Protein AF-A0A939APU5-F1 (afdb_monomer_lite)

Radius of gyration: 31.05 Å; chains: 1; bounding box: 66×83×73 Å

pLDDT: mean 78.07, std 15.58, range [30.19, 97.81]

Structure (mmCIF, N/CA/C/O backbone):
data_AF-A0A939APU5-F1
#
_entry.id   AF-A0A939APU5-F1
#
loop_
_atom_site.group_PDB
_atom_site.id
_atom_site.type_symbol
_atom_site.label_atom_id
_atom_site.label_alt_id
_atom_site.label_comp_id
_atom_site.label_asym_id
_atom_site.label_entity_id
_atom_site.label_seq_id
_atom_site.pdbx_PDB_ins_code
_atom_site.Cartn_x
_atom_site.Cartn_y
_atom_site.Cartn_z
_atom_site.occupancy
_atom_site.B_iso_or_equiv
_atom_site.auth_seq_id
_atom_site.auth_comp_id
_atom_site.auth_asym_id
_atom_site.auth_atom_id
_atom_site.pdbx_PDB_model_num
ATOM 1 N N . MET A 1 1 ? -39.635 32.974 29.080 1.00 48.69 1 MET A N 1
ATOM 2 C CA . MET A 1 1 ? -39.608 32.213 27.810 1.00 48.69 1 MET A CA 1
ATOM 3 C C . MET A 1 1 ? -38.282 31.479 27.747 1.00 48.69 1 MET A C 1
ATOM 5 O O . MET A 1 1 ? -37.258 32.118 27.942 1.00 48.69 1 MET A O 1
ATOM 9 N N . SER A 1 2 ? -38.267 30.152 27.607 1.00 56.69 2 SER A N 1
ATOM 10 C CA . SER A 1 2 ? -36.993 29.429 27.545 1.00 56.69 2 SER A CA 1
ATOM 11 C C . SER A 1 2 ? -36.289 29.754 26.228 1.00 56.69 2 SER A C 1
ATOM 13 O O . SER A 1 2 ? -36.815 29.420 25.171 1.00 56.69 2 SER A O 1
ATOM 15 N N . ASN A 1 3 ? -35.082 30.321 26.283 1.00 70.56 3 ASN A N 1
ATOM 16 C CA . ASN A 1 3 ? -34.204 30.561 25.121 1.00 70.56 3 ASN A CA 1
ATOM 17 C C . ASN A 1 3 ? -33.699 29.263 24.446 1.00 70.56 3 ASN A C 1
ATOM 19 O O . ASN A 1 3 ? -32.680 29.263 23.762 1.00 70.56 3 ASN A O 1
ATOM 23 N N . ARG A 1 4 ? -34.362 28.124 24.668 1.00 80.44 4 ARG A N 1
ATOM 24 C CA . ARG A 1 4 ? -33.970 26.822 24.129 1.00 80.44 4 ARG A CA 1
ATOM 25 C C . ARG A 1 4 ? -34.785 26.545 22.875 1.00 80.44 4 ARG A C 1
ATOM 27 O O . ARG A 1 4 ? -36.007 26.468 22.935 1.00 80.44 4 ARG A O 1
ATOM 34 N N . TRP A 1 5 ? -34.096 26.370 21.754 1.00 85.38 5 TRP A N 1
ATOM 35 C CA . TRP A 1 5 ? -34.712 25.918 20.511 1.00 85.38 5 TRP A CA 1
ATOM 36 C C . TRP A 1 5 ? -35.349 24.539 20.681 1.00 85.38 5 TRP A C 1
ATOM 38 O O . TRP A 1 5 ? -34.796 23.665 21.361 1.00 85.38 5 TRP A O 1
ATOM 48 N N . THR A 1 6 ? -36.494 24.341 20.029 1.00 90.50 6 THR A N 1
ATOM 49 C CA . THR A 1 6 ? -37.149 23.032 19.942 1.00 90.50 6 THR A CA 1
ATOM 50 C C . THR A 1 6 ? -36.274 22.060 19.132 1.00 90.50 6 THR A C 1
ATOM 52 O O . THR A 1 6 ? -35.471 22.509 18.307 1.00 90.50 6 THR A O 1
ATOM 55 N N . PRO A 1 7 ? -36.397 20.731 19.328 1.00 86.81 7 PRO A N 1
ATOM 56 C CA . PRO A 1 7 ? -35.651 19.740 18.543 1.00 86.81 7 PRO A CA 1
ATOM 57 C C . PRO A 1 7 ? -35.816 19.931 17.032 1.00 86.81 7 PRO A C 1
ATOM 59 O O . PRO A 1 7 ? -34.837 19.849 16.299 1.00 86.81 7 PRO A O 1
ATOM 62 N N . PHE A 1 8 ? -37.024 20.295 16.593 1.00 85.81 8 PHE A N 1
ATOM 63 C CA . PHE A 1 8 ? -37.321 20.620 15.200 1.00 85.81 8 PHE A CA 1
ATOM 64 C C . PHE A 1 8 ? -36.499 21.809 14.682 1.00 85.81 8 PHE A C 1
ATOM 66 O O . PHE A 1 8 ? -35.874 21.700 13.634 1.00 85.81 8 PHE A O 1
ATOM 73 N N . ILE A 1 9 ? -36.431 22.923 15.428 1.00 88.25 9 ILE A N 1
ATOM 74 C CA . ILE A 1 9 ? -35.624 24.090 15.028 1.00 88.25 9 ILE A CA 1
ATOM 75 C C . ILE A 1 9 ? -34.139 23.717 14.968 1.00 88.25 9 ILE A C 1
ATOM 77 O O . ILE A 1 9 ? -33.453 24.110 14.032 1.00 88.25 9 ILE A O 1
ATOM 81 N N . LYS A 1 10 ? -33.639 22.919 15.921 1.00 85.88 10 LYS A N 1
ATOM 82 C CA . LYS A 1 10 ? -32.247 22.440 15.895 1.00 85.88 10 LYS A CA 1
ATOM 83 C C . LYS A 1 10 ? -31.960 21.585 14.661 1.00 85.88 10 LYS A C 1
ATOM 85 O O . LYS A 1 10 ? -30.957 21.814 14.000 1.00 85.88 10 LYS A O 1
ATOM 90 N N . GLN A 1 11 ? -32.836 20.632 14.341 1.00 85.62 11 GLN A N 1
ATOM 91 C CA . GLN A 1 11 ? -32.709 19.793 13.146 1.00 85.62 11 GLN A CA 1
ATOM 92 C C . GLN A 1 11 ? -32.769 20.629 11.866 1.00 85.62 11 GLN A C 1
ATOM 94 O O . GLN A 1 11 ? -31.930 20.452 10.990 1.00 85.62 11 GLN A O 1
ATOM 99 N N . LEU A 1 12 ? -33.709 21.575 11.781 1.00 88.94 12 LEU A N 1
ATOM 100 C CA . LEU A 1 12 ? -33.842 22.474 10.639 1.00 88.94 12 LEU A CA 1
ATOM 101 C C . LEU A 1 12 ? -32.575 23.311 10.435 1.00 88.94 12 LEU A C 1
ATOM 103 O O . LEU A 1 12 ? -32.074 23.382 9.319 1.00 88.94 12 LEU A O 1
ATOM 107 N N . VAL A 1 13 ? -32.031 23.900 11.505 1.00 88.81 13 VAL A N 1
ATOM 108 C CA . VAL A 1 13 ? -30.785 24.677 11.436 1.00 88.81 13 VAL A CA 1
ATOM 109 C C . VAL A 1 13 ? -29.616 23.796 11.010 1.00 88.81 13 VAL A C 1
ATOM 111 O O . VAL A 1 13 ? -28.903 24.176 10.092 1.00 88.81 13 VAL A O 1
ATOM 114 N N . ILE A 1 14 ? -29.465 22.597 11.583 1.00 88.19 14 ILE A N 1
ATOM 115 C CA . ILE A 1 14 ? -28.409 21.650 11.188 1.00 88.19 14 ILE A CA 1
ATOM 116 C C . ILE A 1 14 ? -28.515 21.295 9.701 1.00 88.19 14 ILE A C 1
ATOM 118 O O . ILE A 1 14 ? -27.508 21.303 9.001 1.00 88.19 14 ILE A O 1
ATOM 122 N N . VAL A 1 15 ? -29.720 21.007 9.197 1.00 90.19 15 VAL A N 1
ATOM 123 C CA . VAL A 1 15 ? -29.943 20.682 7.779 1.00 90.19 15 VAL A CA 1
ATOM 124 C C . VAL A 1 15 ? -29.622 21.876 6.880 1.00 90.19 15 VAL A C 1
ATOM 126 O O . VAL A 1 15 ? -28.983 21.698 5.845 1.00 90.19 15 VAL A O 1
ATOM 129 N N . VAL A 1 16 ? -30.026 23.088 7.269 1.00 91.88 16 VAL A N 1
ATOM 130 C CA . VAL A 1 16 ? -29.730 24.317 6.517 1.00 91.88 16 VAL A CA 1
ATOM 131 C C . VAL A 1 16 ? -28.230 24.618 6.517 1.00 91.88 16 VAL A C 1
ATOM 133 O O . VAL A 1 16 ? -27.685 24.933 5.462 1.00 91.88 16 VAL A O 1
ATOM 136 N N . GLU A 1 17 ? -27.547 24.476 7.653 1.00 87.69 17 GLU A N 1
ATOM 137 C CA . GLU A 1 17 ? -26.092 24.634 7.755 1.00 87.69 17 GLU A CA 1
ATOM 138 C C . GLU A 1 17 ? -25.360 23.593 6.901 1.00 87.69 17 GLU A C 1
ATOM 140 O O . GLU A 1 17 ? -24.472 23.953 6.133 1.00 87.69 17 GLU A O 1
ATOM 145 N N . LEU A 1 18 ? -25.779 22.324 6.943 1.00 89.19 18 LEU A N 1
ATOM 146 C CA . LEU A 1 18 ? -25.246 21.268 6.077 1.00 89.19 18 LEU A CA 1
ATOM 147 C C . LEU A 1 18 ? -25.459 21.584 4.595 1.00 89.19 18 LEU A C 1
ATOM 149 O O . LEU A 1 18 ? -24.517 21.487 3.811 1.00 89.19 18 LEU A O 1
ATOM 153 N N . ALA A 1 19 ? -26.666 21.996 4.204 1.00 89.50 19 ALA A N 1
ATOM 154 C CA . ALA A 1 19 ? -26.971 22.366 2.826 1.00 89.50 19 ALA A CA 1
ATOM 155 C C . ALA A 1 19 ? -26.138 23.573 2.364 1.00 89.50 19 ALA A C 1
ATOM 157 O O . ALA A 1 19 ? -25.618 23.564 1.249 1.00 89.50 19 ALA A O 1
ATOM 158 N N . ALA A 1 20 ? -25.952 24.578 3.225 1.00 89.00 20 ALA A N 1
ATOM 159 C CA . ALA A 1 20 ? -25.100 25.731 2.954 1.00 89.00 20 ALA A CA 1
ATOM 160 C C . ALA A 1 20 ? -23.621 25.334 2.824 1.00 89.00 20 ALA A C 1
ATOM 162 O O . ALA A 1 20 ? -22.951 25.791 1.899 1.00 89.00 20 ALA A O 1
ATOM 163 N N . CYS A 1 21 ? -23.119 24.445 3.687 1.00 85.19 21 CYS A N 1
ATOM 164 C CA . CYS A 1 21 ? -21.767 23.896 3.591 1.00 85.19 21 CYS A CA 1
ATOM 165 C C . CYS A 1 21 ? -21.559 23.107 2.293 1.00 85.19 21 CYS A C 1
ATOM 167 O O . CYS A 1 21 ? -20.546 23.304 1.628 1.00 85.19 21 CYS A O 1
ATOM 169 N N . ILE A 1 22 ? -22.515 22.258 1.903 1.00 85.75 22 ILE A N 1
ATOM 170 C CA . ILE A 1 22 ? -22.470 21.495 0.646 1.00 85.75 22 ILE A CA 1
ATOM 171 C C . ILE A 1 22 ? -22.506 22.447 -0.555 1.00 85.75 22 ILE A C 1
ATOM 173 O O . ILE A 1 22 ? -21.703 22.320 -1.476 1.00 85.75 22 ILE A O 1
ATOM 177 N N . TRP A 1 23 ? -23.396 23.440 -0.540 1.00 88.50 23 TRP A N 1
ATOM 178 C CA . TRP A 1 23 ? -23.473 24.444 -1.599 1.00 88.50 23 TRP A CA 1
ATOM 179 C C . TRP A 1 23 ? -22.168 25.238 -1.728 1.00 88.50 23 TRP A C 1
ATOM 181 O O . TRP A 1 23 ? -21.656 25.403 -2.836 1.00 88.50 23 TRP A O 1
ATOM 191 N N . LEU A 1 24 ? -21.594 25.683 -0.606 1.00 83.94 24 LEU A N 1
ATOM 192 C CA . LEU A 1 24 ? -20.316 26.391 -0.583 1.00 83.94 24 LEU A CA 1
ATOM 193 C C . LEU A 1 24 ? -19.177 25.493 -1.081 1.00 83.94 24 LEU A C 1
ATOM 195 O O . LEU A 1 24 ? -18.351 25.947 -1.865 1.00 83.94 24 LEU A O 1
ATOM 199 N N . PHE A 1 25 ? -19.157 24.216 -0.696 1.00 80.50 25 PHE A N 1
ATOM 200 C CA . PHE A 1 25 ? -18.164 23.242 -1.151 1.00 80.50 25 PHE A CA 1
ATOM 201 C C . PHE A 1 25 ? -18.096 23.162 -2.684 1.00 80.50 25 PHE A C 1
ATOM 203 O O . PHE A 1 25 ? -17.010 23.257 -3.251 1.00 80.50 25 PHE A O 1
ATOM 210 N N . PHE A 1 26 ? -19.246 23.108 -3.366 1.00 80.31 26 PHE A N 1
ATOM 211 C CA . PHE A 1 26 ? -19.300 23.112 -4.835 1.00 80.31 26 PHE A CA 1
ATOM 212 C C . PHE A 1 26 ? -18.952 24.466 -5.472 1.00 80.31 26 PHE A C 1
ATOM 214 O O . PHE A 1 26 ? -18.617 24.525 -6.651 1.00 80.31 26 PHE A O 1
ATOM 221 N N . ARG A 1 27 ? -19.004 25.574 -4.722 1.00 86.00 27 ARG A N 1
ATOM 222 C CA . ARG A 1 27 ? -18.586 26.899 -5.218 1.00 86.00 27 ARG A CA 1
ATOM 223 C C . ARG A 1 27 ? -17.084 27.133 -5.134 1.00 86.00 27 ARG A C 1
ATOM 225 O O . ARG A 1 27 ? -16.576 27.988 -5.854 1.00 86.00 27 ARG A O 1
ATOM 232 N N . VAL A 1 28 ? -16.383 26.384 -4.286 1.00 81.50 28 VAL A N 1
ATOM 233 C CA . VAL A 1 28 ? -14.944 26.549 -4.032 1.00 81.50 28 VAL A CA 1
ATOM 234 C C . VAL A 1 28 ? -14.143 25.356 -4.583 1.00 81.50 28 VAL A C 1
ATOM 236 O O . VAL A 1 28 ? -13.056 25.046 -4.104 1.00 81.50 28 VAL A O 1
ATOM 239 N N . GLU A 1 29 ? -14.650 24.705 -5.636 1.00 77.56 29 GLU A N 1
ATOM 240 C CA . GLU A 1 29 ? -14.043 23.522 -6.266 1.00 77.56 29 GLU A CA 1
ATOM 241 C C . GLU A 1 29 ? -12.552 23.720 -6.594 1.00 77.56 29 GLU A C 1
ATOM 243 O O . GLU A 1 29 ? -11.718 22.868 -6.283 1.00 77.56 29 GLU A O 1
ATOM 248 N N . ILE A 1 30 ? -12.191 24.907 -7.097 1.00 78.62 30 ILE A N 1
ATOM 249 C CA . ILE A 1 30 ? -10.809 25.274 -7.448 1.00 78.62 30 ILE A CA 1
ATOM 250 C C . ILE A 1 30 ? -9.857 25.184 -6.241 1.00 78.62 30 ILE A C 1
ATOM 252 O O . ILE A 1 30 ? -8.678 24.876 -6.417 1.00 78.62 30 ILE A O 1
ATOM 256 N N . MET A 1 31 ? -10.332 25.423 -5.010 1.00 82.25 31 MET A N 1
ATOM 257 C CA . MET A 1 31 ? -9.480 25.337 -3.814 1.00 82.25 31 MET A CA 1
ATOM 258 C C . MET A 1 31 ? -9.520 23.976 -3.122 1.00 82.25 31 MET A C 1
ATOM 260 O O . MET A 1 31 ? -8.711 23.753 -2.221 1.00 82.25 31 MET A O 1
ATOM 264 N N . LEU A 1 32 ? -10.385 23.047 -3.542 1.00 83.12 32 LEU A N 1
ATOM 265 C CA . LEU A 1 32 ? -10.469 21.722 -2.923 1.00 83.12 32 LEU A CA 1
ATOM 266 C C . LEU A 1 32 ? -9.173 20.932 -3.096 1.00 83.12 32 LEU A C 1
ATOM 268 O O . LEU A 1 32 ? -8.671 20.368 -2.127 1.00 83.12 32 LEU A O 1
ATOM 272 N N . ALA A 1 33 ? -8.589 20.935 -4.296 1.00 83.94 33 ALA A N 1
ATOM 273 C CA . ALA A 1 33 ? -7.330 20.240 -4.557 1.00 83.94 33 ALA A CA 1
ATOM 274 C C . ALA A 1 33 ? -6.142 20.829 -3.756 1.00 83.94 33 ALA A C 1
ATOM 276 O O . ALA A 1 33 ? -5.471 20.064 -3.056 1.00 83.94 33 ALA A O 1
ATOM 277 N N . PRO A 1 34 ? -5.890 22.158 -3.758 1.00 88.19 34 PRO A N 1
ATOM 278 C CA . PRO A 1 34 ? -4.884 22.775 -2.889 1.00 88.19 34 PRO A CA 1
ATOM 279 C C . PRO A 1 34 ? -5.124 22.517 -1.398 1.00 88.19 34 PRO A C 1
ATOM 281 O O . PRO A 1 34 ? -4.181 22.240 -0.660 1.00 88.19 34 PRO A O 1
ATOM 284 N N . LEU A 1 35 ? -6.376 22.565 -0.938 1.00 89.56 35 LEU A N 1
ATOM 285 C CA . LEU A 1 35 ? -6.715 22.293 0.457 1.00 89.56 35 LEU A CA 1
ATOM 286 C C . LEU A 1 35 ? -6.452 20.828 0.831 1.00 89.56 35 LEU A C 1
ATOM 288 O O . LEU A 1 35 ? -5.868 20.562 1.880 1.00 89.56 35 LEU A O 1
ATOM 292 N N . ALA A 1 36 ? -6.826 19.882 -0.032 1.00 88.38 36 ALA A N 1
ATOM 293 C CA . ALA A 1 36 ? -6.543 18.463 0.159 1.00 88.38 36 ALA A CA 1
ATOM 294 C C . ALA A 1 36 ? -5.032 18.202 0.214 1.00 88.38 36 ALA A C 1
ATOM 296 O O . ALA A 1 36 ? -4.563 17.478 1.092 1.00 88.38 36 ALA A O 1
ATOM 297 N N . LEU A 1 37 ? -4.254 18.847 -0.662 1.00 89.56 37 LEU A N 1
ATOM 298 C CA . LEU A 1 37 ? -2.796 18.752 -0.643 1.00 89.56 37 LEU A CA 1
ATOM 299 C C . LEU A 1 37 ? -2.199 19.372 0.630 1.00 89.56 37 LEU A C 1
ATOM 301 O O . LEU A 1 37 ? -1.254 18.819 1.191 1.00 89.56 37 LEU A O 1
ATOM 305 N N . ALA A 1 38 ? -2.769 20.474 1.123 1.00 93.88 38 ALA A N 1
ATOM 306 C CA . ALA A 1 38 ? -2.367 21.090 2.383 1.00 93.88 38 ALA A CA 1
ATOM 307 C C . ALA A 1 38 ? -2.659 20.181 3.585 1.00 93.88 38 ALA A C 1
ATOM 309 O O . ALA A 1 38 ? -1.808 20.020 4.454 1.00 93.88 38 ALA A O 1
ATOM 310 N N . LEU A 1 39 ? -3.827 19.537 3.624 1.00 91.62 39 LEU A N 1
ATOM 311 C CA . LEU A 1 39 ? -4.176 18.561 4.661 1.00 91.62 39 LEU A CA 1
ATOM 312 C C . LEU A 1 39 ? -3.248 17.344 4.618 1.00 91.62 39 LEU A C 1
ATOM 314 O O . LEU A 1 39 ? -2.752 16.908 5.658 1.00 91.62 39 LEU A O 1
ATOM 318 N N . LEU A 1 40 ? -2.970 16.831 3.418 1.00 90.44 40 LEU A N 1
ATOM 319 C CA . LEU A 1 40 ? -2.065 15.708 3.200 1.00 90.44 40 LEU A CA 1
ATOM 320 C C . LEU A 1 40 ? -0.642 16.032 3.674 1.00 90.44 40 LEU A C 1
ATOM 322 O O . LEU A 1 40 ? -0.039 15.262 4.425 1.00 90.44 40 LEU A O 1
ATOM 326 N N . LEU A 1 41 ? -0.113 17.192 3.278 1.00 92.75 41 LEU A N 1
ATOM 327 C CA . LEU A 1 41 ? 1.203 17.656 3.702 1.00 92.75 41 LEU A CA 1
ATOM 328 C C . LEU A 1 41 ? 1.247 17.888 5.220 1.00 92.75 41 LEU A C 1
ATOM 330 O O . LEU A 1 41 ? 2.197 17.459 5.876 1.00 92.75 41 LEU A O 1
ATOM 334 N N . ALA A 1 42 ? 0.205 18.488 5.800 1.00 93.81 42 ALA A N 1
ATOM 335 C CA . ALA A 1 42 ? 0.121 18.735 7.235 1.00 93.81 42 ALA A CA 1
ATOM 336 C C . ALA A 1 42 ? 0.103 17.430 8.027 1.00 93.81 42 ALA A C 1
ATOM 338 O O . ALA A 1 42 ? 0.763 17.333 9.066 1.00 93.81 42 ALA A O 1
ATOM 339 N N . PHE A 1 43 ? -0.611 16.421 7.525 1.00 89.44 43 PHE A N 1
ATOM 340 C CA . PHE A 1 43 ? -0.636 15.083 8.093 1.00 89.44 43 PHE A CA 1
ATOM 341 C C . PHE A 1 43 ? 0.767 14.459 8.083 1.00 89.44 43 PHE A C 1
ATOM 343 O O . PHE A 1 43 ? 1.263 14.049 9.134 1.00 89.44 43 PHE A O 1
ATOM 350 N N . LEU A 1 44 ? 1.449 14.467 6.930 1.00 89.12 44 LEU A N 1
ATOM 351 C CA . LEU A 1 44 ? 2.809 13.930 6.781 1.00 89.12 44 LEU A CA 1
ATOM 352 C C . LEU A 1 44 ? 3.815 14.629 7.711 1.00 89.12 44 LEU A C 1
ATOM 354 O O . LEU A 1 44 ? 4.566 13.963 8.430 1.00 89.12 44 LEU A O 1
ATOM 358 N N . VAL A 1 45 ? 3.797 15.965 7.750 1.00 91.75 45 VAL A N 1
ATOM 359 C CA . VAL A 1 45 ? 4.698 16.768 8.591 1.00 91.75 45 VAL A CA 1
ATOM 360 C C . VAL A 1 45 ? 4.420 16.535 10.071 1.00 91.75 45 VAL A C 1
ATOM 362 O O . VAL A 1 45 ? 5.348 16.262 10.832 1.00 91.75 45 VAL A O 1
ATOM 365 N N . THR A 1 46 ? 3.152 16.591 10.492 1.00 89.69 46 THR A N 1
ATOM 366 C CA . THR A 1 46 ? 2.757 16.394 11.897 1.00 89.69 46 THR A CA 1
ATOM 367 C C . THR A 1 46 ? 3.253 15.059 12.431 1.00 89.69 46 THR A C 1
ATOM 369 O O . THR A 1 46 ? 3.684 14.962 13.580 1.00 89.69 46 THR A O 1
ATOM 372 N N . ARG A 1 47 ? 3.238 14.032 11.586 1.00 85.00 47 ARG A N 1
ATOM 373 C CA . ARG A 1 47 ? 3.663 12.688 11.945 1.00 85.00 47 ARG A CA 1
ATOM 374 C C . ARG A 1 47 ? 5.170 12.605 12.210 1.00 85.00 47 ARG A C 1
ATOM 376 O O . ARG A 1 47 ? 5.573 12.042 13.228 1.00 85.00 47 ARG A O 1
ATOM 383 N N . GLY A 1 48 ? 5.986 13.220 11.351 1.00 85.19 48 GLY A N 1
ATOM 384 C CA . GLY A 1 48 ? 7.430 13.361 11.568 1.00 85.19 48 GLY A CA 1
ATOM 385 C C . GLY A 1 48 ? 7.756 14.222 12.791 1.00 85.19 48 GLY A C 1
ATOM 386 O O . GLY A 1 48 ? 8.567 13.834 13.629 1.00 85.19 48 GLY A O 1
ATOM 387 N N . VAL A 1 49 ? 7.056 15.349 12.948 1.00 90.12 49 VAL A N 1
ATOM 388 C CA . VAL A 1 49 ? 7.216 16.264 14.087 1.00 90.12 49 VAL A CA 1
ATOM 389 C C . VAL A 1 49 ? 6.899 15.571 15.411 1.00 90.12 49 VAL A C 1
ATOM 391 O O . VAL A 1 49 ? 7.699 15.665 16.336 1.00 90.12 49 VAL A O 1
ATOM 394 N N . ASN A 1 50 ? 5.785 14.837 15.511 1.00 87.44 50 ASN A N 1
ATOM 395 C CA . ASN A 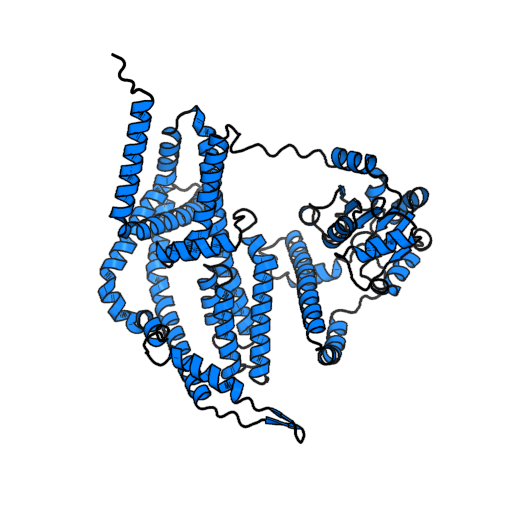1 50 ? 5.407 14.125 16.736 1.00 87.44 50 ASN A CA 1
ATOM 396 C C . ASN A 1 50 ? 6.486 13.121 17.167 1.00 87.44 50 ASN A C 1
ATOM 398 O O . ASN A 1 50 ? 6.829 13.068 18.346 1.00 87.44 50 ASN A O 1
ATOM 402 N N . ALA A 1 51 ? 7.052 12.369 16.218 1.00 84.81 51 ALA A N 1
ATOM 403 C CA . ALA A 1 51 ? 8.105 11.397 16.500 1.00 84.81 51 ALA A CA 1
ATOM 404 C C . ALA A 1 51 ? 9.394 12.055 17.022 1.00 84.81 51 ALA A C 1
ATOM 406 O O . ALA A 1 51 ? 10.055 11.503 17.901 1.00 84.81 51 ALA A O 1
ATOM 407 N N . VAL A 1 52 ? 9.751 13.233 16.501 1.00 88.62 52 VAL A N 1
ATOM 408 C CA . VAL A 1 52 ? 10.932 13.978 16.958 1.00 88.62 52 VAL A CA 1
ATOM 409 C C . VAL A 1 52 ? 10.672 14.633 18.310 1.00 88.62 52 VAL A C 1
ATOM 411 O O . VAL A 1 52 ? 11.464 14.436 19.223 1.00 88.62 52 VAL A O 1
ATOM 414 N N . VAL A 1 53 ? 9.543 15.329 18.477 1.00 90.50 53 VAL A N 1
ATOM 415 C CA . VAL A 1 53 ? 9.165 16.000 19.735 1.00 90.50 53 VAL A CA 1
ATOM 416 C C . VAL A 1 53 ? 9.132 15.014 20.903 1.00 90.50 53 VAL A C 1
ATOM 418 O O . VAL A 1 53 ? 9.668 15.317 21.964 1.00 90.50 53 VAL A O 1
ATOM 421 N N . GLN A 1 54 ? 8.571 13.815 20.711 1.00 88.00 54 GLN A N 1
ATOM 422 C CA . GLN A 1 54 ? 8.546 12.778 21.752 1.00 88.00 54 GLN A CA 1
ATOM 423 C C . GLN A 1 54 ? 9.944 12.262 22.131 1.00 88.00 54 GLN A C 1
ATOM 425 O O . GLN A 1 54 ? 10.137 11.824 23.259 1.00 88.00 54 GLN A O 1
ATOM 430 N N . ARG A 1 55 ? 10.915 12.302 21.208 1.00 91.25 55 ARG A N 1
ATOM 431 C CA . ARG A 1 55 ? 12.290 11.831 21.445 1.00 91.25 55 ARG A CA 1
ATOM 432 C C . ARG A 1 55 ? 13.225 12.914 21.978 1.00 91.25 55 ARG A C 1
ATOM 434 O O . ARG A 1 55 ? 14.138 12.588 22.725 1.00 91.25 55 ARG A O 1
ATOM 441 N N . THR A 1 56 ? 13.042 14.170 21.570 1.00 89.81 56 THR A N 1
ATOM 442 C CA . THR A 1 56 ? 13.951 15.281 21.904 1.00 89.81 56 THR A CA 1
ATOM 443 C C . THR A 1 56 ? 13.403 16.222 22.974 1.00 89.81 56 THR A C 1
ATOM 445 O O . THR A 1 56 ? 14.172 16.986 23.549 1.00 89.81 56 THR A O 1
ATOM 448 N N . GLY A 1 57 ? 12.089 16.214 23.227 1.00 88.62 57 GLY A N 1
ATOM 449 C CA . GLY A 1 57 ? 11.421 17.132 24.157 1.00 88.62 57 GLY A CA 1
ATOM 450 C C . GLY A 1 57 ? 11.307 18.581 23.660 1.00 88.62 57 GLY A C 1
ATOM 451 O O . GLY A 1 57 ? 10.898 19.458 24.416 1.00 88.62 57 GLY A O 1
ATOM 452 N N . TRP A 1 58 ? 11.676 18.864 22.406 1.00 91.81 58 TRP A N 1
ATOM 453 C CA . TRP A 1 58 ? 11.659 20.222 21.851 1.00 91.81 58 TRP A CA 1
ATOM 454 C C . TRP A 1 58 ? 10.239 20.757 21.638 1.00 91.81 58 TRP A C 1
ATOM 456 O O . TRP A 1 58 ? 9.287 19.997 21.452 1.00 91.81 58 TRP A O 1
ATOM 466 N N . SER A 1 59 ? 10.092 22.088 21.612 1.00 91.38 59 SER A N 1
ATOM 467 C CA . SER A 1 59 ? 8.785 22.711 21.390 1.00 91.38 59 SER A CA 1
ATOM 468 C C . SER A 1 59 ? 8.218 22.337 20.014 1.00 91.38 59 SER A C 1
ATOM 470 O O . SER A 1 59 ? 8.913 22.350 18.994 1.00 91.38 59 SER A O 1
ATOM 472 N N . ARG A 1 60 ? 6.919 22.011 19.975 1.00 88.50 60 ARG A N 1
ATOM 473 C CA . ARG A 1 60 ? 6.226 21.604 18.741 1.00 88.50 60 ARG A CA 1
ATOM 474 C C . ARG A 1 60 ? 6.388 22.642 17.634 1.00 88.50 60 ARG A C 1
ATOM 476 O O . ARG A 1 60 ? 6.708 22.280 16.509 1.00 88.50 60 ARG A O 1
ATOM 483 N N . THR A 1 61 ? 6.188 23.920 17.954 1.00 90.50 61 THR A N 1
ATOM 484 C CA . THR A 1 61 ? 6.263 25.016 16.980 1.00 90.50 61 THR A CA 1
ATOM 485 C C . THR A 1 61 ? 7.628 25.077 16.303 1.00 90.50 61 THR A C 1
ATOM 487 O O . THR A 1 61 ? 7.682 25.199 15.083 1.00 90.50 61 THR A O 1
ATOM 490 N N . LEU A 1 62 ? 8.719 24.924 17.065 1.00 92.19 62 LEU A N 1
ATOM 491 C CA . LEU A 1 62 ? 10.072 24.896 16.511 1.00 92.19 62 LEU A CA 1
ATOM 492 C C . LEU A 1 62 ? 10.236 23.737 15.526 1.00 92.19 62 LEU A C 1
ATOM 494 O O . LEU A 1 62 ? 10.725 23.931 14.416 1.00 92.19 62 LEU A O 1
ATOM 498 N N . MET A 1 63 ? 9.772 22.545 15.904 1.00 93.19 63 MET A N 1
ATOM 499 C CA . MET A 1 63 ? 9.884 21.371 15.044 1.00 93.19 63 MET A CA 1
ATOM 500 C C . MET A 1 63 ? 9.036 21.471 13.777 1.00 93.19 63 MET A C 1
ATOM 502 O O . MET A 1 63 ? 9.482 21.030 12.720 1.00 93.19 63 MET A O 1
ATOM 506 N N . VAL A 1 64 ? 7.849 22.079 13.858 1.00 93.38 64 VAL A N 1
ATOM 507 C CA . VAL A 1 64 ? 7.033 22.382 12.676 1.00 93.38 64 VAL A CA 1
ATOM 508 C C . VAL A 1 64 ? 7.778 23.358 11.765 1.00 93.38 64 VAL A C 1
ATOM 510 O O . VAL A 1 64 ? 7.935 23.061 10.587 1.00 93.38 64 VAL A O 1
ATOM 513 N N . VAL A 1 65 ? 8.315 24.466 12.288 1.00 94.50 65 VAL A N 1
ATOM 514 C CA . VAL A 1 65 ? 9.091 25.435 11.488 1.00 94.50 65 VAL A CA 1
ATOM 515 C C . VAL A 1 65 ? 10.269 24.761 10.781 1.00 94.50 65 VAL A C 1
ATOM 517 O O . VAL A 1 65 ? 10.406 24.899 9.569 1.00 94.50 65 VAL A O 1
ATOM 520 N N . VAL A 1 66 ? 11.074 23.976 11.503 1.00 94.00 66 VAL A N 1
ATOM 521 C CA . VAL A 1 66 ? 12.206 23.238 10.917 1.00 94.00 66 VAL A CA 1
ATOM 522 C C . VAL A 1 66 ? 11.734 22.266 9.833 1.00 94.00 66 VAL A C 1
ATOM 524 O O . VAL A 1 66 ? 12.326 22.219 8.757 1.00 94.00 66 VAL A O 1
ATOM 527 N N . ALA A 1 67 ? 10.649 21.526 10.072 1.00 94.00 67 ALA A N 1
ATOM 528 C CA . ALA A 1 67 ? 10.101 20.611 9.079 1.00 94.00 67 ALA A CA 1
ATOM 529 C C . ALA A 1 67 ? 9.644 21.344 7.806 1.00 94.00 67 ALA A C 1
ATOM 531 O O . ALA A 1 67 ? 9.951 20.883 6.711 1.00 94.00 67 ALA A O 1
ATOM 532 N N . TYR A 1 68 ? 8.982 22.501 7.918 1.00 95.19 68 TYR A N 1
ATOM 533 C CA . TYR A 1 68 ? 8.586 23.287 6.743 1.00 95.19 68 TYR A CA 1
ATOM 534 C C . TYR A 1 68 ? 9.769 23.920 6.017 1.00 95.19 68 TYR A C 1
ATOM 536 O O . TYR A 1 68 ? 9.741 23.982 4.793 1.00 95.19 68 TYR A O 1
ATOM 544 N N . LEU A 1 69 ? 10.830 24.322 6.722 1.00 95.38 69 LEU A N 1
ATOM 545 C CA . LEU A 1 69 ? 12.071 24.751 6.071 1.00 95.38 69 LEU A CA 1
ATOM 546 C C . LEU A 1 69 ? 12.676 23.611 5.242 1.00 95.38 69 LEU A C 1
ATOM 548 O O . LEU A 1 69 ? 13.042 23.828 4.090 1.00 95.38 69 LEU A O 1
ATOM 552 N N . ILE A 1 70 ? 12.704 22.387 5.780 1.00 93.69 70 ILE A N 1
ATOM 553 C CA . ILE A 1 70 ? 13.134 21.197 5.032 1.00 93.69 70 ILE A CA 1
ATOM 554 C C . ILE A 1 70 ? 12.217 20.959 3.827 1.00 93.69 70 ILE A C 1
ATOM 556 O O . ILE A 1 70 ? 12.716 20.749 2.728 1.00 93.69 70 ILE A O 1
ATOM 560 N N . VAL A 1 71 ? 10.893 21.032 3.998 1.00 93.00 71 VAL A N 1
ATOM 561 C CA . VAL A 1 71 ? 9.928 20.873 2.896 1.00 93.00 71 VAL A CA 1
ATOM 562 C C . VAL A 1 71 ? 10.146 21.927 1.809 1.00 93.00 71 VAL A C 1
ATOM 564 O O . VAL A 1 71 ? 10.152 21.571 0.639 1.00 93.00 71 VAL A O 1
ATOM 567 N N . ILE A 1 72 ? 10.376 23.194 2.162 1.00 93.06 72 ILE A N 1
ATOM 568 C CA . ILE A 1 72 ? 10.657 24.274 1.203 1.00 93.06 72 ILE A CA 1
ATOM 569 C C . ILE A 1 72 ? 11.963 24.000 0.454 1.00 93.06 72 ILE A C 1
ATOM 571 O O . ILE A 1 72 ? 11.996 24.089 -0.772 1.00 93.06 72 ILE A O 1
ATOM 575 N N . VAL A 1 73 ? 13.027 23.616 1.169 1.00 92.56 73 VAL A N 1
ATOM 576 C CA . VAL A 1 73 ? 14.308 23.254 0.548 1.00 92.56 73 VAL A CA 1
ATOM 577 C C . VAL A 1 73 ? 14.127 22.065 -0.391 1.00 92.56 73 VAL A C 1
ATOM 579 O O . VAL A 1 73 ? 14.620 22.109 -1.514 1.00 92.56 73 VAL A O 1
ATOM 582 N N . LEU A 1 74 ? 13.387 21.028 0.007 1.00 87.56 74 LEU A N 1
ATOM 583 C CA . LEU A 1 74 ? 13.089 19.880 -0.849 1.00 87.56 74 LEU A CA 1
ATOM 584 C C . LEU A 1 74 ? 12.244 20.283 -2.065 1.00 87.56 74 LEU A C 1
ATOM 586 O O . LEU A 1 74 ? 12.588 19.911 -3.179 1.00 87.56 74 LEU A O 1
ATOM 590 N N . LEU A 1 75 ? 11.195 21.088 -1.894 1.00 84.19 75 LEU A N 1
ATOM 591 C CA . LEU A 1 75 ? 10.350 21.572 -2.992 1.00 84.19 75 LEU A CA 1
ATOM 592 C C . LEU A 1 75 ? 11.105 22.473 -3.976 1.00 84.19 75 LEU A C 1
ATOM 594 O O . LEU A 1 75 ? 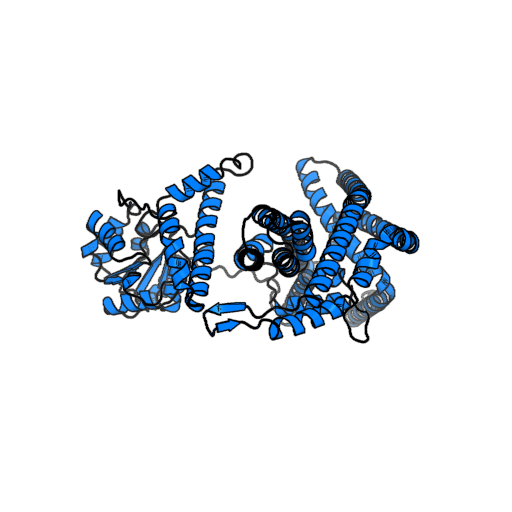10.738 22.515 -5.144 1.00 84.19 75 LEU A O 1
ATOM 598 N N . ALA A 1 76 ? 12.155 23.168 -3.540 1.00 83.25 76 ALA A N 1
ATOM 599 C CA . ALA A 1 76 ? 13.017 23.940 -4.430 1.00 83.25 76 ALA A CA 1
ATOM 600 C C . ALA A 1 76 ? 14.080 23.057 -5.110 1.00 83.25 76 ALA A C 1
ATOM 602 O O . ALA A 1 76 ? 14.273 23.1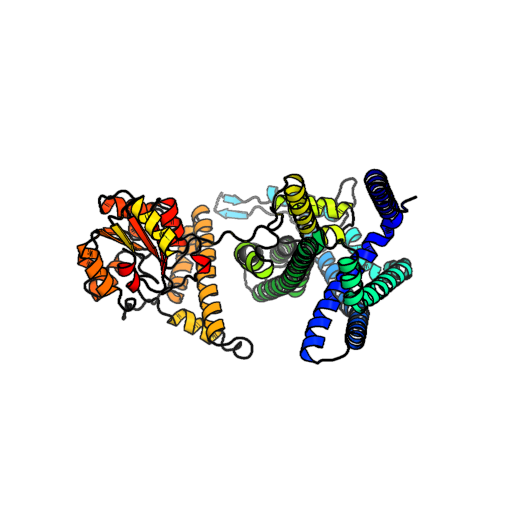21 -6.322 1.00 83.25 76 ALA A O 1
ATOM 603 N N . THR A 1 77 ? 14.770 22.214 -4.337 1.00 77.56 77 THR A N 1
ATOM 604 C CA . THR A 1 77 ? 15.940 21.450 -4.804 1.00 77.56 77 THR A CA 1
ATOM 605 C C . THR A 1 77 ? 15.570 20.193 -5.581 1.00 77.56 77 THR A C 1
ATOM 607 O O . THR A 1 77 ? 16.195 19.905 -6.599 1.00 77.56 77 THR A O 1
ATOM 610 N N . VAL A 1 78 ? 14.551 19.447 -5.143 1.00 75.88 78 VAL A N 1
ATOM 611 C CA . VAL A 1 78 ? 14.156 18.182 -5.770 1.00 75.88 78 VAL A CA 1
ATOM 612 C C . VAL A 1 78 ? 13.686 18.420 -7.202 1.00 75.88 78 VAL A C 1
ATOM 614 O O . VAL A 1 78 ? 14.256 17.791 -8.087 1.00 75.88 78 VAL A O 1
ATOM 617 N N . PRO A 1 79 ? 12.755 19.346 -7.506 1.00 71.88 79 PRO A N 1
ATOM 618 C CA . PRO A 1 79 ? 12.424 19.655 -8.892 1.00 71.88 79 PRO A CA 1
ATOM 619 C C . PRO A 1 79 ? 13.622 20.217 -9.660 1.00 71.88 79 PRO A C 1
ATOM 621 O O . PRO A 1 79 ? 13.863 19.776 -10.775 1.00 71.88 79 PRO A O 1
ATOM 624 N N . ALA A 1 80 ? 14.432 21.105 -9.073 1.00 74.62 80 ALA A N 1
ATOM 625 C CA . ALA A 1 80 ? 15.598 21.663 -9.765 1.00 74.62 80 ALA A CA 1
ATOM 626 C C . ALA A 1 80 ? 16.626 20.595 -10.193 1.00 74.62 80 ALA A C 1
ATOM 628 O O . ALA A 1 80 ? 17.258 20.739 -11.236 1.00 74.62 80 ALA A O 1
ATOM 629 N N . VAL A 1 81 ? 16.785 19.514 -9.420 1.00 73.38 81 VAL A N 1
ATOM 630 C CA . VAL A 1 81 ? 17.739 18.429 -9.713 1.00 73.38 81 VAL A CA 1
ATOM 631 C C . VAL A 1 81 ? 17.094 17.282 -10.493 1.00 73.38 81 VAL A C 1
ATOM 633 O O . VAL A 1 81 ? 17.678 16.773 -11.452 1.00 73.38 81 VAL A O 1
ATOM 636 N N . ILE A 1 82 ? 15.908 16.839 -10.072 1.00 66.75 82 ILE A N 1
ATOM 637 C CA . ILE A 1 82 ? 15.216 15.684 -10.649 1.00 66.75 82 ILE A CA 1
ATOM 638 C C . ILE A 1 82 ? 14.539 16.063 -11.955 1.00 66.75 82 ILE A C 1
ATOM 640 O O . ILE A 1 82 ? 14.647 15.290 -12.898 1.00 66.75 82 ILE A O 1
ATOM 644 N N . LEU A 1 83 ? 13.878 17.220 -12.054 1.00 67.06 83 LEU A N 1
ATOM 645 C CA . LEU A 1 83 ? 13.085 17.552 -13.238 1.00 67.06 83 LEU A CA 1
ATOM 646 C C . LEU A 1 83 ? 13.939 17.607 -14.512 1.00 67.06 83 LEU A C 1
ATOM 648 O O . LEU A 1 83 ? 13.547 16.948 -15.467 1.00 67.06 83 LEU A O 1
ATOM 652 N N . PRO A 1 84 ? 15.129 18.244 -14.563 1.00 68.06 84 PRO A N 1
ATOM 653 C CA . PRO A 1 84 ? 15.958 18.212 -15.770 1.00 68.06 84 PRO A CA 1
ATOM 654 C C . PRO A 1 84 ? 16.405 16.798 -16.145 1.00 68.06 84 PRO A C 1
ATOM 656 O O . PRO A 1 84 ? 16.432 16.450 -17.322 1.00 68.06 84 PRO A O 1
ATOM 659 N N . ARG A 1 85 ? 16.721 15.959 -15.148 1.00 66.62 85 ARG A N 1
ATOM 660 C CA . ARG A 1 85 ? 17.110 14.559 -15.370 1.00 66.62 85 ARG A CA 1
ATOM 661 C C . ARG A 1 85 ? 15.938 13.720 -15.851 1.00 66.62 85 ARG A C 1
ATOM 663 O O . ARG A 1 85 ? 16.115 12.914 -16.752 1.00 66.62 85 ARG A O 1
ATOM 670 N N . LEU A 1 86 ? 14.761 13.920 -15.269 1.00 60.62 86 LEU A N 1
ATOM 671 C CA . LEU A 1 86 ? 13.525 13.259 -15.656 1.00 60.62 86 LEU A CA 1
ATOM 672 C C . LEU A 1 86 ? 13.123 13.681 -17.067 1.00 60.62 86 LEU A C 1
ATOM 674 O O . LEU A 1 86 ? 12.810 12.826 -17.877 1.00 60.62 86 LEU A O 1
ATOM 678 N N . VAL A 1 87 ? 13.205 14.969 -17.396 1.00 65.44 87 VAL A N 1
ATOM 679 C CA . VAL A 1 87 ? 12.942 15.477 -18.746 1.00 65.44 87 VAL A CA 1
ATOM 680 C C . VAL A 1 87 ? 13.946 14.902 -19.739 1.00 65.44 87 VAL A C 1
ATOM 682 O O . VAL A 1 87 ? 13.523 14.354 -20.747 1.00 65.44 87 VAL A O 1
ATOM 685 N N . ALA A 1 88 ? 15.250 14.945 -19.451 1.00 66.56 88 ALA A N 1
ATOM 686 C CA . ALA A 1 88 ? 16.276 14.339 -20.306 1.00 66.56 88 ALA A CA 1
ATOM 687 C C . ALA A 1 88 ? 16.068 12.826 -20.484 1.00 66.56 88 ALA A C 1
ATOM 689 O O . ALA A 1 88 ? 16.276 12.275 -21.564 1.00 66.56 88 ALA A O 1
ATOM 690 N N . LEU A 1 89 ? 15.625 12.152 -19.425 1.00 61.09 89 LEU A N 1
ATOM 691 C CA . LEU A 1 89 ? 15.306 10.735 -19.443 1.00 61.09 89 LEU A CA 1
ATOM 692 C C . LEU A 1 89 ? 14.064 10.441 -20.294 1.00 61.09 89 LEU A C 1
ATOM 694 O O . LEU A 1 89 ? 14.091 9.516 -21.100 1.00 61.09 89 LEU A O 1
ATOM 698 N N . LEU A 1 90 ? 12.994 11.221 -20.139 1.00 58.81 90 LEU A N 1
ATOM 699 C CA . LEU A 1 90 ? 11.748 11.063 -20.885 1.00 58.81 90 LEU A CA 1
ATOM 700 C C . LEU A 1 90 ? 11.926 11.422 -22.363 1.00 58.81 90 LEU A C 1
ATOM 702 O O . LEU A 1 90 ? 11.393 10.722 -23.218 1.00 58.81 90 LEU A O 1
ATOM 706 N N . THR A 1 91 ? 12.705 12.456 -22.689 1.00 65.25 91 THR A N 1
ATOM 707 C CA . THR A 1 91 ? 13.033 12.796 -24.082 1.00 65.25 91 THR A CA 1
ATOM 708 C C . THR A 1 91 ? 13.944 11.743 -24.703 1.00 65.25 91 THR A C 1
ATOM 710 O O . THR A 1 91 ? 13.698 11.320 -25.830 1.00 65.25 91 THR A O 1
ATOM 713 N N . GLY A 1 92 ? 14.936 11.236 -23.964 1.00 65.88 92 GLY A N 1
ATOM 714 C CA . GLY A 1 92 ? 15.769 10.114 -24.399 1.00 65.88 92 GLY A CA 1
ATOM 715 C C . GLY A 1 92 ? 14.956 8.839 -24.640 1.00 65.88 92 GLY A C 1
ATOM 716 O O . GLY A 1 92 ? 15.125 8.176 -25.666 1.00 65.88 92 GLY A O 1
ATOM 717 N N . PHE A 1 93 ? 14.028 8.524 -23.734 1.00 61.56 93 PHE A N 1
ATOM 718 C CA . PHE A 1 93 ? 13.089 7.416 -23.879 1.00 61.56 93 PHE A CA 1
ATOM 719 C C . PHE A 1 93 ? 12.173 7.603 -25.092 1.00 61.56 93 PHE A C 1
ATOM 721 O O . PHE A 1 93 ? 12.072 6.696 -25.909 1.00 61.56 93 PHE A O 1
ATOM 728 N N . SER A 1 94 ? 11.576 8.785 -25.255 1.00 65.00 94 SER A N 1
ATOM 729 C CA . SER A 1 94 ? 10.725 9.135 -26.398 1.00 65.00 94 SER A CA 1
ATOM 730 C C . SER A 1 94 ? 11.454 8.974 -27.725 1.00 65.00 94 SER A C 1
ATOM 732 O O . SER A 1 94 ? 10.977 8.271 -28.609 1.00 65.00 94 SER A O 1
ATOM 734 N N . ASN A 1 95 ? 12.661 9.532 -27.840 1.00 68.56 95 ASN A N 1
ATOM 735 C CA . ASN A 1 95 ? 13.484 9.409 -29.041 1.00 68.56 95 ASN A CA 1
ATOM 736 C C . ASN A 1 95 ? 13.816 7.946 -29.346 1.00 68.56 95 ASN A C 1
ATOM 738 O O . ASN A 1 95 ? 13.801 7.529 -30.503 1.00 68.56 95 ASN A O 1
ATOM 742 N N . THR A 1 96 ? 14.085 7.159 -28.302 1.00 65.50 96 THR A N 1
ATOM 743 C CA . THR A 1 96 ? 14.316 5.720 -28.435 1.00 65.50 96 THR A CA 1
ATOM 744 C C . THR A 1 96 ? 13.053 5.018 -28.923 1.00 65.50 96 THR A C 1
ATOM 746 O O . THR A 1 96 ? 13.126 4.279 -29.894 1.00 65.50 96 THR A O 1
ATOM 749 N N . LEU A 1 97 ? 11.893 5.290 -28.322 1.00 63.06 97 LEU A N 1
ATOM 750 C CA . LEU A 1 97 ? 10.615 4.693 -28.704 1.00 63.06 97 LEU A CA 1
ATOM 751 C C . LEU A 1 97 ? 10.228 5.055 -30.144 1.00 63.06 97 LEU A C 1
ATOM 753 O O . LEU A 1 97 ? 9.872 4.172 -30.912 1.00 63.06 97 LEU A O 1
ATOM 757 N N . ILE A 1 98 ? 10.368 6.321 -30.543 1.00 68.06 98 ILE A N 1
ATOM 758 C CA . ILE A 1 98 ? 10.137 6.775 -31.922 1.00 68.06 98 ILE A CA 1
ATOM 759 C C . ILE A 1 98 ? 11.057 6.023 -32.886 1.00 68.06 98 ILE A C 1
ATOM 761 O O . ILE A 1 98 ? 10.586 5.500 -33.896 1.00 68.06 98 ILE A O 1
ATOM 765 N N . LYS A 1 99 ? 12.356 5.923 -32.566 1.00 68.88 99 LYS A N 1
ATOM 766 C CA . LYS A 1 99 ? 13.318 5.172 -33.382 1.00 68.88 99 LYS A CA 1
ATOM 767 C C . LYS A 1 99 ? 12.881 3.715 -33.530 1.00 68.88 99 LYS A C 1
ATOM 769 O O . LYS A 1 99 ? 12.747 3.240 -34.652 1.00 68.88 99 LYS A O 1
ATOM 774 N N . VAL A 1 100 ? 12.584 3.057 -32.413 1.00 61.75 100 VAL A N 1
ATOM 775 C CA . VAL A 1 100 ? 12.078 1.683 -32.351 1.00 61.75 100 VAL A CA 1
ATOM 776 C C . VAL A 1 100 ? 10.842 1.491 -33.229 1.00 61.75 100 VAL A C 1
ATOM 778 O O . VAL A 1 100 ? 10.831 0.596 -34.066 1.00 61.75 100 VAL A O 1
ATOM 781 N N . VAL A 1 101 ? 9.812 2.325 -33.069 1.00 63.97 101 VAL A N 1
ATOM 782 C CA . VAL A 1 101 ? 8.559 2.203 -33.827 1.00 63.97 101 VAL A CA 1
ATOM 783 C C . VAL A 1 101 ? 8.808 2.434 -35.314 1.00 63.97 101 VAL A C 1
ATOM 785 O O . VAL A 1 101 ? 8.280 1.696 -36.139 1.00 63.97 101 VAL A O 1
ATOM 788 N N . SER A 1 102 ? 9.651 3.406 -35.669 1.00 66.69 102 SER A N 1
ATOM 789 C CA . SER A 1 102 ? 9.989 3.679 -37.068 1.00 66.69 102 SER A CA 1
ATOM 790 C C . SER A 1 102 ? 10.811 2.566 -37.727 1.00 66.69 102 SER A C 1
ATOM 792 O O . SER A 1 102 ? 10.646 2.328 -38.920 1.00 66.69 102 SER A O 1
ATOM 794 N N . GLU A 1 103 ? 11.670 1.867 -36.978 1.00 67.19 103 GLU A N 1
ATOM 795 C CA . GLU A 1 103 ? 12.379 0.679 -37.465 1.00 67.19 103 GLU A CA 1
ATOM 796 C C . GLU A 1 103 ? 11.435 -0.521 -37.571 1.00 67.19 103 GLU A C 1
ATOM 798 O O . GLU A 1 103 ? 11.470 -1.221 -38.576 1.00 67.19 103 GLU A O 1
ATOM 803 N N . LEU A 1 104 ? 10.530 -0.714 -36.606 1.00 62.88 104 LEU A N 1
ATOM 804 C CA . LEU A 1 104 ? 9.551 -1.802 -36.626 1.00 62.88 104 LEU A CA 1
ATOM 805 C C . LEU A 1 104 ? 8.520 -1.642 -37.752 1.00 62.88 104 LEU A C 1
ATOM 807 O O . LEU A 1 104 ? 8.166 -2.614 -38.403 1.00 62.88 104 LEU A O 1
ATOM 811 N N . ALA A 1 105 ? 8.068 -0.414 -38.017 1.00 63.75 105 ALA A N 1
ATOM 812 C CA . ALA A 1 105 ? 7.155 -0.105 -39.118 1.00 63.75 105 ALA A CA 1
ATOM 813 C C . ALA A 1 105 ? 7.802 -0.284 -40.502 1.00 63.75 105 ALA A C 1
ATOM 815 O O . ALA A 1 105 ? 7.094 -0.396 -41.499 1.00 63.75 105 ALA A O 1
ATOM 816 N N . ARG A 1 106 ? 9.139 -0.278 -40.567 1.00 65.94 106 ARG A N 1
ATOM 817 C CA . ARG A 1 106 ? 9.924 -0.544 -41.783 1.00 65.94 106 ARG A CA 1
ATOM 818 C C . ARG A 1 106 ? 10.455 -1.974 -41.844 1.00 65.94 106 ARG A C 1
ATOM 820 O O . ARG A 1 106 ? 10.998 -2.357 -42.876 1.00 65.94 106 ARG A O 1
ATOM 827 N N . ALA A 1 107 ? 10.355 -2.729 -40.752 1.00 63.38 107 ALA A N 1
ATOM 828 C CA . ALA A 1 107 ? 10.782 -4.112 -40.704 1.00 63.38 107 ALA A CA 1
ATOM 829 C C . ALA A 1 107 ? 9.786 -4.942 -41.511 1.00 63.38 107 ALA A C 1
ATOM 831 O O . ALA A 1 107 ? 8.629 -5.080 -41.123 1.00 63.38 107 ALA A O 1
ATOM 832 N N . ASP A 1 108 ? 10.255 -5.480 -42.630 1.00 62.38 108 ASP A N 1
ATOM 833 C CA . ASP A 1 108 ? 9.543 -6.495 -43.391 1.00 62.38 108 ASP A CA 1
ATOM 834 C C . ASP A 1 108 ? 10.059 -7.853 -42.889 1.00 62.38 108 ASP A C 1
ATOM 836 O O . ASP A 1 108 ? 11.206 -8.216 -43.190 1.00 62.38 108 ASP A O 1
ATOM 840 N N . PRO A 1 109 ? 9.336 -8.549 -41.988 1.00 62.41 109 PRO A N 1
ATOM 841 C CA . PRO A 1 109 ? 9.831 -9.789 -41.414 1.00 62.41 109 PRO A CA 1
ATOM 842 C C . PRO A 1 109 ? 9.915 -10.836 -42.521 1.00 62.41 109 PRO A C 1
ATOM 844 O O . PRO A 1 109 ? 8.916 -11.418 -42.934 1.00 62.41 109 PRO A O 1
ATOM 847 N N . THR A 1 110 ? 11.133 -11.075 -43.004 1.00 60.78 110 THR A N 1
ATOM 848 C CA . THR A 1 110 ? 11.384 -12.181 -43.929 1.00 60.78 110 THR A CA 1
ATOM 849 C C . THR A 1 110 ? 10.943 -13.496 -43.274 1.00 60.78 110 THR A C 1
ATOM 851 O O . THR A 1 110 ? 11.229 -13.710 -42.090 1.00 60.78 110 THR A O 1
ATOM 854 N N . PRO A 1 111 ? 10.224 -14.369 -44.000 1.00 60.97 111 PRO A N 1
ATOM 855 C CA . PRO A 1 111 ? 9.760 -15.627 -43.438 1.00 60.97 111 PRO A CA 1
ATOM 856 C C . PRO A 1 111 ? 10.949 -16.476 -42.976 1.00 60.97 111 PRO A C 1
ATOM 858 O O . PRO A 1 111 ? 11.900 -16.687 -43.730 1.00 60.97 111 PRO A O 1
ATOM 861 N N . ILE A 1 112 ? 10.915 -16.947 -41.728 1.00 62.66 112 ILE A N 1
ATOM 862 C CA . ILE A 1 112 ? 12.022 -17.713 -41.145 1.00 62.66 112 ILE A CA 1
ATOM 863 C C . ILE A 1 112 ? 11.803 -19.194 -41.462 1.00 62.66 112 ILE A C 1
ATOM 865 O O . ILE A 1 112 ? 10.848 -19.793 -40.967 1.00 62.66 112 ILE A O 1
ATOM 869 N N . GLU A 1 113 ? 12.689 -19.803 -42.255 1.00 58.09 113 GLU A N 1
ATOM 870 C CA . GLU A 1 113 ? 12.733 -21.263 -42.417 1.00 58.09 113 GLU A CA 1
ATOM 871 C C . GLU A 1 113 ? 13.370 -21.904 -41.181 1.00 58.09 113 GLU A C 1
ATOM 873 O O . GLU A 1 113 ? 14.570 -21.792 -40.939 1.00 58.09 113 GLU A O 1
ATOM 878 N N . ILE A 1 114 ? 12.549 -22.581 -40.381 1.00 61.56 114 ILE A N 1
ATOM 879 C CA . ILE A 1 114 ? 12.988 -23.301 -39.177 1.00 61.56 114 ILE A CA 1
ATOM 880 C C . ILE A 1 114 ? 13.399 -24.742 -39.537 1.00 61.56 114 ILE A C 1
ATOM 882 O O . ILE A 1 114 ? 14.234 -25.345 -38.863 1.00 61.56 114 ILE A O 1
ATOM 886 N N . ALA A 1 115 ? 12.831 -25.290 -40.614 1.00 59.38 115 ALA A N 1
ATOM 887 C CA . ALA A 1 115 ? 13.139 -26.594 -41.202 1.00 59.38 115 ALA A CA 1
ATOM 888 C C . ALA A 1 115 ? 12.697 -26.609 -42.682 1.00 59.38 115 ALA A C 1
ATOM 890 O O . ALA A 1 115 ? 11.897 -25.747 -43.060 1.00 59.38 115 ALA A O 1
ATOM 891 N N . PRO A 1 116 ? 13.122 -27.590 -43.508 1.00 50.31 116 PRO A N 1
ATOM 892 C CA . PRO A 1 116 ? 12.591 -27.741 -44.862 1.00 50.31 116 PRO A CA 1
ATOM 893 C C . PRO A 1 116 ? 11.063 -27.891 -44.789 1.00 50.31 116 PRO A C 1
ATOM 895 O O . PRO A 1 116 ? 10.569 -28.840 -44.178 1.00 50.31 116 PRO A O 1
ATOM 898 N N . ASN A 1 117 ? 10.329 -26.944 -45.383 1.00 62.59 117 ASN A N 1
ATOM 899 C CA . ASN A 1 117 ? 8.859 -26.810 -45.369 1.00 62.59 117 ASN A CA 1
ATOM 900 C C . ASN A 1 117 ? 8.206 -26.253 -44.084 1.00 62.59 117 ASN A C 1
ATOM 902 O O . ASN A 1 117 ? 6.977 -26.242 -44.003 1.00 62.59 117 ASN A O 1
ATOM 906 N N . LEU A 1 118 ? 8.964 -25.764 -43.096 1.00 50.81 118 LEU A N 1
ATOM 907 C CA . LEU A 1 118 ? 8.404 -25.037 -41.947 1.00 50.81 118 LEU A CA 1
ATOM 908 C C . LEU A 1 118 ? 8.854 -23.577 -41.985 1.00 50.81 118 LEU A C 1
ATOM 910 O O . LEU A 1 118 ? 9.871 -23.204 -41.397 1.00 50.81 118 LEU A O 1
ATOM 914 N N . ILE A 1 119 ? 8.067 -22.769 -42.692 1.00 66.31 119 ILE A N 1
ATOM 915 C CA . ILE A 1 119 ? 8.263 -21.329 -42.827 1.00 66.31 119 ILE A CA 1
ATOM 916 C C . ILE A 1 119 ? 7.372 -20.629 -41.804 1.00 66.31 119 ILE A C 1
ATOM 918 O O . ILE A 1 119 ? 6.145 -20.694 -41.893 1.00 66.31 119 ILE A O 1
ATOM 922 N N . LEU A 1 120 ? 7.983 -19.969 -40.822 1.00 61.56 120 LEU A N 1
ATOM 923 C CA . LEU A 1 120 ? 7.261 -19.131 -39.876 1.00 61.56 120 LEU A CA 1
ATOM 924 C C . LEU A 1 120 ? 7.181 -17.711 -40.448 1.00 61.56 120 LEU A C 1
ATOM 926 O O . LEU A 1 120 ? 8.144 -16.944 -40.380 1.00 61.56 120 LEU A O 1
ATOM 930 N N . ASP A 1 121 ? 6.035 -17.382 -41.041 1.00 65.50 121 ASP A N 1
ATOM 931 C CA . ASP A 1 121 ? 5.722 -16.021 -41.472 1.00 65.50 121 ASP A CA 1
ATOM 932 C C . ASP A 1 121 ? 5.202 -15.214 -40.277 1.00 65.50 121 ASP A C 1
ATOM 934 O O . ASP A 1 121 ? 4.108 -15.444 -39.755 1.00 65.50 121 ASP A O 1
ATOM 938 N N . LEU A 1 122 ? 6.028 -14.282 -39.811 1.00 64.19 122 LEU A N 1
ATOM 939 C CA . LEU A 1 122 ? 5.688 -13.382 -38.717 1.00 64.19 122 LEU A CA 1
ATOM 940 C C . LEU A 1 122 ? 5.000 -12.099 -39.216 1.00 64.19 122 LEU A C 1
ATOM 942 O O . LEU A 1 122 ? 4.451 -11.362 -38.397 1.00 64.19 122 LEU A O 1
ATOM 946 N N . GLY A 1 123 ? 4.954 -11.835 -40.526 1.00 66.00 123 GLY A N 1
ATOM 947 C CA . GLY A 1 123 ? 4.320 -10.655 -41.133 1.00 66.00 123 GLY A CA 1
ATOM 948 C C . GLY A 1 123 ? 2.912 -10.339 -40.611 1.00 66.00 123 GLY A C 1
ATOM 949 O O . GLY A 1 123 ? 2.671 -9.199 -40.196 1.00 66.00 123 GLY A O 1
ATOM 950 N N . PRO A 1 124 ? 2.003 -11.329 -40.509 1.00 66.56 124 PRO A N 1
ATOM 951 C CA . PRO A 1 124 ? 0.655 -11.129 -39.972 1.00 66.56 124 PRO A CA 1
ATOM 952 C C . PRO A 1 124 ? 0.613 -10.678 -38.503 1.00 66.56 124 PRO A C 1
ATOM 954 O O . PRO A 1 124 ? -0.352 -10.040 -38.090 1.00 66.56 124 PRO A O 1
ATOM 957 N N . PHE A 1 125 ? 1.646 -10.982 -37.710 1.00 61.34 125 PHE A N 1
ATOM 958 C CA . PHE A 1 125 ? 1.781 -10.514 -36.326 1.00 61.34 125 PHE A CA 1
ATOM 959 C C . PHE A 1 125 ? 2.412 -9.117 -36.238 1.00 61.34 125 PHE A C 1
ATOM 961 O O . PHE A 1 125 ? 2.042 -8.336 -35.361 1.00 61.34 125 PHE A O 1
ATOM 968 N N . TYR A 1 126 ? 3.340 -8.779 -37.139 1.00 62.28 126 TYR A N 1
ATOM 969 C CA . TYR A 1 126 ? 4.036 -7.487 -37.136 1.00 62.28 126 TYR A CA 1
ATOM 970 C C . TYR A 1 126 ? 3.148 -6.333 -37.617 1.00 62.28 126 TYR A C 1
ATOM 972 O O . TYR A 1 126 ? 3.185 -5.252 -37.028 1.00 62.28 126 TYR A O 1
ATOM 980 N N . ALA A 1 127 ? 2.319 -6.547 -38.645 1.00 66.50 127 ALA A N 1
ATOM 981 C CA . ALA A 1 127 ? 1.522 -5.475 -39.246 1.00 66.50 127 ALA A CA 1
ATOM 982 C C . ALA A 1 127 ? 0.515 -4.807 -38.273 1.00 66.50 127 ALA A C 1
ATOM 984 O O . ALA A 1 127 ? 0.504 -3.572 -38.204 1.00 66.50 127 ALA A O 1
ATOM 985 N N . PRO A 1 128 ? -0.272 -5.544 -37.457 1.00 67.62 128 PRO A N 1
ATOM 986 C CA . PRO A 1 128 ? -1.169 -4.937 -36.467 1.00 67.62 128 PRO A CA 1
ATOM 987 C C . PRO A 1 128 ? -0.415 -4.180 -35.368 1.00 67.62 128 PRO A C 1
ATOM 989 O O . PRO A 1 128 ? -0.859 -3.121 -34.925 1.00 67.62 128 PRO A O 1
ATOM 992 N N . ILE A 1 129 ? 0.747 -4.694 -34.949 1.00 62.88 129 ILE A N 1
ATOM 993 C CA . ILE A 1 129 ? 1.596 -4.064 -33.930 1.00 62.88 129 ILE A CA 1
ATOM 994 C C . ILE A 1 129 ? 2.182 -2.756 -34.471 1.00 62.88 129 ILE A C 1
ATOM 996 O O . ILE A 1 129 ? 2.116 -1.734 -33.794 1.00 62.88 129 ILE A O 1
ATOM 1000 N N . GLY A 1 130 ? 2.697 -2.752 -35.703 1.00 66.81 130 GLY A N 1
ATOM 1001 C CA . GLY A 1 130 ? 3.209 -1.547 -36.359 1.00 66.81 130 GLY A CA 1
ATOM 1002 C C . GLY A 1 130 ? 2.137 -0.468 -36.535 1.00 66.81 130 GLY A C 1
ATOM 1003 O O . GLY A 1 130 ? 2.395 0.701 -36.250 1.00 66.81 130 GLY A O 1
ATOM 1004 N N . GLN A 1 131 ? 0.916 -0.849 -36.930 1.00 67.38 131 GLN A N 1
ATOM 1005 C CA . GLN A 1 131 ? -0.221 0.076 -37.036 1.00 67.38 131 GLN A CA 1
ATOM 1006 C C . GLN A 1 131 ? -0.646 0.640 -35.673 1.00 67.38 131 GLN A C 1
ATOM 1008 O O . GLN A 1 131 ? -0.818 1.853 -35.540 1.00 67.38 131 GLN A O 1
ATOM 1013 N N . PHE A 1 132 ? -0.757 -0.212 -34.648 1.00 66.69 132 PHE A N 1
ATOM 1014 C CA . PHE A 1 132 ? -1.045 0.220 -33.281 1.00 66.69 132 PHE A CA 1
ATOM 1015 C C . PHE A 1 132 ? 0.026 1.186 -32.763 1.00 66.69 132 PHE A C 1
ATOM 1017 O O . PHE A 1 132 ? -0.300 2.245 -32.237 1.00 66.69 132 PHE A O 1
ATOM 1024 N N . LEU A 1 133 ? 1.308 0.884 -32.966 1.00 64.75 133 LEU A N 1
ATOM 1025 C CA . LEU A 1 133 ? 2.406 1.742 -32.524 1.00 64.75 133 LEU A CA 1
ATOM 1026 C C . LEU A 1 133 ? 2.460 3.077 -33.283 1.00 64.75 133 LEU A C 1
ATOM 1028 O O . LEU A 1 133 ? 2.683 4.115 -32.662 1.00 64.75 133 LEU A O 1
ATOM 1032 N N . ASN A 1 134 ? 2.193 3.084 -34.594 1.00 68.06 134 ASN A N 1
ATOM 1033 C CA . ASN A 1 134 ? 2.106 4.322 -35.378 1.00 68.06 134 ASN A CA 1
ATOM 1034 C C . ASN A 1 134 ? 0.973 5.242 -34.905 1.00 68.06 134 ASN A C 1
ATOM 1036 O O . ASN A 1 134 ? 1.123 6.461 -34.983 1.00 68.06 134 ASN A O 1
ATOM 1040 N N . SER A 1 135 ? -0.110 4.697 -34.340 1.00 67.81 135 SER A N 1
ATOM 1041 C CA . SER A 1 135 ? -1.202 5.512 -33.785 1.00 67.81 135 SER A CA 1
ATOM 1042 C C . SER A 1 135 ? -0.775 6.415 -32.616 1.00 67.81 135 SER A C 1
ATOM 1044 O O . SER A 1 135 ? -1.396 7.449 -32.392 1.00 67.81 135 SER A O 1
ATOM 1046 N N . PHE A 1 136 ? 0.324 6.091 -31.920 1.00 60.75 136 PHE A N 1
ATOM 1047 C CA . PHE A 1 136 ? 0.919 6.949 -30.884 1.00 60.75 136 PHE A CA 1
ATOM 1048 C C . PHE A 1 136 ? 1.846 8.040 -31.439 1.00 60.75 136 PHE A C 1
ATOM 1050 O O . PHE A 1 136 ? 2.243 8.942 -30.696 1.00 60.75 136 PHE A O 1
ATOM 1057 N N . LEU A 1 137 ? 2.232 7.947 -32.715 1.00 63.72 137 LEU A N 1
ATOM 1058 C CA . LEU A 1 137 ? 3.163 8.865 -33.375 1.00 63.72 137 LEU A CA 1
ATOM 1059 C C . LEU A 1 137 ? 2.458 9.880 -34.275 1.00 63.72 137 LEU A C 1
ATOM 1061 O O . LEU A 1 137 ? 2.909 11.019 -34.372 1.00 63.72 137 LEU A O 1
ATOM 1065 N N . THR A 1 138 ? 1.371 9.487 -34.940 1.00 65.12 138 THR A N 1
ATOM 1066 C CA . THR A 1 138 ? 0.627 10.361 -35.855 1.00 65.12 138 THR A CA 1
ATOM 1067 C C . THR A 1 138 ? -0.622 10.937 -35.185 1.00 65.12 138 THR A C 1
ATOM 1069 O O . THR A 1 138 ? -1.479 10.157 -34.767 1.00 65.12 138 THR A O 1
ATOM 1072 N N . PRO A 1 139 ? -0.788 12.272 -35.111 1.00 58.06 139 PRO A N 1
ATOM 1073 C CA . PRO A 1 139 ? -2.029 12.871 -34.628 1.00 58.06 139 PRO A CA 1
ATOM 1074 C C . PRO A 1 139 ? -3.186 12.559 -35.590 1.00 58.06 139 PRO A C 1
ATOM 1076 O O . PRO A 1 139 ? -3.106 12.856 -36.781 1.00 58.06 139 PRO A O 1
ATOM 1079 N N . GLY A 1 140 ? -4.267 11.967 -35.074 1.00 58.91 140 GLY A N 1
ATOM 1080 C CA . GLY A 1 140 ? -5.463 11.625 -35.848 1.00 58.91 140 GLY A CA 1
ATOM 1081 C C . GLY A 1 140 ? -6.753 11.721 -35.018 1.00 58.91 140 GLY A C 1
ATOM 1082 O O . GLY A 1 140 ? -6.699 11.602 -33.792 1.00 58.91 140 GLY A O 1
ATOM 1083 N N . PRO A 1 141 ? -7.928 11.939 -35.642 1.00 50.50 141 PRO A N 1
ATOM 1084 C CA . PRO A 1 141 ? -9.202 12.016 -34.928 1.00 50.50 141 PRO A CA 1
ATOM 1085 C C . PRO A 1 141 ? -9.528 10.678 -34.249 1.00 50.50 141 PRO A C 1
ATOM 1087 O O . PRO A 1 141 ? -9.615 9.652 -34.917 1.00 50.50 141 PRO A O 1
ATOM 1090 N N . GLY A 1 142 ? -9.696 10.685 -32.924 1.00 55.28 142 GLY A N 1
ATOM 1091 C CA . GLY A 1 142 ? -9.949 9.474 -32.130 1.00 55.28 142 GLY A CA 1
ATOM 1092 C C . GLY A 1 142 ? -8.696 8.677 -31.738 1.00 55.28 142 GLY A C 1
ATOM 1093 O O . GLY A 1 142 ? -8.827 7.665 -31.052 1.00 55.28 142 GLY A O 1
ATOM 1094 N N . ALA A 1 143 ? -7.497 9.126 -32.126 1.00 51.47 143 ALA A N 1
ATOM 1095 C CA . ALA A 1 143 ? -6.242 8.570 -31.625 1.00 51.47 143 ALA A CA 1
ATOM 1096 C C . ALA A 1 143 ? -5.969 9.047 -30.188 1.00 51.47 143 ALA A C 1
ATOM 1098 O O . ALA A 1 143 ? -6.396 10.132 -29.782 1.00 51.47 143 ALA A O 1
ATOM 1099 N N . LEU A 1 144 ? -5.240 8.234 -29.417 1.00 51.62 144 LEU A N 1
ATOM 1100 C CA . LEU A 1 144 ? -4.691 8.663 -28.130 1.00 51.62 144 LEU A CA 1
ATOM 1101 C C . LEU A 1 144 ? -3.812 9.913 -28.339 1.00 51.62 144 LEU A C 1
ATOM 1103 O O . LEU A 1 144 ? -3.235 10.065 -29.419 1.00 51.62 144 LEU A O 1
ATOM 1107 N N . PRO A 1 145 ? -3.680 10.802 -27.334 1.00 58.12 145 PRO A N 1
ATOM 1108 C CA . PRO A 1 145 ? -2.738 11.914 -27.410 1.00 58.12 145 PRO A CA 1
ATOM 1109 C C . PRO A 1 145 ? -1.364 11.376 -27.814 1.00 58.12 145 PRO A C 1
ATOM 1111 O O . PRO A 1 145 ? -0.876 10.419 -27.201 1.00 58.12 145 PRO A O 1
ATOM 1114 N N . ASN A 1 146 ? -0.772 11.933 -28.873 1.00 62.81 146 ASN A N 1
ATOM 1115 C CA . ASN A 1 146 ? 0.498 11.420 -29.371 1.00 62.81 146 ASN A CA 1
ATOM 1116 C C . ASN A 1 146 ? 1.574 11.564 -28.272 1.00 62.81 146 ASN A C 1
ATOM 1118 O O . ASN A 1 146 ? 1.474 12.397 -27.362 1.00 62.81 146 ASN A O 1
ATOM 1122 N N . LEU A 1 147 ? 2.608 10.722 -28.321 1.00 55.34 147 LEU A N 1
ATOM 1123 C CA . LEU A 1 147 ? 3.639 10.696 -27.276 1.00 55.34 147 LEU A CA 1
ATOM 1124 C C . LEU A 1 147 ? 4.315 12.069 -27.109 1.00 55.34 147 LEU A C 1
ATOM 1126 O O . LEU A 1 147 ? 4.744 12.425 -26.014 1.00 55.34 147 LEU A O 1
ATOM 1130 N N . GLN A 1 148 ? 4.387 12.854 -28.185 1.00 58.59 148 GLN A N 1
ATOM 1131 C CA . GLN A 1 148 ? 4.937 14.203 -28.149 1.00 58.59 148 GLN A CA 1
ATOM 1132 C C . GLN A 1 148 ? 4.041 15.168 -27.370 1.00 58.59 148 GLN A C 1
ATOM 1134 O O . GLN A 1 148 ? 4.579 15.902 -26.558 1.00 58.59 148 GLN A O 1
ATOM 1139 N N . ASP A 1 149 ? 2.720 15.122 -27.513 1.00 62.69 149 ASP A N 1
ATOM 1140 C CA . ASP A 1 149 ? 1.748 15.965 -26.807 1.00 62.69 149 ASP A CA 1
ATOM 1141 C C . ASP A 1 149 ? 1.682 15.619 -25.314 1.00 62.69 149 ASP A C 1
ATOM 1143 O O . ASP A 1 149 ? 1.566 16.509 -24.472 1.00 62.69 149 ASP A O 1
ATOM 1147 N N . LEU A 1 150 ? 1.833 14.336 -24.961 1.00 55.22 150 LEU A N 1
ATOM 1148 C CA . LEU A 1 150 ? 1.949 13.894 -23.563 1.00 55.22 150 LEU A CA 1
ATOM 1149 C C . LEU A 1 150 ? 3.259 14.356 -22.913 1.00 55.22 150 LEU A C 1
ATOM 1151 O O . LEU A 1 150 ? 3.296 14.642 -21.716 1.00 55.22 150 LEU A O 1
ATOM 1155 N N . LEU A 1 151 ? 4.339 14.425 -23.693 1.00 53.06 151 LEU A N 1
ATOM 1156 C CA . LEU A 1 151 ? 5.665 14.818 -23.217 1.00 53.06 151 LEU A CA 1
ATOM 1157 C C . LEU A 1 151 ? 5.948 16.313 -23.375 1.00 53.06 151 LEU A C 1
ATOM 1159 O O . LEU A 1 151 ? 6.841 16.826 -22.704 1.00 53.06 151 LEU A O 1
ATOM 1163 N N . TYR A 1 152 ? 5.191 17.032 -24.202 1.00 62.00 152 TYR A N 1
ATOM 1164 C CA . TYR A 1 152 ? 5.365 18.454 -24.485 1.00 62.00 152 TYR A CA 1
ATOM 1165 C C . TYR A 1 152 ? 5.298 19.321 -23.219 1.00 62.00 152 TYR A C 1
ATOM 1167 O O . TYR A 1 152 ? 6.168 20.181 -23.068 1.00 62.00 152 TYR A O 1
ATOM 1175 N N . PRO A 1 153 ? 4.393 19.086 -22.243 1.00 56.59 153 PRO A N 1
ATOM 1176 C CA . PRO A 1 153 ? 4.401 19.808 -20.968 1.00 56.59 153 PRO A CA 1
ATOM 1177 C C . PRO A 1 153 ? 5.693 19.611 -20.160 1.00 56.59 153 PRO A C 1
ATOM 1179 O O . PRO A 1 153 ? 6.124 20.522 -19.458 1.00 56.59 153 PRO A O 1
ATOM 1182 N N . PHE A 1 154 ? 6.333 18.443 -20.282 1.00 51.34 154 PHE A N 1
ATOM 1183 C CA . PHE A 1 154 ? 7.594 18.123 -19.608 1.00 51.34 154 PHE A CA 1
ATOM 1184 C C . PHE A 1 154 ? 8.806 18.674 -20.381 1.00 51.34 154 PHE A C 1
ATOM 1186 O O . PHE A 1 154 ? 9.713 19.250 -19.785 1.00 51.34 154 PHE A O 1
ATOM 1193 N N . ALA A 1 155 ? 8.815 18.546 -21.711 1.00 52.72 155 ALA A N 1
ATOM 1194 C CA . ALA A 1 155 ? 9.899 18.982 -22.593 1.00 52.72 155 ALA A CA 1
ATOM 1195 C C . ALA A 1 155 ? 9.970 20.511 -22.755 1.00 52.72 155 ALA A C 1
ATOM 1197 O O . ALA A 1 155 ? 11.058 21.076 -22.832 1.00 52.72 155 ALA A O 1
ATOM 1198 N N . SER A 1 156 ? 8.826 21.201 -22.740 1.00 59.16 156 SER A N 1
ATOM 1199 C CA . SER A 1 156 ? 8.738 22.669 -22.776 1.00 59.16 156 SER A CA 1
ATOM 1200 C C . SER A 1 156 ? 8.897 23.320 -21.395 1.00 59.16 156 SER A C 1
ATOM 1202 O O . SER A 1 156 ? 8.542 24.489 -21.222 1.00 59.16 156 SER A O 1
ATOM 1204 N N . GLY A 1 157 ? 9.452 22.583 -20.420 1.00 51.34 157 GLY A N 1
ATOM 1205 C CA . GLY A 1 157 ? 9.501 22.891 -18.986 1.00 51.34 157 GLY A CA 1
ATOM 1206 C C . GLY A 1 157 ? 10.084 24.250 -18.572 1.00 51.34 157 GLY A C 1
ATOM 1207 O O . GLY A 1 157 ? 10.047 24.574 -17.395 1.00 51.34 157 GLY A O 1
ATOM 1208 N N . ALA A 1 158 ? 10.571 25.081 -19.494 1.00 46.56 158 ALA A N 1
ATOM 1209 C CA . ALA A 1 158 ? 10.864 26.491 -19.237 1.00 46.56 158 ALA A CA 1
ATOM 1210 C C . ALA A 1 158 ? 9.686 27.429 -19.592 1.00 46.56 158 ALA A C 1
ATOM 1212 O O . ALA A 1 158 ? 9.361 28.329 -18.826 1.00 46.56 158 ALA A O 1
ATOM 1213 N N . ALA A 1 159 ? 8.997 27.225 -20.718 1.00 44.25 159 ALA A N 1
ATOM 1214 C CA . ALA A 1 159 ? 7.984 28.156 -21.232 1.00 44.25 159 ALA A CA 1
ATOM 1215 C C . ALA A 1 159 ? 6.582 27.947 -20.623 1.00 44.25 159 ALA A C 1
ATOM 1217 O O . ALA A 1 159 ? 5.874 28.922 -20.355 1.00 44.25 159 ALA A O 1
ATOM 1218 N N . VAL A 1 160 ? 6.189 26.692 -20.372 1.00 51.16 160 VAL A N 1
ATOM 1219 C CA . VAL A 1 160 ? 4.932 26.348 -19.675 1.00 51.16 160 VAL A CA 1
ATOM 1220 C C . VAL A 1 160 ? 5.049 26.638 -18.179 1.00 51.16 160 VAL A C 1
ATOM 1222 O O . VAL A 1 160 ? 4.120 27.183 -17.582 1.00 51.16 160 VAL A O 1
ATOM 1225 N N . VAL A 1 161 ? 6.225 26.380 -17.593 1.00 53.38 161 VAL A N 1
ATOM 1226 C CA . VAL A 1 161 ? 6.511 26.739 -16.201 1.00 53.38 161 VAL A CA 1
ATOM 1227 C C . VAL A 1 161 ? 6.453 28.243 -16.017 1.00 53.38 161 VAL A C 1
ATOM 1229 O O . VAL A 1 161 ? 5.804 28.656 -15.082 1.00 53.38 161 VAL A O 1
ATOM 1232 N N . VAL A 1 162 ? 7.002 29.083 -16.900 1.00 52.75 162 VAL A N 1
ATOM 1233 C CA . VAL A 1 162 ? 6.944 30.549 -16.710 1.00 52.75 162 VAL A CA 1
ATOM 1234 C C . VAL A 1 162 ? 5.515 31.110 -16.798 1.00 52.75 162 VAL A C 1
ATOM 1236 O O . VAL A 1 162 ? 5.150 31.958 -15.986 1.00 52.75 162 VAL A O 1
ATOM 1239 N N . ARG A 1 163 ? 4.668 30.625 -17.721 1.00 55.78 163 ARG A N 1
ATOM 1240 C CA . ARG A 1 163 ? 3.275 31.108 -17.861 1.00 55.78 163 ARG A CA 1
ATOM 1241 C C . ARG A 1 163 ? 2.341 30.591 -16.756 1.00 55.78 163 ARG A C 1
ATOM 1243 O O . ARG A 1 163 ? 1.417 31.297 -16.369 1.00 55.78 163 ARG A O 1
ATOM 1250 N N . GLY A 1 164 ? 2.607 29.396 -16.224 1.00 64.44 164 GLY A N 1
ATOM 1251 C CA . GLY A 1 164 ? 1.916 28.821 -15.064 1.00 64.44 164 GLY A CA 1
ATOM 1252 C C . GLY A 1 164 ? 2.606 29.077 -13.717 1.00 64.44 164 GLY A C 1
ATOM 1253 O O . GLY A 1 164 ? 2.057 28.703 -12.683 1.00 64.44 164 GLY A O 1
ATOM 1254 N N . ALA A 1 165 ? 3.789 29.703 -13.697 1.00 68.25 165 ALA A N 1
ATOM 1255 C CA . ALA A 1 165 ? 4.640 29.816 -12.507 1.00 68.25 165 ALA A CA 1
ATOM 1256 C C . ALA A 1 165 ? 3.946 30.609 -11.422 1.00 68.25 165 ALA A C 1
ATOM 1258 O O . ALA A 1 165 ? 4.026 30.225 -10.266 1.00 68.25 165 ALA A O 1
ATOM 1259 N N . VAL A 1 166 ? 3.248 31.686 -11.786 1.00 75.25 166 VAL A N 1
ATOM 1260 C CA . VAL A 1 166 ? 2.542 32.524 -10.814 1.00 75.25 166 VAL A CA 1
ATOM 1261 C C . VAL A 1 166 ? 1.430 31.723 -10.138 1.00 75.25 166 VAL A C 1
ATOM 1263 O O . VAL A 1 166 ? 1.404 31.646 -8.915 1.00 75.25 166 VAL A O 1
ATOM 1266 N N . THR A 1 167 ? 0.562 31.054 -10.900 1.00 79.44 167 THR A N 1
ATOM 1267 C CA . THR A 1 167 ? -0.533 30.244 -10.337 1.00 79.44 167 THR A CA 1
ATOM 1268 C C . THR A 1 167 ? -0.010 29.060 -9.526 1.00 79.44 167 THR A C 1
ATOM 1270 O O . THR A 1 167 ? -0.501 28.805 -8.427 1.00 79.44 167 THR A O 1
ATOM 1273 N N . THR A 1 168 ? 1.017 28.363 -10.015 1.00 80.94 168 THR A N 1
ATOM 1274 C CA . THR A 1 168 ? 1.654 27.252 -9.294 1.00 80.94 168 THR A CA 1
ATOM 1275 C C . THR A 1 168 ? 2.345 27.738 -8.024 1.00 80.94 168 THR A C 1
ATOM 1277 O O . THR A 1 168 ? 2.179 27.122 -6.978 1.00 80.94 168 THR A O 1
ATOM 1280 N N . LEU A 1 169 ? 3.063 28.863 -8.070 1.00 84.31 169 LEU A N 1
ATOM 1281 C CA . LEU A 1 169 ? 3.723 29.460 -6.909 1.00 84.31 169 LEU A CA 1
ATOM 1282 C C . LEU A 1 169 ? 2.700 29.900 -5.863 1.00 84.31 169 LEU A C 1
ATOM 1284 O O . LEU A 1 169 ? 2.878 29.592 -4.691 1.00 84.31 169 LEU A O 1
ATOM 1288 N N . LEU A 1 170 ? 1.614 30.562 -6.277 1.00 86.94 170 LEU A N 1
ATOM 1289 C CA . LEU A 1 170 ? 0.516 30.939 -5.386 1.00 86.94 170 LEU A CA 1
ATOM 1290 C C . LEU A 1 170 ? -0.159 29.707 -4.778 1.00 86.94 170 LEU A C 1
ATOM 1292 O O . LEU A 1 170 ? -0.450 29.702 -3.585 1.00 86.94 170 LEU A O 1
ATOM 1296 N N . THR A 1 171 ? -0.354 28.646 -5.563 1.00 87.56 171 THR A N 1
ATOM 1297 C CA . THR A 1 171 ? -0.930 27.383 -5.084 1.00 87.56 171 THR A CA 1
ATOM 1298 C C . THR A 1 171 ? -0.006 26.701 -4.079 1.00 87.56 171 THR A C 1
ATOM 1300 O O . THR A 1 171 ? -0.454 26.324 -3.003 1.00 87.56 171 THR A O 1
ATOM 1303 N N . VAL A 1 172 ? 1.289 26.581 -4.380 1.00 89.88 172 VAL A N 1
ATOM 1304 C CA . VAL A 1 172 ? 2.293 26.004 -3.472 1.00 89.88 172 VAL A CA 1
ATOM 1305 C C . VAL A 1 172 ? 2.408 26.842 -2.202 1.00 89.88 172 VAL A C 1
ATOM 1307 O O . VAL A 1 172 ? 2.423 26.286 -1.109 1.00 89.88 172 VAL A O 1
ATOM 1310 N N . PHE A 1 173 ? 2.432 28.169 -2.321 1.00 92.38 173 PHE A N 1
ATOM 1311 C CA . PHE A 1 173 ? 2.432 29.076 -1.178 1.00 92.38 173 PHE A CA 1
ATOM 1312 C C . PHE A 1 173 ? 1.188 28.875 -0.308 1.00 92.38 173 PHE A C 1
ATOM 1314 O O . PHE A 1 173 ? 1.314 28.678 0.898 1.00 92.38 173 PHE A O 1
ATOM 1321 N N . PHE A 1 174 ? -0.002 28.847 -0.914 1.00 93.06 174 PHE A N 1
ATOM 1322 C CA . PHE A 1 174 ? -1.257 28.582 -0.216 1.00 93.06 174 PHE A CA 1
ATOM 1323 C C . PHE A 1 174 ? -1.226 27.229 0.505 1.00 93.06 174 PHE A C 1
ATOM 1325 O O . PHE A 1 174 ? -1.500 27.164 1.702 1.00 93.06 174 PHE A O 1
ATOM 1332 N N . VAL A 1 175 ? -0.817 26.166 -0.195 1.00 94.81 175 VAL A N 1
ATOM 1333 C CA . VAL A 1 175 ? -0.664 24.816 0.364 1.00 94.81 175 VAL A CA 1
ATOM 1334 C C . VAL A 1 175 ? 0.268 24.842 1.570 1.00 94.81 175 VAL A C 1
ATOM 1336 O O . VAL A 1 175 ? -0.104 24.347 2.628 1.00 94.81 175 VAL A O 1
ATOM 1339 N N . LEU A 1 176 ? 1.449 25.454 1.449 1.00 95.94 176 LEU A N 1
ATOM 1340 C CA . LEU A 1 176 ? 2.436 25.529 2.525 1.00 95.94 176 LEU A CA 1
ATOM 1341 C C . LEU A 1 176 ? 1.917 26.301 3.738 1.00 95.94 176 LEU A C 1
ATOM 1343 O O . LEU A 1 176 ? 2.081 25.830 4.860 1.00 95.94 176 LEU A O 1
ATOM 1347 N N . VAL A 1 177 ? 1.273 27.451 3.529 1.00 95.94 177 VAL A N 1
ATOM 1348 C CA . VAL A 1 177 ? 0.736 28.281 4.616 1.00 95.94 177 VAL A CA 1
ATOM 1349 C C . VAL A 1 177 ? -0.379 27.547 5.355 1.00 95.94 177 VAL A C 1
ATOM 1351 O O . VAL A 1 177 ? -0.308 27.395 6.574 1.00 95.94 177 VAL A O 1
ATOM 1354 N N . ILE A 1 178 ? -1.384 27.043 4.636 1.00 95.44 178 ILE A N 1
ATOM 1355 C CA . ILE A 1 178 ? -2.514 26.328 5.244 1.00 95.44 178 ILE A CA 1
ATOM 1356 C C . ILE A 1 178 ? -2.024 25.072 5.963 1.00 95.44 178 ILE A C 1
ATOM 1358 O O . ILE A 1 178 ? -2.362 24.838 7.125 1.00 95.44 178 ILE A O 1
ATOM 1362 N N . SER A 1 179 ? -1.152 24.308 5.309 1.00 96.38 179 SER A N 1
ATOM 1363 C CA . SER A 1 179 ? -0.541 23.115 5.880 1.00 96.38 179 SER A CA 1
ATOM 1364 C C . SER A 1 179 ? 0.249 23.444 7.154 1.00 96.38 179 SER A C 1
ATOM 1366 O O . SER A 1 179 ? 0.160 22.712 8.144 1.00 96.38 179 SER A O 1
ATOM 1368 N N . PHE A 1 180 ? 1.004 24.550 7.168 1.00 95.88 180 PHE A N 1
ATOM 1369 C CA . PHE A 1 180 ? 1.783 24.998 8.325 1.00 95.88 180 PHE A CA 1
ATOM 1370 C C . PHE A 1 180 ? 0.894 25.278 9.533 1.00 95.88 180 PHE A C 1
ATOM 1372 O O . PHE A 1 180 ? 1.162 24.749 10.614 1.00 95.88 180 PHE A O 1
ATOM 1379 N N . TYR A 1 181 ? -0.176 26.057 9.356 1.00 94.31 181 TYR A N 1
ATOM 1380 C CA . TYR A 1 181 ? -1.106 26.364 10.444 1.00 94.31 181 TYR A CA 1
ATOM 1381 C C . TYR A 1 181 ? -1.823 25.110 10.946 1.00 94.31 181 TYR A C 1
ATOM 1383 O O . TYR A 1 181 ? -1.863 24.886 12.153 1.00 94.31 181 TYR A O 1
ATOM 1391 N N . ILE A 1 182 ? -2.288 24.231 10.048 1.00 94.06 182 ILE A N 1
ATOM 1392 C CA . ILE A 1 182 ? -2.902 22.954 10.444 1.00 94.06 182 ILE A CA 1
ATOM 1393 C C . ILE A 1 182 ? -1.907 22.111 11.245 1.00 94.06 182 ILE A C 1
ATOM 1395 O O . ILE A 1 182 ? -2.235 21.644 12.331 1.00 94.06 182 ILE A O 1
ATOM 1399 N N . ALA A 1 183 ? -0.676 21.937 10.758 1.00 93.12 183 ALA A N 1
ATOM 1400 C CA . ALA A 1 183 ? 0.332 21.127 11.437 1.00 93.12 183 ALA A CA 1
ATOM 1401 C C . ALA A 1 183 ? 0.736 21.721 12.795 1.00 93.12 183 ALA A C 1
ATOM 1403 O O . ALA A 1 183 ? 0.910 20.988 13.773 1.00 93.12 183 ALA A O 1
ATOM 1404 N N . LYS A 1 184 ? 0.862 23.046 12.890 1.00 92.75 184 LYS A N 1
ATOM 1405 C CA . LYS A 1 184 ? 1.162 23.747 14.140 1.00 92.75 184 LYS A CA 1
ATOM 1406 C C . LYS A 1 184 ? 0.024 23.586 15.149 1.00 92.75 184 LYS A C 1
ATOM 1408 O O . LYS A 1 184 ? 0.261 23.080 16.249 1.00 92.75 184 LYS A O 1
ATOM 1413 N N . ASP A 1 185 ? -1.192 23.946 14.750 1.00 92.31 185 ASP A N 1
ATOM 1414 C CA . ASP A 1 185 ? -2.341 24.119 15.639 1.00 92.31 185 ASP A CA 1
ATOM 1415 C C . ASP A 1 185 ? -3.209 22.856 15.769 1.00 92.31 185 ASP A C 1
ATOM 1417 O O . ASP A 1 185 ? -4.192 22.858 16.511 1.00 92.31 185 ASP A O 1
ATOM 1421 N N . TRP A 1 186 ? -2.812 21.741 15.140 1.00 88.56 186 TRP A N 1
ATOM 1422 C CA . TRP A 1 186 ? -3.503 20.446 15.201 1.00 88.56 186 TRP A CA 1
ATOM 1423 C C . TRP A 1 186 ? -3.981 20.035 16.607 1.00 88.56 186 TRP A C 1
ATOM 1425 O O . TRP A 1 186 ? -5.145 19.663 16.732 1.00 88.56 186 TRP A O 1
ATOM 1435 N N . PRO A 1 187 ? -3.175 20.131 17.692 1.00 84.69 187 PRO A N 1
ATOM 1436 C CA . PRO A 1 187 ? -3.632 19.748 19.035 1.00 84.69 187 PRO A CA 1
ATOM 1437 C C . PRO A 1 187 ? -4.699 20.681 19.622 1.00 84.69 187 PRO A C 1
ATOM 1439 O O . PRO A 1 187 ? -5.400 20.316 20.566 1.00 84.69 187 PRO A O 1
ATOM 1442 N N . SER A 1 188 ? -4.768 21.920 19.136 1.00 87.81 188 SER A N 1
ATOM 1443 C CA . SER A 1 188 ? -5.813 22.875 19.506 1.00 87.81 188 SER A CA 1
ATOM 1444 C C . SER A 1 188 ? -7.090 22.578 18.724 1.00 87.81 188 SER A C 1
ATOM 1446 O O . SER A 1 188 ? -8.149 22.415 19.323 1.00 87.81 188 SER A O 1
ATOM 1448 N N . ILE A 1 189 ? -6.961 22.400 17.404 1.00 86.88 189 ILE A N 1
ATOM 1449 C CA . ILE A 1 189 ? -8.066 22.074 16.494 1.00 86.88 189 ILE A CA 1
ATOM 1450 C C . ILE A 1 189 ? -8.750 20.771 16.923 1.00 86.88 189 ILE A C 1
ATOM 1452 O O . ILE A 1 189 ? -9.969 20.736 17.066 1.00 86.88 189 ILE A O 1
ATOM 1456 N N . SER A 1 190 ? -7.980 19.714 17.199 1.00 84.81 190 SER A N 1
ATOM 1457 C CA . SER A 1 190 ? -8.535 18.418 17.603 1.00 84.81 190 SER A CA 1
ATOM 1458 C C . SER A 1 190 ? -9.291 18.497 18.929 1.00 84.81 190 SER A C 1
ATOM 1460 O O . SER A 1 190 ? -10.388 17.955 19.042 1.00 84.81 190 SER A O 1
ATOM 1462 N N . ARG A 1 191 ? -8.753 19.219 19.922 1.00 85.25 191 ARG A N 1
ATOM 1463 C CA . ARG A 1 191 ? -9.447 19.443 21.196 1.00 85.25 191 ARG A CA 1
ATOM 1464 C C . ARG A 1 191 ? -10.729 20.235 20.999 1.00 85.25 191 ARG A C 1
ATOM 1466 O O . ARG A 1 191 ? -11.753 19.799 21.503 1.00 85.25 191 ARG A O 1
ATOM 1473 N N . PHE A 1 192 ? -10.685 21.327 20.238 1.00 88.06 192 PHE A N 1
ATOM 1474 C CA . PHE A 1 192 ? -11.856 22.156 19.954 1.00 88.06 192 PHE A CA 1
ATOM 1475 C C . PHE A 1 192 ? -12.996 21.352 19.309 1.00 88.06 192 PHE A C 1
ATOM 1477 O O . PHE A 1 192 ? -14.140 21.432 19.763 1.00 88.06 192 PHE A O 1
ATOM 1484 N N . VAL A 1 193 ? -12.682 20.527 18.304 1.00 85.62 193 VAL A N 1
ATOM 1485 C CA . VAL A 1 193 ? -13.660 19.647 17.645 1.00 85.62 193 VAL A CA 1
ATOM 1486 C C . VAL A 1 193 ? -14.259 18.658 18.648 1.00 85.62 193 VAL A C 1
ATOM 1488 O O . VAL A 1 193 ? -15.479 18.546 18.746 1.00 85.62 193 VAL A O 1
ATOM 1491 N N . LEU A 1 194 ? -13.425 17.994 19.453 1.00 82.81 194 LEU A N 1
ATOM 1492 C CA . LEU A 1 194 ? -13.884 17.004 20.433 1.00 82.81 194 LEU A CA 1
ATOM 1493 C C . LEU A 1 194 ? -14.697 17.608 21.587 1.00 82.81 194 LEU A C 1
ATOM 1495 O O . LEU A 1 194 ? -15.619 16.963 22.087 1.00 82.81 194 LEU A O 1
ATOM 1499 N N . THR A 1 195 ? -14.387 18.833 22.015 1.00 86.38 195 THR A N 1
ATOM 1500 C CA . THR A 1 195 ? -15.141 19.527 23.072 1.00 86.38 195 THR A CA 1
ATOM 1501 C C . THR A 1 195 ? -16.458 20.114 22.580 1.00 86.38 195 THR A C 1
ATOM 1503 O O . THR A 1 195 ? -17.360 20.317 23.385 1.00 86.38 195 THR A O 1
ATOM 1506 N N . SER A 1 196 ? -16.588 20.362 21.273 1.00 87.75 196 SER A N 1
ATOM 1507 C CA . SER A 1 196 ? -17.832 20.857 20.666 1.00 87.75 196 SER A CA 1
ATOM 1508 C C . SER A 1 196 ? -18.905 19.766 20.544 1.00 87.75 196 SER A C 1
ATOM 1510 O O . SER A 1 196 ? -20.084 20.066 20.371 1.00 87.75 196 SER A O 1
ATOM 1512 N N . ILE A 1 197 ? -18.507 18.495 20.654 1.00 86.00 197 ILE A N 1
ATOM 1513 C CA . ILE A 1 197 ? -19.401 17.337 20.610 1.00 86.00 197 ILE A CA 1
ATOM 1514 C C . ILE A 1 197 ? -20.123 17.166 21.966 1.00 86.00 197 ILE A C 1
ATOM 1516 O O . ILE A 1 197 ? -19.467 17.221 23.016 1.00 86.00 197 ILE A O 1
ATOM 1520 N N . PRO A 1 198 ? -21.449 16.902 21.972 1.00 86.06 198 PRO A N 1
ATOM 1521 C CA . PRO A 1 198 ? -22.200 16.592 23.190 1.00 86.06 198 PRO A CA 1
ATOM 1522 C C . PRO A 1 198 ? -21.602 15.415 23.978 1.00 86.06 198 PRO A C 1
ATOM 1524 O O . PRO A 1 198 ? -21.248 14.398 23.384 1.00 86.06 198 PRO A O 1
ATOM 1527 N N . GLU A 1 199 ? -21.558 15.516 25.314 1.00 84.00 199 GLU A N 1
ATOM 1528 C CA . GLU A 1 199 ? -20.987 14.485 26.210 1.00 84.00 199 GLU A CA 1
ATOM 1529 C C . GLU A 1 199 ? -21.425 13.039 25.895 1.00 84.00 199 GLU A C 1
ATOM 1531 O O . GLU A 1 199 ? -20.547 12.181 25.827 1.00 84.00 199 GLU A O 1
ATOM 1536 N N . PRO A 1 200 ? -22.714 12.736 25.616 1.00 84.25 200 PRO A N 1
ATOM 1537 C CA . PRO A 1 200 ? -23.142 11.353 25.377 1.00 84.25 200 PRO A CA 1
ATOM 1538 C C . PRO A 1 200 ? -22.509 10.706 24.137 1.00 84.25 200 PRO A C 1
ATOM 1540 O O . PRO A 1 200 ? -22.290 9.503 24.119 1.00 84.25 200 PRO A O 1
ATOM 1543 N N . LEU A 1 201 ? -22.207 11.501 23.105 1.00 84.50 201 LEU A N 1
ATOM 1544 C CA . LEU A 1 201 ? -21.676 11.026 21.819 1.00 84.50 201 LEU A CA 1
ATOM 1545 C C . LEU A 1 201 ? -20.146 11.098 21.752 1.00 84.50 201 LEU A C 1
ATOM 1547 O O . LEU A 1 201 ? -19.531 10.581 20.817 1.00 84.50 201 LEU A O 1
ATOM 1551 N N . ARG A 1 202 ? -19.508 11.766 22.720 1.00 86.56 202 ARG A N 1
ATOM 1552 C CA . ARG A 1 202 ? -18.072 12.046 22.681 1.00 86.56 202 ARG A CA 1
ATOM 1553 C C . ARG A 1 202 ? -17.204 10.778 22.642 1.00 86.56 202 ARG A C 1
ATOM 1555 O O . ARG A 1 202 ? -16.303 10.760 21.804 1.00 86.56 202 ARG A O 1
ATOM 1562 N N . PRO A 1 203 ? -17.428 9.730 23.462 1.00 86.88 203 PRO A N 1
ATOM 1563 C CA . PRO A 1 203 ? -16.577 8.533 23.443 1.00 86.88 203 PRO A CA 1
ATOM 1564 C C . PRO A 1 203 ? -16.625 7.791 22.099 1.00 86.88 203 PRO A C 1
ATOM 1566 O O . PRO A 1 203 ? -15.600 7.337 21.582 1.00 86.88 203 PRO A O 1
ATOM 1569 N N . GLU A 1 204 ? -17.811 7.722 21.496 1.00 88.81 204 GLU A N 1
ATOM 1570 C CA . GLU A 1 204 ? -18.025 7.077 20.201 1.00 88.81 204 GLU A CA 1
ATOM 1571 C C . GLU A 1 204 ? -17.357 7.857 19.068 1.00 88.81 204 GLU A C 1
ATOM 1573 O O . GLU A 1 204 ? -16.609 7.288 18.277 1.00 88.81 204 GLU A O 1
ATOM 1578 N N . LEU A 1 205 ? -17.561 9.178 19.011 1.00 89.12 205 LEU A N 1
ATOM 1579 C CA . LEU A 1 205 ? -16.960 10.015 17.973 1.00 89.12 205 LEU A CA 1
ATOM 1580 C C . LEU A 1 205 ? -15.442 10.153 18.136 1.00 89.12 205 LEU A C 1
ATOM 1582 O O . LEU A 1 205 ? -14.734 10.282 17.140 1.00 89.12 205 LEU A O 1
ATOM 1586 N N . GLN A 1 206 ? -14.913 10.063 19.360 1.00 89.69 206 GLN A N 1
ATOM 1587 C CA . GLN A 1 206 ? -13.472 9.919 19.588 1.00 89.69 206 GLN A CA 1
ATOM 1588 C C . GLN A 1 206 ? -12.933 8.613 18.999 1.00 89.69 206 GLN A C 1
ATOM 1590 O O . GLN A 1 206 ? -11.848 8.607 18.413 1.00 89.69 206 GLN A O 1
ATOM 1595 N N . THR A 1 207 ? -13.689 7.520 19.122 1.00 89.75 207 THR A N 1
ATOM 1596 C CA . THR A 1 207 ? -13.331 6.238 18.508 1.00 89.75 207 THR A CA 1
ATOM 1597 C C . THR A 1 207 ? -13.386 6.334 16.988 1.00 89.75 207 THR A C 1
ATOM 1599 O O . THR A 1 207 ? -12.382 6.040 16.348 1.00 89.75 207 THR A O 1
ATOM 1602 N N . LEU A 1 208 ? -14.463 6.882 16.416 1.00 91.25 208 LEU A N 1
ATOM 1603 C CA . LEU A 1 208 ? -14.572 7.129 14.975 1.00 91.25 208 LEU A CA 1
ATOM 1604 C C . LEU A 1 208 ? -13.413 7.986 14.440 1.00 91.25 208 LEU A C 1
ATOM 1606 O O . LEU A 1 208 ? -12.815 7.661 13.418 1.00 91.25 208 LEU A O 1
ATOM 1610 N N . TRP A 1 209 ? -13.069 9.071 15.142 1.00 89.00 209 TRP A N 1
ATOM 1611 C CA . TRP A 1 209 ? -11.965 9.961 14.775 1.00 89.00 209 TRP A CA 1
ATOM 1612 C C . TRP A 1 209 ? -10.611 9.244 14.778 1.00 89.00 209 TRP A C 1
ATOM 1614 O O . TRP A 1 209 ? -9.790 9.451 13.883 1.00 89.00 209 TRP A O 1
ATOM 1624 N N . ARG A 1 210 ? -10.375 8.389 15.778 1.00 88.38 210 ARG A N 1
ATOM 1625 C CA . ARG A 1 210 ? -9.166 7.567 15.875 1.00 88.38 210 ARG A CA 1
ATOM 1626 C C . ARG A 1 210 ? -9.096 6.547 14.739 1.00 88.38 210 ARG A C 1
ATOM 1628 O O . ARG A 1 210 ? -8.066 6.490 14.080 1.00 88.38 210 ARG A O 1
ATOM 1635 N N . GLU A 1 211 ? -10.176 5.817 14.476 1.00 88.62 211 GLU A N 1
ATOM 1636 C CA . GLU A 1 211 ? -10.260 4.832 13.387 1.00 88.62 211 GLU A CA 1
ATOM 1637 C C . GLU A 1 211 ? -10.036 5.489 12.013 1.00 88.62 211 GLU A C 1
ATOM 1639 O O . GLU A 1 211 ? -9.230 5.010 11.215 1.00 88.62 211 GLU A O 1
ATOM 1644 N N . LEU A 1 212 ? -10.652 6.654 11.758 1.00 90.12 212 LEU A N 1
ATOM 1645 C CA . LEU A 1 212 ? -10.383 7.456 10.559 1.00 90.12 212 LEU A CA 1
ATOM 1646 C C . LEU A 1 212 ? -8.901 7.828 10.467 1.00 90.12 212 LEU A C 1
ATOM 1648 O O . LEU A 1 212 ? -8.271 7.613 9.433 1.00 90.12 212 LEU A O 1
ATOM 1652 N N . GLY A 1 213 ? -8.331 8.349 11.555 1.00 87.88 213 GLY A N 1
ATOM 1653 C CA . GLY A 1 213 ? -6.907 8.653 11.635 1.00 87.88 213 GLY A CA 1
ATOM 1654 C C . GLY A 1 213 ? -6.050 7.448 11.259 1.00 87.88 213 GLY A C 1
ATOM 1655 O O . GLY A 1 213 ? -5.172 7.579 10.413 1.00 87.88 213 GLY A O 1
ATOM 1656 N N . GLU A 1 214 ? -6.340 6.273 11.817 1.00 86.06 214 GLU A N 1
ATOM 1657 C CA . GLU A 1 214 ? -5.618 5.027 11.555 1.00 86.06 214 GLU A CA 1
ATOM 1658 C C . GLU A 1 214 ? -5.710 4.557 10.094 1.00 86.06 214 GLU A C 1
ATOM 1660 O O . GLU A 1 214 ? -4.713 4.052 9.570 1.00 86.06 214 GLU A O 1
ATOM 1665 N N . VAL A 1 215 ? -6.842 4.766 9.409 1.00 88.19 215 VAL A N 1
ATOM 1666 C CA . VAL A 1 215 ? -6.996 4.477 7.969 1.00 88.19 215 VAL A CA 1
ATOM 1667 C C . VAL A 1 215 ? -6.014 5.307 7.140 1.00 88.19 215 VAL A C 1
ATOM 1669 O O . VAL A 1 215 ? -5.224 4.752 6.371 1.00 88.19 215 VAL A O 1
ATOM 1672 N N . TRP A 1 216 ? -6.019 6.630 7.323 1.00 88.19 216 TRP A N 1
ATOM 1673 C CA . TRP A 1 216 ? -5.110 7.543 6.618 1.00 88.19 216 TRP A CA 1
ATOM 1674 C C . TRP A 1 216 ? -3.645 7.258 6.959 1.00 88.19 216 TRP A C 1
ATOM 1676 O O . TRP A 1 216 ? -2.761 7.284 6.101 1.00 88.19 216 TRP A O 1
ATOM 1686 N N . ASP A 1 217 ? -3.393 6.920 8.218 1.00 85.44 217 ASP A N 1
ATOM 1687 C CA . ASP A 1 217 ? -2.083 6.607 8.759 1.00 85.44 217 ASP A CA 1
ATOM 1688 C C . ASP A 1 217 ? -1.475 5.326 8.178 1.00 85.44 217 ASP A C 1
ATOM 1690 O O . ASP A 1 217 ? -0.282 5.273 7.858 1.00 85.44 217 ASP A O 1
ATOM 1694 N N . ALA A 1 218 ? -2.285 4.273 8.065 1.00 84.38 218 ALA A N 1
ATOM 1695 C CA . ALA A 1 218 ? -1.917 3.017 7.427 1.00 84.38 218 ALA A CA 1
ATOM 1696 C C . ALA A 1 218 ? -1.709 3.210 5.922 1.00 84.38 218 ALA A C 1
ATOM 1698 O O . ALA A 1 218 ? -0.655 2.827 5.416 1.00 84.38 218 ALA A O 1
ATOM 1699 N N . PHE A 1 219 ? -2.644 3.881 5.240 1.00 86.38 219 PHE A N 1
ATOM 1700 C CA . PHE A 1 219 ? -2.566 4.123 3.801 1.00 86.38 219 PHE A CA 1
ATOM 1701 C C . PHE A 1 219 ? -1.294 4.875 3.415 1.00 86.38 219 PHE A C 1
ATOM 1703 O O . PHE A 1 219 ? -0.511 4.380 2.614 1.00 86.38 219 PHE A O 1
ATOM 1710 N N . LEU A 1 220 ? -1.033 6.039 4.018 1.00 85.31 220 LEU A N 1
ATOM 1711 C CA . LEU A 1 220 ? 0.084 6.889 3.598 1.00 85.31 220 LEU A CA 1
ATOM 1712 C C . LEU A 1 220 ? 1.449 6.253 3.868 1.00 85.31 220 LEU A C 1
ATOM 1714 O O . LEU A 1 220 ? 2.354 6.365 3.040 1.00 85.31 220 LEU A O 1
ATOM 1718 N N . ARG A 1 221 ? 1.605 5.546 4.996 1.00 84.50 221 ARG A N 1
AT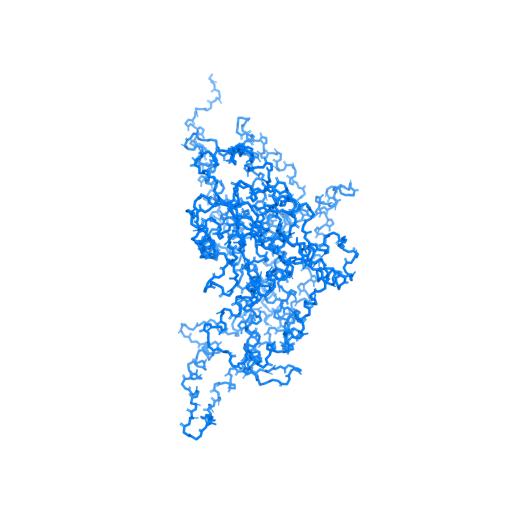OM 1719 C CA . ARG A 1 221 ? 2.832 4.779 5.266 1.00 84.50 221 ARG A CA 1
ATOM 1720 C C . ARG A 1 221 ? 2.985 3.614 4.307 1.00 84.50 221 ARG A C 1
ATOM 1722 O O . ARG A 1 221 ? 4.087 3.408 3.801 1.00 84.50 221 ARG A O 1
ATOM 1729 N N . GLY A 1 222 ? 1.908 2.860 4.095 1.00 86.06 222 GLY A N 1
ATOM 1730 C CA . GLY A 1 222 ? 1.911 1.713 3.205 1.00 86.06 222 GLY A CA 1
ATOM 1731 C C . GLY A 1 222 ? 2.299 2.146 1.797 1.00 86.06 222 GLY A C 1
ATOM 1732 O O . GLY A 1 222 ? 3.277 1.659 1.243 1.00 86.06 222 GLY A O 1
ATOM 1733 N N . GLN A 1 223 ? 1.630 3.174 1.284 1.00 87.25 223 GLN A N 1
ATOM 1734 C CA . GLN A 1 223 ? 1.831 3.691 -0.059 1.00 87.25 223 GLN A CA 1
ATOM 1735 C C . GLN A 1 223 ? 3.243 4.245 -0.282 1.00 87.25 223 GLN A C 1
ATOM 1737 O O . GLN A 1 223 ? 3.893 3.896 -1.263 1.00 87.25 223 GLN A O 1
ATOM 1742 N N . LEU A 1 224 ? 3.764 5.056 0.647 1.00 87.38 224 LEU A N 1
ATOM 1743 C CA . LEU A 1 224 ? 5.129 5.583 0.533 1.00 87.38 224 LEU A CA 1
ATOM 1744 C C . LEU A 1 224 ? 6.182 4.466 0.600 1.00 87.38 224 LEU A C 1
ATOM 1746 O O . LEU A 1 224 ? 7.196 4.517 -0.097 1.00 87.38 224 LEU A O 1
ATOM 1750 N N . THR A 1 225 ? 5.934 3.446 1.423 1.00 89.00 225 THR A N 1
ATOM 1751 C CA . THR A 1 225 ? 6.813 2.277 1.520 1.00 89.00 225 THR A CA 1
ATOM 1752 C C . THR A 1 225 ? 6.758 1.449 0.237 1.00 89.00 225 THR A C 1
ATOM 1754 O O . THR A 1 225 ? 7.812 1.041 -0.239 1.00 89.00 225 THR A O 1
ATOM 1757 N N . MET A 1 226 ? 5.578 1.252 -0.360 1.00 87.94 226 MET A N 1
ATOM 1758 C CA . MET A 1 226 ? 5.406 0.543 -1.636 1.00 87.94 226 MET A CA 1
ATOM 1759 C C . MET A 1 226 ? 6.155 1.236 -2.773 1.00 87.94 226 MET A C 1
ATOM 1761 O O . MET A 1 226 ? 6.974 0.598 -3.427 1.00 87.94 226 MET A O 1
ATOM 1765 N N . VAL A 1 227 ? 5.961 2.550 -2.937 1.00 90.94 227 VAL A N 1
ATOM 1766 C CA . VAL A 1 227 ? 6.664 3.378 -3.936 1.00 90.94 227 VAL A CA 1
ATOM 1767 C C . VAL A 1 227 ? 8.179 3.171 -3.849 1.00 90.94 227 VAL A C 1
ATOM 1769 O O . VAL A 1 227 ? 8.849 2.942 -4.858 1.00 90.94 227 VAL A O 1
ATOM 1772 N N . LEU A 1 228 ? 8.727 3.217 -2.631 1.00 90.81 228 LEU A N 1
ATOM 1773 C CA . LEU A 1 228 ? 10.163 3.083 -2.406 1.00 90.81 228 LEU A CA 1
ATOM 1774 C C . LEU A 1 228 ? 10.657 1.648 -2.621 1.00 90.81 228 LEU A C 1
ATOM 1776 O O . LEU A 1 228 ? 11.644 1.439 -3.323 1.00 90.81 228 LEU A O 1
ATOM 1780 N N . VAL A 1 229 ? 9.987 0.661 -2.024 1.00 90.19 229 VAL A N 1
ATOM 1781 C CA . VAL A 1 229 ? 10.380 -0.751 -2.114 1.00 90.19 229 VAL A CA 1
ATOM 1782 C C . VAL A 1 229 ? 10.297 -1.229 -3.557 1.00 90.19 229 VAL A C 1
ATOM 1784 O O . VAL A 1 229 ? 11.267 -1.789 -4.065 1.00 90.19 229 VAL A O 1
ATOM 1787 N N . MET A 1 230 ? 9.182 -0.963 -4.236 1.00 90.31 230 MET A N 1
ATOM 1788 C CA . MET A 1 230 ? 8.967 -1.442 -5.593 1.00 90.31 230 MET A CA 1
ATOM 1789 C C . MET A 1 230 ? 9.874 -0.734 -6.594 1.00 90.31 230 MET A C 1
ATOM 1791 O O . MET A 1 230 ? 10.509 -1.388 -7.422 1.00 90.31 230 MET A O 1
ATOM 1795 N N . GLY A 1 231 ? 10.046 0.585 -6.458 1.00 93.12 231 GLY A N 1
ATOM 1796 C CA . GLY A 1 231 ? 10.968 1.327 -7.312 1.00 93.12 231 GLY A CA 1
ATOM 1797 C C . GLY A 1 231 ? 12.418 0.850 -7.190 1.00 93.12 231 GLY A C 1
ATOM 1798 O O . GLY A 1 231 ? 13.106 0.690 -8.200 1.00 93.12 231 GLY A O 1
ATOM 1799 N N . VAL A 1 232 ? 12.881 0.549 -5.971 1.00 92.62 232 VAL A N 1
ATOM 1800 C CA . VAL A 1 232 ? 14.234 0.018 -5.732 1.00 92.62 232 VAL A CA 1
ATOM 1801 C C . VAL A 1 232 ? 14.378 -1.415 -6.243 1.00 92.62 232 VAL A C 1
ATOM 1803 O O . VAL A 1 232 ? 15.372 -1.723 -6.899 1.00 92.62 232 VAL A O 1
ATOM 1806 N N . ILE A 1 233 ? 13.406 -2.293 -5.980 1.00 90.56 233 ILE A N 1
ATOM 1807 C CA . ILE A 1 233 ? 13.464 -3.690 -6.428 1.00 90.56 233 ILE A CA 1
ATOM 1808 C C . ILE A 1 233 ? 13.468 -3.767 -7.956 1.00 90.56 233 ILE A C 1
ATOM 1810 O O . ILE A 1 233 ? 14.311 -4.465 -8.517 1.00 90.56 233 ILE A O 1
ATOM 1814 N N . VAL A 1 234 ? 12.595 -3.016 -8.635 1.00 92.56 234 VAL A N 1
ATOM 1815 C CA . VAL A 1 234 ? 12.567 -2.966 -10.103 1.00 92.56 234 VAL A CA 1
ATOM 1816 C C . VAL A 1 234 ? 13.869 -2.394 -10.651 1.00 92.56 234 VAL A C 1
ATOM 1818 O O . VAL A 1 234 ? 14.435 -2.969 -11.578 1.00 92.56 234 VAL A O 1
ATOM 1821 N N . TRP A 1 235 ? 14.400 -1.318 -10.060 1.00 92.38 235 TRP A N 1
ATOM 1822 C CA . TRP A 1 235 ? 15.693 -0.768 -10.471 1.00 92.38 235 TRP A CA 1
ATOM 1823 C C . TRP A 1 235 ? 16.808 -1.820 -10.397 1.00 92.38 235 TRP A C 1
ATOM 1825 O O . TRP A 1 235 ? 17.516 -2.040 -11.383 1.00 92.38 235 TRP A O 1
ATOM 1835 N N . ILE A 1 236 ? 16.955 -2.485 -9.250 1.00 90.44 236 ILE A N 1
ATOM 1836 C CA . ILE A 1 236 ? 18.001 -3.488 -9.036 1.00 90.44 236 ILE A CA 1
ATOM 1837 C C . ILE A 1 236 ? 17.801 -4.679 -9.978 1.00 90.44 236 ILE A C 1
ATOM 1839 O O . ILE A 1 236 ? 18.754 -5.090 -10.635 1.00 90.44 236 ILE A O 1
ATOM 1843 N N . ALA A 1 237 ? 16.578 -5.200 -10.103 1.00 88.62 237 ALA A N 1
ATOM 1844 C CA . ALA A 1 237 ? 16.274 -6.326 -10.983 1.00 88.62 237 ALA A CA 1
ATOM 1845 C C . ALA A 1 237 ? 16.615 -6.011 -12.446 1.00 88.62 237 ALA A C 1
ATOM 1847 O O . ALA A 1 237 ? 17.313 -6.780 -13.102 1.00 88.62 237 ALA A O 1
ATOM 1848 N N . MET A 1 238 ? 16.196 -4.846 -12.945 1.00 92.69 238 MET A N 1
ATOM 1849 C CA . MET A 1 238 ? 16.487 -4.425 -14.316 1.00 92.69 238 MET A CA 1
ATOM 1850 C C . MET A 1 238 ? 17.981 -4.167 -14.538 1.00 92.69 238 MET A C 1
ATOM 1852 O O . MET A 1 238 ? 18.505 -4.469 -15.611 1.00 92.69 238 MET A O 1
ATOM 1856 N N . MET A 1 239 ? 18.691 -3.660 -13.524 1.00 88.94 239 MET A N 1
ATOM 1857 C CA . MET A 1 239 ? 20.144 -3.485 -13.582 1.00 88.94 239 MET A CA 1
ATOM 1858 C C . MET A 1 239 ? 20.858 -4.840 -13.673 1.00 88.94 239 MET A C 1
ATOM 1860 O O . MET A 1 239 ? 21.733 -5.007 -14.523 1.00 88.94 239 MET A O 1
ATOM 1864 N N . ILE A 1 240 ? 20.452 -5.811 -12.848 1.00 87.31 240 ILE A N 1
ATOM 1865 C CA . ILE A 1 240 ? 20.987 -7.181 -12.849 1.00 87.31 240 ILE A CA 1
ATOM 1866 C C . ILE A 1 240 ? 20.677 -7.900 -14.162 1.00 87.31 240 ILE A C 1
ATOM 1868 O O . ILE A 1 240 ? 21.478 -8.702 -14.607 1.00 87.31 240 ILE A O 1
ATOM 1872 N N . LEU A 1 241 ? 19.556 -7.630 -14.823 1.00 83.50 241 LEU A N 1
ATOM 1873 C CA . LEU A 1 241 ? 19.296 -8.202 -16.147 1.00 83.50 241 LEU A CA 1
ATOM 1874 C C . LEU A 1 241 ? 20.055 -7.478 -17.268 1.00 83.50 241 LEU A C 1
ATOM 1876 O O . LEU A 1 241 ? 20.117 -7.965 -18.391 1.00 83.50 241 LEU A O 1
ATOM 1880 N N . GLY A 1 242 ? 20.639 -6.310 -17.000 1.00 84.00 242 GLY A N 1
ATOM 1881 C CA . GLY A 1 242 ? 21.294 -5.508 -18.030 1.00 84.00 242 GLY A CA 1
ATOM 1882 C C . GLY A 1 242 ? 20.307 -4.814 -18.965 1.00 84.00 242 GLY A C 1
ATOM 1883 O O . GLY A 1 242 ? 20.631 -4.587 -20.132 1.00 84.00 242 GLY A O 1
ATOM 1884 N N . VAL A 1 243 ? 19.111 -4.474 -18.477 1.00 86.38 243 VAL A N 1
ATOM 1885 C CA . VAL A 1 243 ? 18.147 -3.649 -19.213 1.00 86.38 243 VAL A CA 1
ATOM 1886 C C . VAL A 1 243 ? 18.634 -2.203 -19.215 1.00 86.38 243 VAL A C 1
ATOM 1888 O O . VAL A 1 243 ? 18.967 -1.624 -18.175 1.00 86.38 243 VAL A O 1
ATOM 1891 N N . ARG A 1 244 ? 18.682 -1.596 -20.402 1.00 81.38 244 ARG A N 1
ATOM 1892 C CA . ARG A 1 244 ? 19.086 -0.194 -20.555 1.00 81.38 244 ARG A CA 1
ATOM 1893 C C . ARG A 1 244 ? 18.118 0.716 -19.799 1.00 81.38 244 ARG A C 1
ATOM 1895 O O . ARG A 1 244 ? 16.913 0.494 -19.808 1.00 81.38 244 ARG A O 1
ATOM 1902 N N . ASN A 1 245 ? 18.649 1.763 -19.169 1.00 79.12 245 ASN A N 1
ATOM 1903 C CA . ASN A 1 245 ? 17.873 2.708 -18.359 1.00 79.12 245 ASN A CA 1
ATOM 1904 C C . ASN A 1 245 ? 17.139 2.067 -17.161 1.00 79.12 245 ASN A C 1
ATOM 1906 O O . ASN A 1 245 ? 16.108 2.570 -16.729 1.00 79.12 245 ASN A O 1
ATOM 1910 N N . ALA A 1 246 ? 17.688 1.010 -16.554 1.00 87.62 246 ALA A N 1
ATOM 1911 C CA . ALA A 1 246 ? 17.130 0.397 -15.342 1.00 87.62 246 ALA A CA 1
ATOM 1912 C C . ALA A 1 246 ? 16.732 1.381 -14.207 1.00 87.62 246 ALA A C 1
ATOM 1914 O O . ALA A 1 246 ? 15.648 1.206 -13.647 1.00 87.62 246 ALA A O 1
ATOM 1915 N N . PRO A 1 247 ? 17.513 2.439 -13.870 1.00 85.00 247 PRO A N 1
ATOM 1916 C CA . PRO A 1 247 ? 17.092 3.414 -12.855 1.00 85.00 247 PRO A CA 1
ATOM 1917 C C . PRO A 1 247 ? 15.797 4.146 -13.223 1.00 85.00 247 PRO A C 1
ATOM 1919 O O . PRO A 1 247 ? 14.977 4.438 -12.358 1.00 85.00 247 PRO A O 1
ATOM 1922 N N . ALA A 1 248 ? 15.597 4.420 -14.512 1.00 78.81 248 ALA A N 1
ATOM 1923 C CA . ALA A 1 248 ? 14.392 5.058 -15.020 1.00 78.81 248 ALA A CA 1
ATOM 1924 C C . ALA A 1 248 ? 13.167 4.170 -14.840 1.00 78.81 248 ALA A C 1
ATOM 1926 O O . ALA A 1 248 ? 12.138 4.634 -14.362 1.00 78.81 248 ALA A O 1
ATOM 1927 N N . LEU A 1 249 ? 13.302 2.887 -15.183 1.00 84.00 249 LEU A N 1
ATOM 1928 C CA . LEU A 1 249 ? 12.241 1.899 -15.017 1.00 84.00 249 LEU A CA 1
ATOM 1929 C C . LEU A 1 249 ? 11.854 1.737 -13.546 1.00 84.00 249 LEU A C 1
ATOM 1931 O O . LEU A 1 249 ? 10.670 1.666 -13.237 1.00 84.00 249 LEU A O 1
ATOM 1935 N N . GLY A 1 250 ? 12.836 1.749 -12.640 1.00 89.31 250 GLY A N 1
ATOM 1936 C CA . GLY A 1 250 ? 12.579 1.758 -11.201 1.00 89.31 250 GLY A CA 1
ATOM 1937 C C . GLY A 1 250 ? 11.833 3.008 -10.735 1.00 89.31 250 GLY A C 1
ATOM 1938 O O . GLY A 1 250 ? 10.860 2.897 -9.998 1.00 89.31 250 GLY A O 1
ATOM 1939 N N . LEU A 1 251 ? 12.222 4.198 -11.203 1.00 85.06 251 LEU A N 1
ATOM 1940 C CA . LEU A 1 251 ? 11.520 5.443 -10.867 1.00 85.06 251 LEU A CA 1
ATOM 1941 C C . LEU A 1 251 ? 10.084 5.469 -11.401 1.00 85.06 251 LEU A C 1
ATOM 1943 O O . LEU A 1 251 ? 9.177 5.841 -10.661 1.00 85.06 251 LEU A O 1
ATOM 1947 N N . VAL A 1 252 ? 9.874 5.059 -12.655 1.00 81.00 252 VAL A N 1
ATOM 1948 C CA . VAL A 1 252 ? 8.536 4.963 -13.258 1.00 81.00 252 VAL A CA 1
ATOM 1949 C C . VAL A 1 252 ? 7.690 3.957 -12.489 1.00 81.00 252 VAL A C 1
ATOM 1951 O O . VAL A 1 252 ? 6.576 4.295 -12.099 1.00 81.00 252 VAL A O 1
ATOM 1954 N N . SER A 1 253 ? 8.232 2.768 -12.206 1.00 90.06 253 SER A N 1
ATOM 1955 C CA . SER A 1 253 ? 7.522 1.739 -11.446 1.00 90.06 253 SER A CA 1
ATOM 1956 C C . SER A 1 253 ? 7.151 2.226 -10.054 1.00 90.06 253 SER A C 1
ATOM 1958 O O . SER A 1 253 ? 5.997 2.121 -9.669 1.00 90.06 253 SER A O 1
ATOM 1960 N N . GLY A 1 254 ? 8.106 2.793 -9.313 1.00 90.75 254 GLY A N 1
ATOM 1961 C CA . GLY A 1 254 ? 7.867 3.290 -7.965 1.00 90.75 254 GLY A CA 1
ATOM 1962 C C . GLY A 1 254 ? 6.858 4.434 -7.946 1.00 90.75 254 GLY A C 1
ATOM 1963 O O . GLY A 1 254 ? 5.936 4.415 -7.146 1.00 90.75 254 GLY A O 1
ATOM 1964 N N . PHE A 1 255 ? 6.981 5.425 -8.832 1.00 82.00 255 PHE A N 1
ATOM 1965 C CA . PHE A 1 255 ? 6.061 6.565 -8.840 1.00 82.00 255 PHE A CA 1
ATOM 1966 C C . PHE A 1 255 ? 4.644 6.162 -9.257 1.00 82.00 255 PHE A C 1
ATOM 1968 O O . PHE A 1 255 ? 3.678 6.561 -8.616 1.00 82.00 255 PHE A O 1
ATOM 1975 N N . ALA A 1 256 ? 4.493 5.342 -10.297 1.00 82.94 256 ALA A N 1
ATOM 1976 C CA . ALA A 1 256 ? 3.172 4.866 -10.697 1.00 82.94 256 ALA A CA 1
ATOM 1977 C C . ALA A 1 256 ? 2.570 3.852 -9.699 1.00 82.94 256 ALA A C 1
ATOM 1979 O O . ALA A 1 256 ? 1.371 3.597 -9.762 1.00 82.94 256 ALA A O 1
ATOM 1980 N N . GLU A 1 257 ? 3.347 3.370 -8.719 1.00 86.25 257 GLU A N 1
ATOM 1981 C CA . GLU A 1 257 ? 2.860 2.541 -7.607 1.00 86.25 257 GLU A CA 1
ATOM 1982 C C . GLU A 1 257 ? 1.844 3.256 -6.718 1.00 86.25 257 GLU A C 1
ATOM 1984 O O . GLU A 1 257 ? 1.093 2.593 -6.013 1.00 86.25 257 GLU A O 1
ATOM 1989 N N . PHE A 1 258 ? 1.769 4.598 -6.760 1.00 78.88 258 PHE A N 1
ATOM 1990 C CA . PHE A 1 258 ? 0.698 5.367 -6.107 1.00 78.88 258 PHE A CA 1
ATOM 1991 C C . PHE A 1 258 ? -0.710 4.848 -6.435 1.00 78.88 258 PHE A C 1
ATOM 1993 O O . PHE A 1 258 ? -1.627 5.044 -5.638 1.00 78.88 258 PHE A O 1
ATOM 2000 N N . ILE A 1 259 ? -0.856 4.165 -7.572 1.00 77.25 259 ILE A N 1
ATOM 2001 C CA . ILE A 1 259 ? -1.994 3.311 -7.889 1.00 77.25 259 ILE A CA 1
ATOM 2002 C C . ILE A 1 259 ? -1.491 1.859 -7.828 1.00 77.25 259 ILE A C 1
ATOM 2004 O O . ILE A 1 259 ? -0.743 1.457 -8.725 1.00 77.25 259 ILE A O 1
ATOM 2008 N N . PRO A 1 260 ? -1.875 1.074 -6.804 1.00 74.50 260 PRO A N 1
ATOM 2009 C CA . PRO A 1 260 ? -1.344 -0.272 -6.603 1.00 74.50 260 PRO A CA 1
ATOM 2010 C C . PRO A 1 260 ? -1.410 -1.137 -7.864 1.00 74.50 260 PRO A C 1
ATOM 2012 O O . PRO A 1 260 ? -2.456 -1.227 -8.515 1.00 74.50 260 PRO A O 1
ATOM 2015 N N . GLY A 1 261 ? -0.277 -1.742 -8.221 1.00 76.44 261 GLY A N 1
ATOM 2016 C CA . GLY A 1 261 ? -0.123 -2.617 -9.380 1.00 76.44 261 GLY A CA 1
ATOM 2017 C C . GLY A 1 261 ? -0.051 -1.927 -10.750 1.00 76.44 261 GLY A C 1
ATOM 2018 O O . GLY A 1 261 ? 0.319 -2.575 -11.733 1.00 76.44 261 GLY A O 1
ATOM 2019 N N . VAL A 1 262 ? -0.328 -0.622 -10.854 1.00 81.88 262 VAL A N 1
ATOM 2020 C CA . VAL A 1 262 ? -0.146 0.134 -12.110 1.00 81.88 262 VAL A CA 1
ATOM 2021 C C . VAL A 1 262 ? 1.334 0.367 -12.387 1.00 81.88 262 VAL A C 1
ATOM 2023 O O . VAL A 1 262 ? 1.775 0.211 -13.526 1.00 81.88 262 VAL A O 1
ATOM 2026 N N . GLY A 1 263 ? 2.105 0.693 -11.350 1.00 84.56 263 GLY A N 1
ATOM 2027 C CA . GLY A 1 263 ? 3.541 0.953 -11.434 1.00 84.56 263 GLY A CA 1
ATOM 2028 C C . GLY A 1 263 ? 4.337 -0.099 -12.204 1.00 84.56 263 GLY A C 1
ATOM 2029 O O . GLY A 1 263 ? 4.926 0.220 -13.246 1.00 84.56 263 GLY A O 1
ATOM 2030 N N . PRO A 1 264 ? 4.338 -1.359 -11.753 1.00 84.69 264 PRO A N 1
ATOM 2031 C CA . PRO A 1 264 ? 5.141 -2.414 -12.349 1.00 84.69 264 PRO A CA 1
ATOM 2032 C C . PRO A 1 264 ? 4.564 -2.882 -13.672 1.00 84.69 264 PRO A C 1
ATOM 2034 O O . PRO A 1 264 ? 5.326 -3.285 -14.542 1.00 84.69 264 PRO A O 1
ATOM 2037 N N . THR A 1 265 ? 3.246 -2.779 -13.861 1.00 83.31 265 THR A N 1
ATOM 2038 C CA . THR A 1 265 ? 2.606 -3.073 -15.145 1.00 83.31 265 THR A CA 1
ATOM 2039 C C . THR A 1 265 ? 3.093 -2.097 -16.216 1.00 83.31 265 THR A C 1
ATOM 2041 O O . THR A 1 265 ? 3.588 -2.519 -17.261 1.00 83.31 265 THR A O 1
ATOM 2044 N N . VAL A 1 266 ? 3.023 -0.788 -15.950 1.00 79.19 266 VAL A N 1
ATOM 2045 C CA . VAL A 1 266 ? 3.469 0.252 -16.891 1.00 79.19 266 VAL A CA 1
ATOM 2046 C C . VAL A 1 266 ? 4.972 0.143 -17.139 1.00 79.19 266 VAL A C 1
ATOM 2048 O O . VAL A 1 266 ? 5.407 0.083 -18.290 1.00 79.19 266 VAL A O 1
ATOM 2051 N N . ALA A 1 267 ? 5.776 0.061 -16.076 1.00 85.25 267 ALA A N 1
ATOM 2052 C CA . ALA A 1 267 ? 7.219 -0.107 -16.207 1.00 85.25 267 ALA A CA 1
ATOM 2053 C C . ALA A 1 267 ? 7.589 -1.428 -16.898 1.00 85.25 267 ALA A C 1
ATOM 2055 O O . ALA A 1 267 ? 8.564 -1.466 -17.642 1.00 85.25 267 ALA A O 1
ATOM 2056 N N . GLY A 1 268 ? 6.805 -2.486 -16.695 1.00 87.69 268 GLY A N 1
ATOM 2057 C CA . GLY A 1 268 ? 7.009 -3.806 -17.276 1.00 87.69 268 GLY A CA 1
ATOM 2058 C C . GLY A 1 268 ? 6.759 -3.849 -18.771 1.00 87.69 268 GLY A C 1
ATOM 2059 O O . GLY A 1 268 ? 7.596 -4.373 -19.503 1.00 87.69 268 GLY A O 1
ATOM 2060 N N . VAL A 1 269 ? 5.679 -3.221 -19.245 1.00 79.94 269 VAL A N 1
ATOM 2061 C CA . VAL A 1 269 ? 5.432 -3.042 -20.685 1.00 79.94 269 VAL A CA 1
ATOM 2062 C C . VAL A 1 269 ? 6.583 -2.263 -21.320 1.00 79.94 269 VAL A C 1
ATOM 2064 O O . VAL A 1 269 ? 7.137 -2.684 -22.335 1.00 79.94 269 VAL A O 1
ATOM 2067 N N . ILE A 1 270 ? 7.001 -1.162 -20.692 1.00 76.06 270 ILE A N 1
ATOM 2068 C CA . ILE A 1 270 ? 8.108 -0.341 -21.191 1.00 76.06 270 ILE A CA 1
ATOM 2069 C C . ILE A 1 270 ? 9.423 -1.138 -21.211 1.00 76.06 270 ILE A C 1
ATOM 2071 O O . ILE A 1 270 ? 10.128 -1.150 -22.221 1.00 76.06 270 ILE A O 1
ATOM 2075 N N . GLY A 1 271 ? 9.755 -1.823 -20.116 1.00 84.56 271 GLY A N 1
ATOM 2076 C CA . GLY A 1 271 ? 10.972 -2.620 -19.976 1.00 84.56 271 GLY A CA 1
ATOM 2077 C C . GLY A 1 271 ? 11.020 -3.799 -20.947 1.00 84.56 271 GLY A C 1
ATOM 2078 O O . GLY A 1 271 ? 12.067 -4.051 -21.542 1.00 84.56 271 GLY A O 1
ATOM 2079 N N . PHE A 1 272 ? 9.888 -4.472 -21.170 1.00 83.94 272 PHE A N 1
ATOM 2080 C CA . PHE A 1 272 ? 9.752 -5.544 -22.156 1.00 83.94 272 PHE A CA 1
ATOM 2081 C C . PHE A 1 272 ? 10.051 -5.046 -23.573 1.00 83.94 272 PHE A C 1
ATOM 2083 O O . PHE A 1 272 ? 10.844 -5.662 -24.281 1.00 83.94 272 PHE A O 1
ATOM 2090 N N . LEU A 1 273 ? 9.479 -3.905 -23.973 1.00 71.62 273 LEU A N 1
ATOM 2091 C CA . LEU A 1 273 ? 9.745 -3.305 -25.284 1.00 71.62 273 LEU A CA 1
ATOM 2092 C C . LEU A 1 273 ? 11.219 -2.899 -25.426 1.00 71.62 273 LEU A C 1
ATOM 2094 O O . LEU A 1 273 ? 11.854 -3.208 -26.433 1.00 71.62 273 LEU A O 1
ATOM 2098 N N . ILE A 1 274 ? 11.804 -2.272 -24.401 1.00 74.75 274 ILE A N 1
ATOM 2099 C CA . ILE A 1 274 ? 13.236 -1.936 -24.394 1.00 74.75 274 ILE A CA 1
ATOM 2100 C C . ILE A 1 274 ? 14.088 -3.194 -24.605 1.00 74.75 274 ILE A C 1
ATOM 2102 O O . ILE A 1 274 ? 15.006 -3.178 -25.424 1.00 74.75 274 ILE A O 1
ATOM 2106 N N . ALA A 1 275 ? 13.780 -4.279 -23.897 1.00 80.88 275 ALA A N 1
ATOM 2107 C CA . ALA A 1 275 ? 14.501 -5.540 -24.002 1.00 80.88 275 ALA A CA 1
ATOM 2108 C C . ALA A 1 275 ? 14.334 -6.208 -25.377 1.00 80.88 275 ALA A C 1
ATOM 2110 O O . ALA A 1 275 ? 15.309 -6.711 -25.933 1.00 80.88 275 ALA A O 1
ATOM 2111 N N . LEU A 1 276 ? 13.128 -6.162 -25.951 1.00 73.19 276 LEU A N 1
ATOM 2112 C CA . LEU A 1 276 ? 12.816 -6.759 -27.250 1.00 73.19 276 LEU A CA 1
ATOM 2113 C C . LEU A 1 276 ? 13.532 -6.062 -28.403 1.00 73.19 276 LEU A C 1
ATOM 2115 O O . LEU A 1 276 ? 13.936 -6.721 -29.358 1.00 73.19 276 LEU A O 1
ATOM 2119 N N . ILE A 1 277 ? 13.698 -4.741 -28.325 1.00 61.44 277 ILE A N 1
ATOM 2120 C CA . ILE A 1 277 ? 14.273 -3.989 -29.441 1.00 61.44 277 ILE A CA 1
ATOM 2121 C C . ILE A 1 277 ? 15.754 -3.685 -29.242 1.00 61.44 277 ILE A C 1
ATOM 2123 O O . ILE A 1 277 ? 16.551 -3.912 -30.148 1.00 61.44 277 ILE A O 1
ATOM 2127 N N . LEU A 1 278 ? 16.152 -3.195 -28.067 1.00 73.19 278 LEU A N 1
ATOM 2128 C CA . LEU A 1 278 ? 17.540 -2.782 -27.829 1.00 73.19 278 LEU A CA 1
ATOM 2129 C C . LEU A 1 278 ? 18.436 -3.923 -27.355 1.00 73.19 278 LEU A C 1
ATOM 2131 O O . LEU A 1 278 ? 19.659 -3.759 -27.327 1.00 73.19 278 LEU A O 1
ATOM 2135 N N . GLY A 1 279 ? 17.829 -5.042 -26.961 1.00 69.94 279 GLY A N 1
ATOM 2136 C CA . GLY A 1 279 ? 18.539 -6.201 -26.464 1.00 69.94 279 GLY A CA 1
ATOM 2137 C C . GLY A 1 279 ? 19.245 -5.973 -25.120 1.00 69.94 279 GLY A C 1
ATOM 2138 O O . GLY A 1 279 ? 19.167 -4.900 -24.504 1.00 69.94 279 GLY A O 1
ATOM 2139 N N . PRO A 1 280 ? 19.932 -7.015 -24.639 1.00 82.38 280 PRO A N 1
ATOM 2140 C CA . PRO A 1 280 ? 20.701 -6.975 -23.402 1.00 82.38 280 PRO A CA 1
ATOM 2141 C C . PRO A 1 280 ? 21.953 -6.099 -23.517 1.00 82.38 280 PRO A C 1
ATOM 2143 O O . PRO A 1 280 ? 22.603 -6.031 -24.558 1.00 82.38 280 PRO A O 1
ATOM 2146 N N . THR A 1 281 ? 22.334 -5.446 -22.415 1.00 82.31 281 THR A N 1
ATOM 2147 C CA . THR A 1 281 ? 23.573 -4.644 -22.373 1.00 82.31 281 THR A CA 1
ATOM 2148 C C . THR A 1 281 ? 24.825 -5.520 -22.273 1.00 82.31 281 THR A C 1
ATOM 2150 O O . THR A 1 281 ? 25.872 -5.150 -22.794 1.00 82.31 281 THR A O 1
ATOM 2153 N N . TRP A 1 282 ? 24.731 -6.666 -21.592 1.00 80.06 282 TRP A N 1
ATOM 2154 C CA . TRP A 1 282 ? 25.884 -7.533 -21.319 1.00 80.06 282 TRP A CA 1
ATOM 2155 C C . TRP A 1 282 ? 25.594 -9.039 -21.391 1.00 80.06 282 TRP A C 1
ATOM 2157 O O . TRP A 1 282 ? 26.530 -9.826 -21.501 1.00 80.06 282 TRP A O 1
ATOM 2167 N N . LEU A 1 283 ? 24.327 -9.467 -21.348 1.00 78.00 283 LEU A N 1
ATOM 2168 C CA . LEU A 1 283 ? 23.969 -10.870 -21.574 1.00 78.00 283 LEU A CA 1
ATOM 2169 C C . LEU A 1 283 ? 24.035 -11.193 -23.075 1.00 78.00 283 LEU A C 1
ATOM 2171 O O . LEU A 1 283 ? 23.384 -10.510 -23.852 1.00 78.00 283 LEU A O 1
ATOM 2175 N N . PRO A 1 284 ? 24.752 -12.234 -23.521 1.00 76.94 284 PRO A N 1
ATOM 2176 C CA . PRO A 1 284 ? 24.804 -12.606 -24.934 1.00 76.94 284 PRO A CA 1
ATOM 2177 C C . PRO A 1 284 ? 23.566 -13.432 -25.326 1.00 76.94 284 PRO A C 1
ATOM 2179 O O . PRO A 1 284 ? 23.662 -14.622 -25.617 1.00 76.94 284 PRO A O 1
ATOM 2182 N N . LEU A 1 285 ? 22.382 -12.816 -25.283 1.00 71.56 285 LEU A N 1
ATOM 2183 C CA . LEU A 1 285 ? 21.104 -13.454 -25.608 1.00 71.56 285 LEU A CA 1
ATOM 2184 C C . LEU A 1 285 ? 20.414 -12.754 -26.786 1.00 71.56 285 LEU A C 1
ATOM 2186 O O . LEU A 1 285 ? 20.486 -11.529 -26.885 1.00 71.56 285 LEU A O 1
ATOM 2190 N N . PRO A 1 286 ? 19.680 -13.495 -27.638 1.00 68.69 286 PRO A N 1
ATOM 2191 C CA . PRO A 1 286 ? 18.805 -12.885 -28.633 1.00 68.69 286 PRO A CA 1
ATOM 2192 C C . PRO A 1 286 ? 17.730 -12.018 -27.967 1.00 68.69 286 PRO A C 1
ATOM 2194 O O . PRO A 1 286 ? 17.177 -12.397 -26.929 1.00 68.69 286 PRO A O 1
ATOM 2197 N N . ASN A 1 287 ? 17.384 -10.890 -28.590 1.00 74.06 287 ASN A N 1
ATOM 2198 C CA . ASN A 1 287 ? 16.500 -9.888 -27.987 1.00 74.06 287 ASN A CA 1
ATOM 2199 C C . ASN A 1 287 ? 15.124 -10.443 -27.590 1.00 74.06 287 ASN A C 1
ATOM 2201 O O . ASN A 1 287 ? 14.597 -10.071 -26.546 1.00 74.06 287 ASN A O 1
ATOM 2205 N N . LEU A 1 288 ? 14.561 -11.369 -28.376 1.00 64.62 288 LEU A N 1
ATOM 2206 C CA . LEU A 1 288 ? 13.284 -12.016 -28.055 1.00 64.62 288 LEU A CA 1
ATOM 2207 C C . LEU A 1 288 ? 13.354 -12.776 -26.723 1.00 64.62 288 LEU A C 1
ATOM 2209 O O . LEU A 1 288 ? 12.515 -12.577 -25.848 1.00 64.62 288 LEU A O 1
ATOM 2213 N N . TRP A 1 289 ? 14.380 -13.610 -26.540 1.00 68.31 289 TRP A N 1
ATOM 2214 C CA . TRP A 1 289 ? 14.575 -14.371 -25.304 1.00 68.31 289 TRP A CA 1
ATOM 2215 C C . TRP A 1 289 ? 14.887 -13.460 -24.120 1.00 68.31 289 TRP A C 1
ATOM 2217 O O . TRP A 1 289 ? 14.400 -13.691 -23.015 1.00 68.31 289 TRP A O 1
ATOM 2227 N N . PHE A 1 290 ? 15.641 -12.387 -24.355 1.00 79.75 290 PHE A N 1
ATOM 2228 C CA . PHE A 1 290 ? 15.889 -11.375 -23.339 1.00 79.75 290 PHE A CA 1
ATOM 2229 C C . PHE A 1 290 ? 14.600 -10.659 -22.902 1.00 79.75 290 PHE A C 1
ATOM 2231 O O . PHE A 1 290 ? 14.351 -10.522 -21.705 1.00 79.75 290 PHE A O 1
ATOM 2238 N N . ALA A 1 291 ? 13.736 -10.277 -23.846 1.00 74.94 291 ALA A N 1
ATOM 2239 C CA . ALA A 1 291 ? 12.437 -9.675 -23.555 1.00 74.94 291 ALA A CA 1
ATOM 2240 C C . ALA A 1 291 ? 11.528 -10.611 -22.762 1.00 74.94 291 ALA A C 1
ATOM 2242 O O . ALA A 1 291 ? 10.911 -10.179 -21.792 1.00 74.94 291 ALA A O 1
ATOM 2243 N N . VAL A 1 292 ? 11.492 -11.899 -23.114 1.00 77.94 292 VAL A N 1
ATOM 2244 C CA . VAL A 1 292 ? 10.746 -12.913 -22.354 1.00 77.94 292 VAL A CA 1
ATOM 2245 C C . VAL A 1 292 ? 11.247 -12.994 -20.911 1.00 77.94 292 VAL A C 1
ATOM 2247 O O . VAL A 1 292 ? 10.428 -12.996 -19.995 1.00 77.94 292 VAL A O 1
ATOM 2250 N N . ILE A 1 293 ? 12.566 -12.991 -20.683 1.00 79.88 293 ILE A N 1
ATOM 2251 C CA . ILE A 1 293 ? 13.142 -12.986 -19.326 1.00 79.88 293 ILE A CA 1
ATOM 2252 C C . ILE A 1 293 ? 12.728 -11.726 -18.557 1.00 79.88 293 ILE A C 1
ATOM 2254 O O . ILE A 1 293 ? 12.337 -11.816 -17.392 1.00 79.88 293 ILE A O 1
ATOM 2258 N N . VAL A 1 294 ? 12.774 -10.555 -19.195 1.00 88.06 294 VAL A N 1
ATOM 2259 C CA . VAL A 1 294 ? 12.366 -9.285 -18.575 1.00 88.06 294 VAL A CA 1
ATOM 2260 C C . VAL A 1 294 ? 10.874 -9.288 -18.242 1.00 88.06 294 VAL A C 1
ATOM 2262 O O . VAL A 1 294 ? 10.509 -8.971 -17.111 1.00 88.06 294 VAL A O 1
ATOM 2265 N N . GLY A 1 295 ? 10.017 -9.712 -19.173 1.00 82.94 295 GLY A N 1
ATOM 2266 C CA . GLY A 1 295 ? 8.574 -9.830 -18.956 1.00 82.94 295 GLY A CA 1
ATOM 2267 C C . GLY A 1 295 ? 8.235 -10.813 -17.836 1.00 82.94 295 GLY A C 1
ATOM 2268 O O . GLY A 1 295 ? 7.454 -10.484 -16.945 1.00 82.94 295 GLY A O 1
ATOM 2269 N N . LEU A 1 296 ? 8.891 -11.978 -17.813 1.00 80.56 296 LEU A N 1
ATOM 2270 C CA . LEU A 1 296 ? 8.755 -12.947 -16.727 1.00 80.56 296 LEU A CA 1
ATOM 2271 C C . LEU A 1 296 ? 9.222 -12.362 -15.390 1.00 80.56 296 LEU A C 1
ATOM 2273 O O . LEU A 1 296 ? 8.576 -12.575 -14.372 1.00 80.56 296 LEU A O 1
ATOM 2277 N N . THR A 1 297 ? 10.306 -11.588 -15.381 1.00 87.50 297 THR A N 1
ATOM 2278 C CA . THR A 1 297 ? 10.795 -10.931 -14.163 1.00 87.50 297 THR A CA 1
ATOM 2279 C C . THR A 1 297 ? 9.781 -9.927 -13.629 1.00 87.50 297 THR A C 1
ATOM 2281 O O . THR A 1 297 ? 9.473 -9.968 -12.443 1.00 87.50 297 THR A O 1
ATOM 2284 N N . TYR A 1 298 ? 9.206 -9.073 -14.480 1.00 90.69 298 TYR A N 1
ATOM 2285 C CA . TYR A 1 298 ? 8.137 -8.162 -14.060 1.00 90.69 298 TYR A CA 1
ATOM 2286 C C . TYR A 1 298 ? 6.908 -8.907 -13.549 1.00 90.69 298 TYR A C 1
ATOM 2288 O O . TYR A 1 298 ? 6.378 -8.544 -12.503 1.00 90.69 298 TYR A O 1
ATOM 2296 N N . PHE A 1 299 ? 6.502 -9.981 -14.228 1.00 86.94 299 PHE A N 1
ATOM 2297 C CA . PHE A 1 299 ? 5.420 -10.839 -13.757 1.00 86.94 299 PHE A CA 1
ATOM 2298 C C . PHE A 1 299 ? 5.719 -11.405 -12.361 1.00 86.94 299 PHE A C 1
ATOM 2300 O O . PHE A 1 299 ? 4.888 -11.305 -11.465 1.00 86.94 299 PHE A O 1
ATOM 2307 N N . LEU A 1 300 ? 6.924 -11.934 -12.129 1.00 85.56 300 LEU A N 1
ATOM 2308 C CA . LEU A 1 300 ? 7.331 -12.442 -10.817 1.00 85.56 300 LEU A CA 1
ATOM 2309 C C . LEU A 1 300 ? 7.346 -11.346 -9.749 1.00 85.56 300 LEU A C 1
ATOM 2311 O O . LEU A 1 300 ? 6.887 -11.582 -8.633 1.00 85.56 300 LEU A O 1
ATOM 2315 N N . LEU A 1 301 ? 7.834 -10.149 -10.078 1.00 88.19 301 LEU A N 1
ATOM 2316 C CA . LEU A 1 301 ? 7.818 -9.012 -9.160 1.00 88.19 301 LEU A CA 1
ATOM 2317 C C . LEU A 1 301 ? 6.384 -8.589 -8.809 1.00 88.19 301 LEU A C 1
ATOM 2319 O O . LEU A 1 301 ? 6.097 -8.384 -7.633 1.00 88.19 301 LEU A O 1
ATOM 2323 N N . GLN A 1 302 ? 5.473 -8.564 -9.786 1.00 86.38 302 GLN A N 1
ATOM 2324 C CA . GLN A 1 302 ? 4.044 -8.320 -9.568 1.00 86.38 302 GLN A CA 1
ATOM 2325 C C . GLN A 1 302 ? 3.419 -9.399 -8.668 1.00 86.38 302 GLN A C 1
ATOM 2327 O O . GLN A 1 302 ? 2.615 -9.103 -7.786 1.00 86.38 302 GLN A O 1
ATOM 2332 N N . GLN A 1 303 ? 3.796 -10.669 -8.845 1.00 82.94 303 GLN A N 1
ATOM 2333 C CA . GLN A 1 303 ? 3.321 -11.748 -7.979 1.00 82.94 303 GLN A CA 1
ATOM 2334 C C . GLN A 1 303 ? 3.842 -11.601 -6.546 1.00 82.94 303 GLN A C 1
ATOM 2336 O O . GLN A 1 303 ? 3.073 -11.768 -5.601 1.00 82.94 303 GLN A O 1
ATOM 2341 N N . ILE A 1 304 ? 5.122 -11.257 -6.371 1.00 82.12 304 ILE A N 1
ATOM 2342 C CA . ILE A 1 304 ? 5.707 -10.960 -5.055 1.00 82.12 304 ILE A CA 1
ATOM 2343 C C . ILE A 1 304 ? 4.974 -9.785 -4.408 1.00 82.12 304 ILE A C 1
ATOM 2345 O O . ILE A 1 304 ? 4.676 -9.818 -3.214 1.00 82.12 304 ILE A O 1
ATOM 2349 N N . GLU A 1 305 ? 4.646 -8.763 -5.189 1.00 84.25 305 GLU A N 1
ATOM 2350 C CA . GLU A 1 305 ? 3.886 -7.625 -4.707 1.00 84.25 305 GLU A CA 1
ATOM 2351 C C . GLU A 1 305 ? 2.508 -8.046 -4.188 1.00 84.25 305 GLU A C 1
ATOM 2353 O O . GLU A 1 305 ? 2.209 -7.854 -3.008 1.00 84.25 305 GLU A O 1
ATOM 2358 N N . ASN A 1 306 ? 1.719 -8.705 -5.036 1.00 80.81 306 ASN A N 1
ATOM 2359 C CA . ASN A 1 306 ? 0.351 -9.115 -4.732 1.00 80.81 306 ASN A CA 1
ATOM 2360 C C . ASN A 1 306 ? 0.275 -10.113 -3.568 1.00 80.81 306 ASN A C 1
ATOM 2362 O O . ASN A 1 306 ? -0.648 -10.060 -2.758 1.00 80.81 306 ASN A O 1
ATOM 2366 N N . MET A 1 307 ? 1.232 -11.041 -3.482 1.00 75.88 307 MET A N 1
ATOM 2367 C CA . MET A 1 307 ? 1.205 -12.120 -2.490 1.00 75.88 307 MET A CA 1
ATOM 2368 C C . MET A 1 307 ? 1.900 -11.757 -1.176 1.00 75.88 307 MET A C 1
ATOM 2370 O O . MET A 1 307 ? 1.594 -12.363 -0.149 1.00 75.88 307 MET A O 1
ATOM 2374 N N . TYR A 1 308 ? 2.844 -10.811 -1.186 1.00 76.38 308 TYR A N 1
ATOM 2375 C CA . TYR A 1 308 ? 3.692 -10.533 -0.027 1.00 76.38 308 TYR A CA 1
ATOM 2376 C C . TYR A 1 308 ? 3.787 -9.048 0.323 1.00 76.38 308 TYR A C 1
ATOM 2378 O O . TYR A 1 308 ? 3.539 -8.690 1.473 1.00 76.38 308 TYR A O 1
ATOM 2386 N N . LEU A 1 309 ? 4.153 -8.178 -0.624 1.00 83.00 309 LEU A N 1
ATOM 2387 C CA . LEU A 1 309 ? 4.398 -6.766 -0.299 1.00 83.00 309 LEU A CA 1
ATOM 2388 C C . LEU A 1 309 ? 3.107 -6.056 0.102 1.00 83.00 309 LEU A C 1
ATOM 2390 O O . LEU A 1 309 ? 3.048 -5.477 1.185 1.00 83.00 309 LEU A O 1
ATOM 2394 N N . LEU A 1 310 ? 2.064 -6.160 -0.720 1.00 80.06 310 LEU A N 1
ATOM 2395 C CA . LEU A 1 310 ? 0.785 -5.495 -0.502 1.00 80.06 310 LEU A CA 1
ATOM 2396 C C . LEU A 1 310 ? 0.146 -5.863 0.857 1.00 80.06 310 LEU A C 1
ATOM 2398 O O . LEU A 1 310 ? -0.100 -4.948 1.653 1.00 80.06 310 LEU A O 1
ATOM 2402 N N . PRO A 1 311 ? -0.056 -7.154 1.208 1.00 73.12 311 PRO A N 1
ATOM 2403 C CA . PRO A 1 311 ? -0.668 -7.519 2.488 1.00 73.12 311 PRO A CA 1
ATOM 2404 C C . PRO A 1 311 ? 0.186 -7.157 3.711 1.00 73.12 311 PRO A C 1
ATOM 2406 O O . PRO A 1 311 ? -0.372 -6.937 4.785 1.00 73.12 311 PRO A O 1
ATOM 2409 N N . HIS A 1 312 ? 1.514 -7.057 3.586 1.00 76.75 312 HIS A N 1
ATOM 2410 C CA . HIS A 1 312 ? 2.385 -6.767 4.734 1.00 76.75 312 HIS A CA 1
ATOM 2411 C C . HIS A 1 312 ? 2.689 -5.287 4.919 1.00 76.75 312 HIS A C 1
ATOM 2413 O O . HIS A 1 312 ? 2.976 -4.872 6.041 1.00 76.75 312 HIS A O 1
ATOM 2419 N N . ILE A 1 313 ? 2.679 -4.509 3.839 1.00 79.12 313 ILE A N 1
ATOM 2420 C CA . ILE A 1 313 ? 3.004 -3.082 3.869 1.00 79.12 313 ILE A CA 1
ATOM 2421 C C . ILE A 1 313 ? 1.745 -2.247 4.108 1.00 79.12 313 ILE A C 1
ATOM 2423 O O . ILE A 1 313 ? 1.771 -1.338 4.938 1.00 79.12 313 ILE A O 1
ATOM 2427 N N . VAL A 1 314 ? 0.645 -2.557 3.417 1.00 69.94 314 VAL A N 1
ATOM 2428 C CA . VAL A 1 314 ? -0.618 -1.808 3.538 1.00 69.94 314 VAL A CA 1
ATOM 2429 C C . VAL A 1 314 ? -1.548 -2.439 4.590 1.00 69.94 314 VAL A C 1
ATOM 2431 O O . VAL A 1 314 ? -2.245 -1.721 5.307 1.00 69.94 314 VAL A O 1
ATOM 2434 N N . GLY A 1 315 ? -1.481 -3.762 4.787 1.00 60.59 315 GLY A N 1
ATOM 2435 C CA . GLY A 1 315 ? -2.205 -4.474 5.851 1.00 60.59 315 GLY A CA 1
ATOM 2436 C C . GLY A 1 315 ? -3.701 -4.707 5.582 1.00 60.59 315 GLY A C 1
ATOM 2437 O O . GLY A 1 315 ? -4.284 -4.137 4.666 1.00 60.59 315 GLY A O 1
ATOM 2438 N N . ARG A 1 316 ? -4.357 -5.509 6.444 1.00 57.09 316 ARG A N 1
ATOM 2439 C CA . ARG A 1 316 ? -5.810 -5.827 6.404 1.00 57.09 316 ARG A CA 1
ATOM 2440 C C . ARG A 1 316 ? -6.739 -4.635 6.739 1.00 57.09 316 ARG A C 1
ATOM 2442 O O . ARG A 1 316 ? -7.940 -4.821 6.856 1.00 57.09 316 ARG A O 1
ATOM 2449 N N . ARG A 1 317 ? -6.223 -3.421 6.976 1.00 52.75 317 ARG A N 1
ATOM 2450 C CA . ARG A 1 317 ? -7.038 -2.305 7.515 1.00 52.75 317 ARG A CA 1
ATOM 2451 C C . ARG A 1 317 ? -7.787 -1.506 6.450 1.00 52.75 317 ARG A C 1
ATOM 2453 O O . ARG A 1 317 ? -8.802 -0.889 6.754 1.00 52.75 317 ARG A O 1
ATOM 2460 N N . ILE A 1 318 ? -7.325 -1.552 5.203 1.00 63.19 318 ILE A N 1
ATOM 2461 C CA . ILE A 1 318 ? -8.030 -0.979 4.048 1.00 63.19 318 ILE A CA 1
ATOM 2462 C C . ILE A 1 318 ? -8.733 -2.126 3.324 1.00 63.19 318 ILE A C 1
ATOM 2464 O O . ILE A 1 318 ? -8.473 -2.382 2.154 1.00 63.19 318 ILE A O 1
ATOM 2468 N N . ASP A 1 319 ? -9.558 -2.870 4.067 1.00 67.06 319 ASP A N 1
ATOM 2469 C CA . ASP A 1 319 ? -10.322 -4.030 3.595 1.00 67.06 319 ASP A CA 1
ATOM 2470 C C . ASP A 1 319 ? -11.393 -3.592 2.581 1.00 67.06 319 ASP A C 1
ATOM 2472 O O . ASP A 1 319 ? -12.580 -3.454 2.877 1.00 67.06 319 ASP A O 1
ATOM 2476 N N . LEU A 1 320 ? -10.928 -3.221 1.393 1.00 76.88 320 LEU A N 1
ATOM 2477 C CA . LEU A 1 320 ? -11.730 -2.771 0.275 1.00 76.88 320 LEU A CA 1
ATOM 2478 C C . LEU A 1 320 ? -11.592 -3.793 -0.838 1.00 76.88 320 LEU A C 1
ATOM 2480 O O . LEU A 1 320 ? -10.492 -4.159 -1.251 1.00 76.88 320 LEU A O 1
ATOM 2484 N N . HIS A 1 321 ? -12.733 -4.212 -1.371 1.00 77.94 321 HIS A N 1
ATOM 2485 C CA . HIS A 1 321 ? -12.750 -5.064 -2.544 1.00 77.94 321 HIS A CA 1
ATOM 2486 C C . HIS A 1 321 ? -12.081 -4.334 -3.733 1.00 77.94 321 HIS A C 1
ATOM 2488 O O . HIS A 1 321 ? -12.407 -3.163 -3.966 1.00 77.94 321 HIS A O 1
ATOM 2494 N N . PRO A 1 322 ? -11.215 -4.988 -4.537 1.00 73.62 322 PRO A N 1
ATOM 2495 C CA . PRO A 1 322 ? -10.465 -4.332 -5.618 1.00 73.62 322 PRO A CA 1
ATOM 2496 C C . PRO A 1 322 ? -11.341 -3.539 -6.595 1.00 73.62 322 PRO A C 1
ATOM 2498 O O . PRO A 1 322 ? -10.992 -2.437 -7.006 1.00 73.62 322 PRO A O 1
ATOM 2501 N N . VAL A 1 323 ? -12.530 -4.063 -6.911 1.00 78.00 323 VAL A N 1
ATOM 2502 C CA . VAL A 1 323 ? -13.509 -3.391 -7.785 1.00 78.00 323 VAL A CA 1
ATOM 2503 C C . VAL A 1 323 ? -13.935 -2.028 -7.231 1.00 78.00 323 VAL A C 1
ATOM 2505 O O . VAL A 1 323 ? -14.040 -1.072 -7.991 1.00 78.00 323 VAL A O 1
ATOM 2508 N N . VAL A 1 324 ? -14.136 -1.907 -5.916 1.00 84.81 324 VAL A N 1
ATOM 2509 C CA . VAL A 1 324 ? -14.528 -0.635 -5.290 1.00 84.81 324 VAL A CA 1
ATOM 2510 C C . VAL A 1 324 ? -13.388 0.375 -5.390 1.00 84.81 324 VAL A C 1
ATOM 2512 O O . VAL A 1 324 ? -13.635 1.542 -5.682 1.00 84.81 324 VAL A O 1
ATOM 2515 N N . VAL A 1 325 ? -12.141 -0.072 -5.221 1.00 81.62 325 VAL A N 1
ATOM 2516 C CA . VAL A 1 325 ? -10.955 0.782 -5.381 1.00 81.62 325 VAL A CA 1
ATOM 2517 C C . VAL A 1 325 ? -10.829 1.278 -6.822 1.00 81.62 325 VAL A C 1
ATOM 2519 O O . VAL A 1 325 ? -10.607 2.467 -7.022 1.00 81.62 325 VAL A O 1
ATOM 2522 N N . ILE A 1 326 ? -11.037 0.414 -7.823 1.00 79.06 326 ILE A N 1
ATOM 2523 C CA . ILE A 1 326 ? -11.004 0.801 -9.244 1.00 79.06 326 ILE A CA 1
ATOM 2524 C C . ILE A 1 326 ? -12.109 1.815 -9.560 1.00 79.06 326 ILE A C 1
ATOM 2526 O O . ILE A 1 326 ? -11.829 2.866 -10.132 1.00 79.06 326 ILE A O 1
ATOM 2530 N N . ILE A 1 327 ? -13.355 1.537 -9.162 1.00 86.88 327 ILE A N 1
ATOM 2531 C CA . ILE A 1 327 ? -14.484 2.453 -9.384 1.00 86.88 327 ILE A CA 1
ATOM 2532 C C . ILE A 1 327 ? -14.222 3.796 -8.699 1.00 86.88 327 ILE A C 1
ATOM 2534 O O . ILE A 1 327 ? -14.413 4.849 -9.304 1.00 86.88 327 ILE A O 1
ATOM 2538 N N . GLY A 1 328 ? -13.742 3.773 -7.457 1.00 88.44 328 GLY A N 1
ATOM 2539 C CA . GLY A 1 328 ? -13.406 4.987 -6.728 1.00 88.44 328 GLY A CA 1
ATOM 2540 C C . GLY A 1 328 ? -12.232 5.752 -7.327 1.00 88.44 328 GLY A C 1
ATOM 2541 O O . GLY A 1 328 ? -12.266 6.975 -7.327 1.00 88.44 328 GLY A O 1
ATOM 2542 N N . ALA A 1 329 ? -11.229 5.069 -7.883 1.00 85.06 329 ALA A N 1
ATOM 2543 C CA . ALA A 1 329 ? -10.130 5.706 -8.600 1.00 85.06 329 ALA A CA 1
ATOM 2544 C C . ALA A 1 329 ? -10.630 6.404 -9.871 1.00 85.06 329 ALA A C 1
ATOM 2546 O O . ALA A 1 329 ? -10.268 7.551 -10.112 1.00 85.06 329 ALA A O 1
ATOM 2547 N N . LEU A 1 330 ? -11.511 5.761 -10.644 1.00 85.88 330 LEU A N 1
ATOM 2548 C CA . LEU A 1 330 ? -12.137 6.367 -11.824 1.00 85.88 330 LEU A CA 1
ATOM 2549 C C . LEU A 1 330 ? -13.010 7.574 -11.452 1.00 85.88 330 LEU A C 1
ATOM 2551 O O . LEU A 1 330 ? -12.924 8.616 -12.097 1.00 85.88 330 LEU A O 1
ATOM 2555 N N . ALA A 1 331 ? -13.811 7.464 -10.390 1.00 88.12 331 ALA A N 1
ATOM 2556 C CA . ALA A 1 331 ? -14.605 8.581 -9.880 1.00 88.12 331 ALA A CA 1
ATOM 2557 C C . ALA A 1 331 ? -13.708 9.724 -9.373 1.00 88.12 331 ALA A C 1
ATOM 2559 O O . ALA A 1 331 ? -13.921 10.887 -9.710 1.00 88.12 331 ALA A O 1
ATOM 2560 N N . GLY A 1 332 ? -12.657 9.396 -8.621 1.00 86.69 332 GLY A N 1
ATOM 2561 C CA . GLY A 1 332 ? -11.662 10.344 -8.133 1.00 86.69 332 GLY A CA 1
ATOM 2562 C C . GLY A 1 332 ? -10.928 11.058 -9.268 1.00 86.69 332 GLY A C 1
ATOM 2563 O O . GLY A 1 332 ? -10.729 12.268 -9.188 1.00 86.69 332 GLY A O 1
ATOM 2564 N N . ALA A 1 333 ? -10.601 10.349 -10.352 1.00 83.69 333 ALA A N 1
ATOM 2565 C CA . ALA A 1 333 ? -10.001 10.935 -11.549 1.00 83.69 333 ALA A CA 1
ATOM 2566 C C . ALA A 1 333 ? -10.859 12.064 -12.128 1.00 83.69 333 ALA A C 1
ATOM 2568 O O . ALA A 1 333 ? -10.329 13.104 -12.505 1.00 83.69 333 ALA A O 1
ATOM 2569 N N . GLN A 1 334 ? -12.178 11.877 -12.161 1.00 84.44 334 GLN A N 1
ATOM 2570 C CA . GLN A 1 334 ? -13.099 12.892 -12.671 1.00 84.44 334 GLN A CA 1
ATOM 2571 C C . GLN A 1 334 ? -13.280 14.062 -11.698 1.00 84.44 334 GLN A C 1
ATOM 2573 O O . GLN A 1 334 ? -13.391 15.201 -12.133 1.00 84.44 334 GLN A O 1
ATOM 2578 N N . LEU A 1 335 ? -13.286 13.797 -10.387 1.00 81.69 335 LEU A N 1
ATOM 2579 C CA . LEU A 1 335 ? -13.530 14.822 -9.364 1.00 81.69 335 LEU A CA 1
ATOM 2580 C C . LEU A 1 335 ? -12.305 15.690 -9.054 1.00 81.69 335 LEU A C 1
ATOM 2582 O O . LEU A 1 335 ? -12.439 16.874 -8.771 1.00 81.69 335 LEU A O 1
ATOM 2586 N N . ALA A 1 336 ? -11.113 15.097 -9.029 1.00 76.56 336 ALA A N 1
ATOM 2587 C CA . ALA A 1 336 ? -9.896 15.773 -8.579 1.00 76.56 336 ALA A CA 1
ATOM 2588 C C . ALA A 1 336 ? -8.643 15.344 -9.363 1.00 76.56 336 ALA A C 1
ATOM 2590 O O . ALA A 1 336 ? -7.514 15.535 -8.897 1.00 76.56 336 ALA A O 1
ATOM 2591 N N . GLY A 1 337 ? -8.810 14.743 -10.546 1.00 82.12 337 GLY A N 1
ATOM 2592 C CA . GLY A 1 337 ? -7.698 14.308 -11.388 1.00 82.12 337 GLY A CA 1
ATOM 2593 C C . GLY A 1 337 ? -6.809 13.274 -10.697 1.00 82.12 337 GLY A C 1
ATOM 2594 O O . GLY A 1 337 ? -7.269 12.383 -9.981 1.00 82.12 337 GLY A O 1
ATOM 2595 N N . VAL A 1 338 ? -5.495 13.425 -10.874 1.00 79.56 338 VAL A N 1
ATOM 2596 C CA . VAL A 1 338 ? -4.485 12.537 -10.272 1.00 79.56 338 VAL A CA 1
ATOM 2597 C C . VAL A 1 338 ? -4.583 12.504 -8.742 1.00 79.56 338 VAL A C 1
ATOM 2599 O O . VAL A 1 338 ? -4.395 11.445 -8.146 1.00 79.56 338 VAL A O 1
ATOM 2602 N N . LEU A 1 339 ? -4.928 13.627 -8.096 1.00 82.50 339 LEU A N 1
ATOM 2603 C CA . LEU A 1 339 ? -5.117 13.662 -6.641 1.00 82.50 339 LEU A CA 1
ATOM 2604 C C . LEU A 1 339 ? -6.312 12.811 -6.206 1.00 82.50 339 LEU A C 1
ATOM 2606 O O . LEU A 1 339 ? -6.221 12.107 -5.205 1.00 82.50 339 LEU A O 1
ATOM 2610 N N . GLY A 1 340 ? -7.413 12.832 -6.957 1.00 86.12 340 GLY A N 1
ATOM 2611 C CA . GLY A 1 340 ? -8.577 12.009 -6.637 1.00 86.12 340 GLY A CA 1
ATOM 2612 C C . GLY A 1 340 ? -8.316 10.518 -6.827 1.00 86.12 340 GLY A C 1
ATOM 2613 O O . GLY A 1 340 ? -8.783 9.721 -6.020 1.00 86.12 340 GLY A O 1
ATOM 2614 N N . ILE A 1 341 ? -7.509 10.140 -7.823 1.00 86.25 341 ILE A N 1
ATOM 2615 C CA . ILE A 1 341 ? -7.037 8.757 -7.978 1.00 86.25 341 ILE A CA 1
ATOM 2616 C C . ILE A 1 341 ? -6.194 8.337 -6.765 1.00 86.25 341 ILE A C 1
ATOM 2618 O O . ILE A 1 341 ? -6.457 7.301 -6.156 1.00 86.25 341 ILE A O 1
ATOM 2622 N N . LEU A 1 342 ? -5.208 9.160 -6.391 1.00 85.06 342 LEU A N 1
ATOM 2623 C CA . LEU A 1 342 ? -4.285 8.890 -5.284 1.00 85.06 342 LEU A CA 1
ATOM 2624 C C . LEU A 1 342 ? -5.014 8.721 -3.944 1.00 85.06 342 LEU A C 1
ATOM 2626 O O . LEU A 1 342 ? -4.625 7.901 -3.115 1.00 85.06 342 LEU A O 1
ATOM 2630 N N . LEU A 1 343 ? -6.057 9.519 -3.719 1.00 88.19 343 LEU A N 1
ATOM 2631 C CA . LEU A 1 343 ? -6.799 9.544 -2.462 1.00 88.19 343 LEU A CA 1
ATOM 2632 C C . LEU A 1 343 ? -8.047 8.651 -2.474 1.00 88.19 343 LEU A C 1
ATOM 2634 O O . LEU A 1 343 ? -8.728 8.555 -1.457 1.00 88.19 343 LEU A O 1
ATOM 2638 N N . ALA A 1 344 ? -8.336 7.949 -3.573 1.00 88.81 344 ALA A N 1
ATOM 2639 C CA . ALA A 1 344 ? -9.547 7.144 -3.704 1.00 88.81 344 ALA A CA 1
ATOM 2640 C C . ALA A 1 344 ? -9.676 6.090 -2.595 1.00 88.81 344 ALA A C 1
ATOM 2642 O O . ALA A 1 344 ? -10.688 6.042 -1.898 1.00 88.81 344 ALA A O 1
ATOM 2643 N N . ALA A 1 345 ? -8.640 5.275 -2.383 1.00 87.56 345 ALA A N 1
ATOM 2644 C CA . ALA A 1 345 ? -8.660 4.205 -1.387 1.00 87.56 345 ALA A CA 1
ATOM 2645 C C . ALA A 1 345 ? -8.913 4.699 0.059 1.00 87.56 345 ALA A C 1
ATOM 2647 O O . ALA A 1 345 ? -9.866 4.215 0.680 1.00 87.56 345 ALA A O 1
ATOM 2648 N N . PRO A 1 346 ? -8.147 5.660 0.621 1.00 89.19 346 PRO A N 1
ATOM 2649 C CA . PRO A 1 346 ? -8.393 6.143 1.981 1.00 89.19 346 PRO A CA 1
ATOM 2650 C C . PRO A 1 346 ? -9.720 6.898 2.100 1.00 89.19 346 PRO A C 1
ATOM 2652 O O . PRO A 1 346 ? -10.384 6.790 3.132 1.00 89.19 346 PRO A O 1
ATOM 2655 N N . THR A 1 347 ? -10.160 7.608 1.056 1.00 91.31 347 THR A N 1
ATOM 2656 C CA . THR A 1 347 ? -11.462 8.284 1.061 1.00 91.31 347 THR A CA 1
ATOM 2657 C C . THR A 1 347 ? -12.608 7.277 1.087 1.00 91.31 347 THR A C 1
ATOM 2659 O O . THR A 1 347 ? -13.495 7.405 1.926 1.00 91.31 347 THR A O 1
ATOM 2662 N N . ILE A 1 348 ? -12.576 6.231 0.258 1.00 91.56 348 ILE A N 1
ATOM 2663 C CA . ILE A 1 348 ? -13.592 5.167 0.271 1.00 91.56 348 ILE A CA 1
ATOM 2664 C C . ILE A 1 348 ? -13.615 4.452 1.619 1.00 91.56 348 ILE A C 1
ATOM 2666 O O . ILE A 1 348 ? -14.689 4.228 2.172 1.00 91.56 348 ILE A O 1
ATOM 2670 N N . ALA A 1 349 ? -12.450 4.096 2.166 1.00 89.56 349 ALA A N 1
ATOM 2671 C CA . ALA A 1 349 ? -12.373 3.453 3.473 1.00 89.56 349 ALA A CA 1
ATOM 2672 C C . ALA A 1 349 ? -12.960 4.349 4.577 1.00 89.56 349 ALA A C 1
ATOM 2674 O O . ALA A 1 349 ? -13.699 3.862 5.431 1.00 89.56 349 ALA A O 1
ATOM 2675 N N . SER A 1 350 ? -12.702 5.659 4.508 1.00 92.31 350 SER A N 1
ATOM 2676 C CA . SER A 1 350 ? -13.284 6.652 5.419 1.00 92.31 350 SER A CA 1
ATOM 2677 C C . SER A 1 350 ? -14.808 6.727 5.281 1.00 92.31 350 SER A C 1
ATOM 2679 O O . SER A 1 350 ? -15.519 6.695 6.282 1.00 92.31 350 SER A O 1
ATOM 2681 N N . VAL A 1 351 ? -15.321 6.772 4.045 1.00 92.25 351 VAL A N 1
ATOM 2682 C CA . VAL A 1 351 ? -16.766 6.780 3.757 1.00 92.25 351 VAL A CA 1
ATOM 2683 C C . VAL A 1 351 ? -17.428 5.503 4.263 1.00 92.25 351 VAL A C 1
ATOM 2685 O O . VAL A 1 351 ? -18.454 5.583 4.928 1.00 92.25 351 VAL A O 1
ATOM 2688 N N . ARG A 1 352 ? -16.828 4.333 4.013 1.00 90.94 352 ARG A N 1
ATOM 2689 C CA . ARG A 1 352 ? -17.319 3.038 4.504 1.00 90.94 352 ARG A CA 1
ATOM 2690 C C . ARG A 1 352 ? -17.418 3.020 6.028 1.00 90.94 352 ARG A C 1
ATOM 2692 O O . ARG A 1 352 ? -18.415 2.545 6.556 1.00 90.94 352 ARG A O 1
ATOM 2699 N N . LEU A 1 353 ? -16.406 3.540 6.723 1.00 90.44 353 LEU A N 1
ATOM 2700 C CA . LEU A 1 353 ? -16.377 3.602 8.184 1.00 90.44 353 LEU A CA 1
ATOM 2701 C C . LEU A 1 353 ? -17.466 4.531 8.743 1.00 90.44 353 LEU A C 1
ATOM 2703 O O . LEU A 1 353 ? -18.191 4.149 9.658 1.00 90.44 353 LEU A O 1
ATOM 2707 N N . VAL A 1 354 ? -17.625 5.726 8.166 1.00 92.31 354 VAL A N 1
ATOM 2708 C CA . VAL A 1 354 ? -18.687 6.668 8.561 1.00 92.31 354 VAL A CA 1
ATOM 2709 C C . VAL A 1 354 ? -20.073 6.097 8.255 1.00 92.31 354 VAL A C 1
ATOM 2711 O O . VAL A 1 354 ? -20.980 6.216 9.075 1.00 92.31 354 VAL A O 1
ATOM 2714 N N . PHE A 1 355 ? -20.235 5.440 7.105 1.00 91.44 355 PHE A N 1
ATOM 2715 C CA . PHE A 1 355 ? -21.478 4.771 6.735 1.00 91.44 355 PHE A CA 1
ATOM 2716 C C . PHE A 1 355 ? -21.813 3.636 7.704 1.00 91.44 355 PHE A C 1
ATOM 2718 O O . PHE A 1 355 ? -22.947 3.555 8.161 1.00 91.44 355 PHE A O 1
ATOM 2725 N N . ALA A 1 356 ? -20.836 2.802 8.070 1.00 88.25 356 ALA A N 1
ATOM 2726 C CA . ALA A 1 356 ? -21.028 1.744 9.055 1.00 88.25 356 ALA A CA 1
ATOM 2727 C C . ALA A 1 356 ? -21.447 2.318 10.416 1.00 88.25 356 ALA A C 1
ATOM 2729 O O . ALA A 1 356 ? -22.415 1.836 10.996 1.00 88.25 356 ALA A O 1
ATOM 2730 N N . TYR A 1 357 ? -20.788 3.380 10.892 1.00 90.94 357 TYR A N 1
ATOM 2731 C CA . TYR A 1 357 ? -21.186 4.074 12.121 1.00 90.94 357 TYR A CA 1
ATOM 2732 C C . TYR A 1 357 ? -22.642 4.562 12.055 1.00 90.94 357 TYR A C 1
ATOM 2734 O O . TYR A 1 357 ? -23.431 4.297 12.960 1.00 90.94 357 TYR A O 1
ATOM 2742 N N . ALA A 1 358 ? -23.013 5.239 10.964 1.00 90.88 358 ALA A N 1
ATOM 2743 C CA . ALA A 1 358 ? -24.367 5.749 10.772 1.00 90.88 358 ALA A CA 1
ATOM 2744 C C . ALA A 1 358 ? -25.406 4.620 10.683 1.00 90.88 358 ALA A C 1
ATOM 2746 O O . ALA A 1 358 ? -26.479 4.741 11.263 1.00 90.88 358 ALA A O 1
ATOM 2747 N N . PHE A 1 359 ? -25.086 3.522 9.996 1.00 90.75 359 PHE A N 1
ATOM 2748 C CA . PHE A 1 359 ? -25.974 2.374 9.841 1.00 90.75 359 PHE A CA 1
ATOM 2749 C C . PHE A 1 359 ? -26.271 1.692 11.181 1.00 90.75 359 PHE A C 1
ATOM 2751 O O . PHE A 1 359 ? -27.439 1.528 11.512 1.00 90.75 359 PHE A O 1
ATOM 2758 N N . HIS A 1 360 ? -25.251 1.382 11.990 1.00 89.12 360 HIS A N 1
ATOM 2759 C CA . HIS A 1 360 ? -25.470 0.790 13.318 1.00 89.12 360 HIS A CA 1
ATOM 2760 C C . HIS A 1 360 ? -26.291 1.726 14.211 1.00 89.12 360 HIS A C 1
ATOM 2762 O O . HIS A 1 360 ? -27.218 1.284 14.879 1.00 89.12 360 HIS A O 1
ATOM 2768 N N . LYS A 1 361 ? -26.041 3.042 14.148 1.00 88.62 361 LYS A N 1
ATOM 2769 C CA . LYS A 1 361 ? -26.863 4.024 14.870 1.00 88.62 361 LYS A CA 1
ATOM 2770 C C . LYS A 1 361 ? -28.310 4.100 14.396 1.00 88.62 361 LYS A C 1
ATOM 2772 O O . LYS A 1 361 ? -29.179 4.346 15.220 1.00 88.62 361 LYS A O 1
ATOM 2777 N N . LEU A 1 362 ? -28.573 3.910 13.105 1.00 91.31 362 LEU A N 1
ATOM 2778 C CA . LEU A 1 362 ? -29.935 3.850 12.566 1.00 91.31 362 LEU A CA 1
ATOM 2779 C C . LEU A 1 362 ? -30.666 2.560 12.958 1.00 91.31 362 LEU A C 1
ATOM 2781 O O . LEU A 1 362 ? -31.892 2.560 12.997 1.00 91.31 362 LEU A O 1
ATOM 2785 N N . MET A 1 363 ? -29.922 1.490 13.235 1.00 91.44 363 MET A N 1
ATOM 2786 C CA . MET A 1 363 ? -30.441 0.184 13.650 1.00 91.44 363 MET A CA 1
ATOM 2787 C C . MET A 1 363 ? -30.474 -0.002 15.177 1.00 91.44 363 MET A C 1
ATOM 2789 O O . MET A 1 363 ? -30.796 -1.092 15.640 1.00 91.44 363 MET A O 1
ATOM 2793 N N . ASP A 1 364 ? -30.147 1.037 15.956 1.00 89.31 364 ASP A N 1
ATOM 2794 C CA . ASP A 1 364 ? -30.011 0.987 17.421 1.00 89.31 364 ASP A CA 1
ATOM 2795 C C . ASP A 1 364 ? -28.994 -0.065 17.925 1.00 89.31 364 ASP A C 1
ATOM 2797 O O . ASP A 1 364 ? -29.093 -0.584 19.039 1.00 89.31 364 ASP A O 1
ATOM 2801 N N . GLU A 1 365 ? -27.973 -0.353 17.116 1.00 86.25 365 GLU A N 1
ATOM 2802 C CA . GLU A 1 365 ? -26.864 -1.255 17.434 1.00 86.25 365 GLU A CA 1
ATOM 2803 C C . GLU A 1 365 ? -25.638 -0.475 17.942 1.00 86.25 365 GLU A C 1
ATOM 2805 O O . GLU A 1 365 ? -25.460 0.718 17.665 1.00 86.25 365 GLU A O 1
ATOM 2810 N N . ASP A 1 366 ? -24.756 -1.150 18.687 1.00 84.44 366 ASP A N 1
ATOM 2811 C CA . ASP A 1 366 ? -23.459 -0.578 19.057 1.00 84.44 366 ASP A CA 1
ATOM 2812 C C . ASP A 1 366 ? -22.591 -0.427 17.791 1.00 84.44 366 ASP A C 1
ATOM 2814 O O . ASP A 1 366 ? -22.288 -1.432 17.147 1.00 84.44 366 ASP A O 1
ATOM 2818 N N . PRO A 1 367 ? -22.179 0.797 17.400 1.00 84.00 367 PRO A N 1
ATOM 2819 C CA . PRO A 1 367 ? -21.353 1.005 16.212 1.00 84.00 367 PRO A CA 1
ATOM 2820 C C . PRO A 1 367 ? -19.911 0.505 16.364 1.00 84.00 367 PRO A C 1
ATOM 2822 O O . PRO A 1 367 ? -19.207 0.379 15.361 1.00 84.00 367 PRO A O 1
ATOM 2825 N N . PHE A 1 368 ? -19.452 0.256 17.593 1.00 83.56 368 PHE A N 1
ATOM 2826 C CA . PHE A 1 368 ? -18.109 -0.237 17.885 1.00 83.56 368 PHE A CA 1
ATOM 2827 C C . PHE A 1 368 ? -18.183 -1.392 18.889 1.00 83.56 368 PHE A C 1
ATOM 2829 O O . PHE A 1 368 ? -17.677 -1.259 20.007 1.00 83.56 368 PHE A O 1
ATOM 2836 N N . PRO A 1 369 ? -18.791 -2.532 18.505 1.00 73.19 369 PRO A N 1
ATOM 2837 C CA . PRO A 1 369 ? -18.951 -3.648 19.417 1.00 73.19 369 PRO A CA 1
ATOM 2838 C C . PRO A 1 369 ? -17.572 -4.112 19.884 1.00 73.19 369 PRO A C 1
ATOM 2840 O O . PRO A 1 369 ? -16.647 -4.285 19.081 1.00 73.19 369 PRO A O 1
ATOM 2843 N N . ALA A 1 370 ? -17.423 -4.316 21.193 1.00 68.19 370 ALA A N 1
ATOM 2844 C CA . ALA A 1 370 ? -16.235 -4.973 21.715 1.00 68.19 370 ALA A CA 1
ATOM 2845 C C . ALA A 1 370 ? -16.070 -6.320 20.986 1.00 68.19 370 ALA A C 1
ATOM 2847 O O . ALA A 1 370 ? -17.076 -7.014 20.793 1.00 68.19 370 ALA A O 1
ATOM 2848 N N . PRO A 1 371 ? -14.845 -6.709 20.577 1.00 60.72 371 PRO A N 1
ATOM 2849 C CA . PRO A 1 371 ? -14.616 -8.037 20.029 1.00 60.72 371 PRO A CA 1
ATOM 2850 C C . PRO A 1 371 ? -15.231 -9.045 20.994 1.00 60.72 371 PRO A C 1
ATOM 2852 O O . PRO A 1 371 ? -14.906 -9.018 22.185 1.00 60.72 371 PRO A O 1
ATOM 2855 N N . ALA A 1 372 ? -16.165 -9.869 20.511 1.00 57.94 372 ALA A N 1
ATOM 2856 C CA . ALA A 1 372 ? -16.735 -10.925 21.333 1.00 57.94 372 ALA A CA 1
ATOM 2857 C C . ALA A 1 372 ? -15.566 -11.703 21.942 1.00 57.94 372 ALA A C 1
ATOM 2859 O O . ALA A 1 372 ? -14.621 -12.032 21.222 1.00 57.94 372 ALA A O 1
ATOM 2860 N N . ALA A 1 373 ? -15.584 -11.927 23.259 1.00 54.69 373 ALA A N 1
ATOM 2861 C CA . ALA A 1 373 ? -14.546 -12.715 23.904 1.00 54.69 373 ALA A CA 1
ATOM 2862 C C . ALA A 1 373 ? -14.519 -14.078 23.210 1.00 54.69 373 ALA A C 1
ATOM 2864 O O . ALA A 1 373 ? -15.463 -14.859 23.347 1.00 54.69 373 ALA A O 1
ATOM 2865 N N . GLU A 1 374 ? -13.488 -14.321 22.400 1.00 57.34 374 GLU A N 1
ATOM 2866 C CA . GLU A 1 374 ? -13.346 -15.600 21.726 1.00 57.34 374 GLU A CA 1
ATOM 2867 C C . GLU A 1 374 ? -13.304 -16.674 22.821 1.00 57.34 374 GLU A C 1
ATOM 2869 O O . GLU A 1 374 ? -12.571 -16.507 23.807 1.00 57.34 374 GLU A O 1
ATOM 2874 N N . PRO A 1 375 ? -14.127 -17.736 22.725 1.00 61.12 375 PRO A N 1
ATOM 2875 C CA . PRO A 1 375 ? -14.074 -18.815 23.697 1.00 61.12 375 PRO A CA 1
ATOM 2876 C C . PRO A 1 375 ? -12.631 -19.303 23.794 1.00 61.12 375 PRO A C 1
ATOM 2878 O O . PRO A 1 375 ? -11.940 -19.407 22.778 1.00 61.12 375 PRO A O 1
ATOM 2881 N N . SER A 1 376 ? -12.162 -19.580 25.016 1.00 71.69 376 SER A N 1
ATOM 2882 C CA . SER A 1 376 ? -10.805 -20.091 25.192 1.00 71.69 376 SER A CA 1
ATOM 2883 C C . SER A 1 376 ? -10.608 -21.302 24.282 1.00 71.69 376 SER A C 1
ATOM 2885 O O . SER A 1 376 ? -11.515 -22.123 24.118 1.00 71.69 376 SER A O 1
ATOM 2887 N N . GLN A 1 377 ? -9.424 -21.398 23.681 1.00 72.56 377 GLN A N 1
ATOM 2888 C CA . GLN A 1 377 ? -9.099 -22.438 22.709 1.00 72.56 377 GLN A CA 1
ATOM 2889 C C . GLN A 1 377 ? -9.428 -23.850 23.227 1.00 72.56 377 GLN A C 1
ATOM 2891 O O . GLN A 1 377 ? -9.894 -24.687 22.464 1.00 72.56 377 GLN A O 1
ATOM 2896 N N . ASP A 1 378 ? -9.290 -24.074 24.538 1.00 76.25 378 ASP A N 1
ATOM 2897 C CA . ASP A 1 378 ? -9.689 -25.310 25.219 1.00 76.25 378 ASP A CA 1
ATOM 2898 C C . ASP A 1 378 ? -11.202 -25.555 25.216 1.00 76.25 378 ASP A C 1
ATOM 2900 O O . ASP A 1 378 ? -11.655 -26.643 24.866 1.00 76.25 378 ASP A O 1
ATOM 2904 N N . THR A 1 379 ? -12.007 -24.537 25.527 1.00 78.44 379 THR A N 1
ATOM 2905 C CA . THR A 1 379 ? -13.473 -24.667 25.523 1.00 78.44 379 THR A CA 1
ATOM 2906 C C . THR A 1 379 ? -13.990 -24.976 24.119 1.00 78.44 379 THR A C 1
ATOM 2908 O O . THR A 1 379 ? -14.847 -25.844 23.951 1.00 78.44 379 THR A O 1
ATOM 2911 N N . PHE A 1 380 ? -13.445 -24.295 23.106 1.00 80.50 380 PHE A N 1
ATOM 2912 C CA . PHE A 1 380 ? -13.800 -24.530 21.708 1.00 80.50 380 PHE A CA 1
ATOM 2913 C C . PHE A 1 380 ? -13.337 -25.907 21.219 1.00 80.50 380 PHE A C 1
ATOM 2915 O O . PHE A 1 380 ? -14.091 -26.627 20.572 1.00 80.50 380 PHE A O 1
ATOM 2922 N N . TRP A 1 381 ? -12.113 -26.313 21.551 1.00 86.69 381 TRP A N 1
ATOM 2923 C CA . TRP A 1 381 ? -11.590 -27.615 21.149 1.00 86.69 381 TRP A CA 1
ATOM 2924 C C . TRP A 1 381 ? -12.392 -28.772 21.756 1.00 86.69 381 TRP A C 1
ATOM 2926 O O . TRP A 1 381 ? -12.792 -29.697 21.047 1.00 86.69 381 TRP A O 1
ATOM 2936 N N . ARG A 1 382 ? -12.718 -28.695 23.052 1.00 85.00 382 ARG A N 1
ATOM 2937 C CA . ARG A 1 382 ? -13.509 -29.730 23.733 1.00 85.00 382 ARG A CA 1
ATOM 2938 C C . ARG A 1 382 ? -14.925 -29.865 23.181 1.00 85.00 382 ARG A C 1
ATOM 2940 O O . ARG A 1 382 ? -15.415 -30.989 23.089 1.00 85.00 382 ARG A O 1
ATOM 2947 N N . SER A 1 383 ? -15.576 -28.766 22.789 1.00 83.44 383 SER A N 1
ATOM 2948 C CA . SER A 1 383 ? -16.898 -28.848 22.150 1.00 83.44 383 SER A CA 1
ATOM 2949 C C . SER A 1 383 ? -16.826 -29.498 20.764 1.00 83.44 383 SER A C 1
ATOM 2951 O O . SER A 1 383 ? -17.704 -30.266 20.386 1.00 83.44 383 SER A O 1
ATOM 2953 N N . ARG A 1 384 ? -15.741 -29.273 20.016 1.00 82.88 384 ARG A N 1
ATOM 2954 C CA . ARG A 1 384 ? -15.528 -29.906 18.705 1.00 82.88 384 ARG A CA 1
ATOM 2955 C C . ARG A 1 384 ? -15.285 -31.406 18.821 1.00 82.88 384 ARG A C 1
ATOM 2957 O O . ARG A 1 384 ? -15.812 -32.168 18.009 1.00 82.88 384 ARG A O 1
ATOM 2964 N N . LEU A 1 385 ? -14.528 -31.826 19.834 1.00 86.38 385 LEU A N 1
ATOM 2965 C CA . LEU A 1 385 ? -14.297 -33.240 20.127 1.00 86.38 385 LEU A CA 1
ATOM 2966 C C . LEU A 1 385 ? -15.566 -33.961 20.598 1.00 86.38 385 LEU A C 1
ATOM 2968 O O . LEU A 1 385 ? -15.756 -35.123 20.244 1.00 86.38 385 LEU A O 1
ATOM 2972 N N . SER A 1 386 ? -16.448 -33.295 21.355 1.00 83.69 386 SER A N 1
ATOM 2973 C CA . SER A 1 386 ? -17.714 -33.904 21.787 1.00 83.69 386 SER A CA 1
ATOM 2974 C C . SER A 1 386 ? -18.710 -34.079 20.635 1.00 83.69 386 SER A C 1
ATOM 2976 O O . SER A 1 386 ? -19.421 -35.080 20.595 1.00 83.69 386 SER A O 1
ATOM 2978 N N . GLU A 1 387 ? -18.734 -33.154 19.671 1.00 83.00 387 GLU A N 1
ATOM 2979 C CA . GLU A 1 387 ? -19.553 -33.272 18.456 1.00 83.00 387 GLU A CA 1
ATOM 2980 C C . GLU A 1 387 ? -19.023 -34.330 17.477 1.00 83.00 387 GLU A C 1
ATOM 2982 O O . GLU A 1 387 ? -19.802 -34.986 16.782 1.00 83.00 387 GLU A O 1
ATOM 2987 N N . ARG A 1 388 ? -17.695 -34.463 17.371 1.00 82.81 388 ARG A N 1
ATOM 2988 C CA . ARG A 1 388 ? -17.015 -35.334 16.401 1.00 82.81 388 ARG A CA 1
ATOM 2989 C C . ARG A 1 388 ? -15.846 -36.061 17.071 1.00 82.81 388 ARG A C 1
ATOM 2991 O O . ARG A 1 388 ? -14.720 -35.554 17.019 1.00 82.81 388 ARG A O 1
ATOM 2998 N N . PRO A 1 389 ? -16.095 -37.235 17.677 1.00 88.12 389 PRO A N 1
ATOM 2999 C CA . PRO A 1 389 ? -15.065 -37.982 18.381 1.00 88.12 389 PRO A CA 1
ATOM 3000 C C . PRO A 1 389 ? -13.973 -38.455 17.420 1.00 88.12 389 PRO A C 1
ATOM 3002 O O . PRO A 1 389 ? -14.241 -38.885 16.295 1.00 88.12 389 PRO A O 1
ATOM 3005 N N . VAL A 1 390 ? -12.731 -38.377 17.885 1.00 93.81 390 VAL A N 1
ATOM 3006 C CA . VAL A 1 390 ? -11.540 -38.699 17.097 1.00 93.81 390 VAL A CA 1
ATOM 3007 C C . VAL A 1 390 ? -11.275 -40.198 17.142 1.00 93.81 390 VAL A C 1
ATOM 3009 O O . VAL A 1 390 ? -11.317 -40.814 18.201 1.00 93.81 390 VAL A O 1
ATOM 3012 N N . GLN A 1 391 ? -10.984 -40.784 15.984 1.00 95.62 391 GLN A N 1
ATOM 3013 C CA . GLN A 1 391 ? -10.600 -42.194 15.839 1.00 95.62 391 GLN A CA 1
ATOM 3014 C C . GLN A 1 391 ? -9.189 -42.353 15.263 1.00 95.62 391 GLN A C 1
ATOM 3016 O O . GLN A 1 391 ? -8.538 -43.376 15.488 1.00 95.62 391 GLN A O 1
ATOM 3021 N N . ALA A 1 392 ? -8.705 -41.347 14.528 1.00 97.06 392 ALA A N 1
ATOM 3022 C CA . ALA A 1 392 ? -7.388 -41.377 13.913 1.00 97.06 392 ALA A CA 1
ATOM 3023 C C . ALA A 1 392 ? -6.660 -40.035 13.980 1.00 97.06 392 ALA A C 1
ATOM 3025 O O . ALA A 1 392 ? -7.278 -38.972 13.882 1.00 97.06 392 ALA A O 1
ATOM 3026 N N . VAL A 1 393 ? -5.333 -40.099 14.067 1.00 97.56 393 VAL A N 1
ATOM 3027 C CA . VAL A 1 393 ? -4.446 -38.935 14.056 1.00 97.56 393 VAL A CA 1
ATOM 3028 C C . VAL A 1 393 ? -3.474 -39.052 12.883 1.00 97.56 393 VAL A C 1
ATOM 3030 O O . VAL A 1 393 ? -2.760 -40.041 12.725 1.00 97.56 393 VAL A O 1
ATOM 3033 N N . LEU A 1 394 ? -3.482 -38.036 12.031 1.00 97.81 394 LEU A N 1
ATOM 3034 C CA . LEU A 1 394 ? -2.700 -37.929 10.810 1.00 97.81 394 LEU A CA 1
ATOM 3035 C C . LEU A 1 394 ? -1.610 -36.880 11.036 1.00 97.81 394 LEU A C 1
ATOM 3037 O O . LEU A 1 394 ? -1.924 -35.758 11.427 1.00 97.81 394 LEU A O 1
ATOM 3041 N N . PHE A 1 395 ? -0.351 -37.213 10.777 1.00 97.62 395 PHE A N 1
ATOM 3042 C CA . PHE A 1 395 ? 0.778 -36.313 11.014 1.00 97.62 395 PHE A CA 1
ATOM 3043 C C . PHE A 1 395 ? 1.467 -35.922 9.714 1.00 97.62 395 PHE A C 1
ATOM 3045 O O . PHE A 1 395 ? 1.745 -36.782 8.872 1.00 97.62 395 PHE A O 1
ATOM 3052 N N . ASP A 1 396 ? 1.820 -34.646 9.573 1.00 94.81 396 ASP A N 1
ATOM 3053 C CA . ASP A 1 396 ? 2.928 -34.293 8.690 1.00 94.81 396 ASP A CA 1
ATOM 3054 C C . ASP A 1 396 ? 4.273 -34.765 9.275 1.00 94.81 396 ASP A C 1
ATOM 3056 O O . ASP A 1 396 ? 4.392 -35.073 10.462 1.00 94.81 396 ASP A O 1
ATOM 3060 N N . LEU A 1 397 ? 5.300 -34.836 8.429 1.00 89.88 397 LEU A N 1
ATOM 3061 C CA . LEU A 1 397 ? 6.665 -35.137 8.846 1.00 89.88 397 LEU A CA 1
ATOM 3062 C C . LEU A 1 397 ? 7.462 -33.868 9.123 1.00 89.88 397 LEU A C 1
ATOM 3064 O O . LEU A 1 397 ? 7.842 -33.636 10.269 1.00 89.88 397 LEU A O 1
ATOM 3068 N N . ASP A 1 398 ? 7.738 -33.067 8.094 1.00 84.44 398 ASP A N 1
ATOM 3069 C CA . ASP A 1 398 ? 8.561 -31.862 8.221 1.00 84.44 398 ASP A CA 1
ATOM 3070 C C . ASP A 1 398 ? 7.915 -30.867 9.191 1.00 84.44 398 ASP A C 1
ATOM 3072 O O . ASP A 1 398 ? 6.707 -30.669 9.159 1.00 84.44 398 ASP A O 1
ATOM 3076 N N . GLY A 1 399 ? 8.700 -30.307 10.112 1.00 78.38 399 GLY A N 1
ATOM 3077 C CA . GLY A 1 399 ? 8.239 -29.331 11.106 1.00 78.38 399 GLY A CA 1
ATOM 3078 C C . GLY A 1 399 ? 7.286 -29.875 12.179 1.00 78.38 399 GLY A C 1
ATOM 3079 O O . GLY A 1 399 ? 7.013 -29.182 13.158 1.00 78.38 399 GLY A O 1
ATOM 3080 N N . THR A 1 400 ? 6.809 -31.114 12.036 1.00 89.38 400 THR A N 1
ATOM 3081 C CA . THR A 1 400 ? 5.793 -31.716 12.911 1.00 89.38 400 THR A CA 1
ATOM 3082 C C . THR A 1 400 ? 6.345 -32.909 13.690 1.00 89.38 400 THR A C 1
ATOM 3084 O O . THR A 1 400 ? 6.253 -32.936 14.918 1.00 89.38 400 THR A O 1
ATOM 3087 N N . LEU A 1 401 ? 6.949 -33.885 13.006 1.00 90.00 401 LEU A N 1
ATOM 3088 C CA . LEU A 1 401 ? 7.624 -35.036 13.624 1.00 90.00 401 LEU A CA 1
ATOM 3089 C C . LEU A 1 401 ? 9.140 -34.992 13.440 1.00 90.00 401 LEU A C 1
ATOM 3091 O O . LEU A 1 401 ? 9.869 -35.495 14.294 1.00 90.00 401 LEU A O 1
ATOM 3095 N N . ILE A 1 402 ? 9.602 -34.381 12.351 1.00 87.12 402 ILE A N 1
ATOM 3096 C CA . ILE A 1 402 ? 11.003 -34.115 12.048 1.00 87.12 402 ILE A CA 1
ATOM 3097 C C . ILE A 1 402 ? 11.289 -32.665 12.424 1.00 87.12 402 ILE A C 1
ATOM 3099 O O . ILE A 1 402 ? 10.607 -31.751 11.957 1.00 87.12 402 ILE A O 1
ATOM 3103 N N . GLU A 1 403 ? 12.317 -32.451 13.235 1.00 77.75 403 GLU A N 1
ATOM 3104 C CA . GLU A 1 403 ? 12.876 -31.127 13.457 1.00 77.75 403 GLU A CA 1
ATOM 3105 C C . GLU A 1 403 ? 13.516 -30.666 12.148 1.00 77.75 403 GLU A C 1
ATOM 3107 O O . GLU A 1 403 ? 14.469 -31.275 11.652 1.00 77.75 403 GLU A O 1
ATOM 3112 N N . THR A 1 404 ? 12.949 -29.639 11.518 1.00 60.16 404 THR A N 1
ATOM 3113 C CA . THR A 1 404 ? 13.489 -29.208 10.236 1.00 60.16 404 THR A CA 1
ATOM 3114 C C . THR A 1 404 ? 14.790 -28.453 10.450 1.00 60.16 404 THR A C 1
ATOM 3116 O O . THR A 1 404 ? 14.804 -27.417 11.110 1.00 60.16 404 THR A O 1
ATOM 3119 N N . ASP A 1 405 ? 15.875 -28.970 9.867 1.00 52.59 405 ASP A N 1
ATOM 3120 C CA . ASP A 1 405 ? 17.220 -28.415 9.996 1.00 52.59 405 ASP A CA 1
ATOM 3121 C C . ASP A 1 405 ? 17.259 -26.906 9.710 1.00 52.59 405 ASP A C 1
ATOM 3123 O O . ASP A 1 405 ? 17.168 -26.443 8.567 1.00 52.59 405 ASP A O 1
ATOM 3127 N N . ASP A 1 406 ? 17.532 -26.132 10.759 1.00 53.09 406 ASP A N 1
ATOM 3128 C CA . ASP A 1 406 ? 17.793 -24.694 10.712 1.00 53.09 406 ASP A CA 1
ATOM 3129 C C . ASP A 1 406 ? 19.062 -24.345 9.901 1.00 53.09 406 ASP A C 1
ATOM 3131 O O . ASP A 1 406 ? 19.433 -23.181 9.816 1.00 53.09 406 ASP A O 1
ATOM 3135 N N . GLN A 1 407 ? 19.755 -25.294 9.261 1.00 45.97 407 GLN A N 1
ATOM 3136 C CA . GLN A 1 407 ? 21.052 -25.062 8.613 1.00 45.97 407 GLN A CA 1
ATOM 3137 C C . GLN A 1 407 ? 20.977 -24.218 7.330 1.00 45.97 407 GLN A C 1
ATOM 3139 O O . GLN A 1 407 ? 21.866 -23.395 7.098 1.00 45.97 407 GLN A O 1
ATOM 3144 N N . ILE A 1 408 ? 19.931 -24.365 6.505 1.00 45.44 408 ILE A N 1
ATOM 3145 C CA . ILE A 1 408 ? 19.733 -23.535 5.296 1.00 45.44 408 ILE A CA 1
ATOM 3146 C C . ILE A 1 408 ? 19.249 -22.141 5.691 1.00 45.44 408 ILE A C 1
ATOM 3148 O O . ILE A 1 408 ? 19.758 -21.140 5.191 1.00 45.44 408 ILE A O 1
ATOM 3152 N N . VAL A 1 409 ? 18.329 -22.061 6.652 1.00 52.38 409 VAL A N 1
ATOM 3153 C CA . VAL A 1 409 ? 17.887 -20.786 7.224 1.00 52.38 409 VAL A CA 1
ATOM 3154 C C . VAL A 1 409 ? 19.062 -20.077 7.897 1.00 52.38 409 VAL A C 1
ATOM 3156 O O . VAL A 1 409 ? 19.248 -18.885 7.680 1.00 52.38 409 VAL A O 1
ATOM 3159 N N . ALA A 1 410 ? 19.918 -20.797 8.622 1.00 53.75 410 ALA A N 1
ATOM 3160 C CA . ALA A 1 410 ? 21.123 -20.273 9.251 1.00 53.75 410 ALA A CA 1
ATOM 3161 C C . ALA A 1 410 ? 22.220 -19.937 8.235 1.00 53.75 410 ALA A C 1
ATOM 3163 O O . ALA A 1 410 ? 22.991 -19.010 8.467 1.00 53.75 410 ALA A O 1
ATOM 3164 N N . SER A 1 411 ? 22.335 -20.648 7.109 1.00 52.03 411 SER A N 1
ATOM 3165 C CA . SER A 1 411 ? 23.274 -20.287 6.038 1.00 52.03 411 SER A CA 1
ATOM 3166 C C . SER A 1 411 ? 22.809 -19.027 5.305 1.00 52.03 411 SER A C 1
ATOM 3168 O O . SER A 1 411 ? 23.612 -18.124 5.072 1.00 52.03 411 SER A O 1
ATOM 3170 N N . LEU A 1 412 ? 21.507 -18.897 5.042 1.00 52.03 412 LEU A N 1
ATOM 3171 C CA . LEU A 1 412 ? 20.897 -17.706 4.461 1.00 52.03 412 LEU A CA 1
ATOM 3172 C C . LEU A 1 412 ? 20.938 -16.524 5.444 1.00 52.03 412 LEU A C 1
ATOM 3174 O O . LEU A 1 412 ? 21.319 -15.422 5.064 1.00 52.03 412 LEU A O 1
ATOM 3178 N N . ALA A 1 413 ? 20.665 -16.747 6.731 1.00 58.44 413 ALA A N 1
ATOM 3179 C CA . ALA A 1 413 ? 20.791 -15.741 7.787 1.00 58.44 413 ALA A CA 1
ATOM 3180 C C . ALA A 1 413 ? 22.250 -15.304 8.004 1.00 58.44 413 ALA A C 1
ATOM 3182 O O . ALA A 1 413 ? 22.501 -14.123 8.257 1.00 58.44 413 ALA A O 1
ATOM 3183 N N . ARG A 1 414 ? 23.220 -16.219 7.841 1.00 63.31 414 ARG A N 1
ATOM 3184 C CA . ARG A 1 414 ? 24.655 -15.891 7.784 1.00 63.31 414 ARG A CA 1
ATOM 3185 C C . ARG A 1 414 ? 24.999 -15.067 6.546 1.00 63.31 414 ARG A C 1
ATOM 3187 O O . ARG A 1 414 ? 25.742 -14.102 6.662 1.00 63.31 414 ARG A O 1
ATOM 3194 N N . ARG A 1 415 ? 24.423 -15.365 5.377 1.00 61.91 415 ARG A N 1
ATOM 3195 C CA . ARG A 1 415 ? 24.568 -14.519 4.174 1.00 61.91 415 ARG A CA 1
ATOM 3196 C C . ARG A 1 415 ? 23.935 -13.134 4.351 1.00 61.91 415 ARG A C 1
ATOM 3198 O O . ARG A 1 415 ? 24.413 -12.173 3.764 1.00 61.91 415 ARG A O 1
ATOM 3205 N N . LEU A 1 416 ? 22.925 -13.009 5.214 1.00 59.31 416 LEU A N 1
ATOM 3206 C CA . LEU A 1 416 ? 22.331 -11.738 5.650 1.00 59.31 416 LEU A CA 1
ATOM 3207 C C . LEU A 1 416 ? 23.112 -11.060 6.796 1.00 59.31 416 LEU A C 1
ATOM 3209 O O . LEU A 1 416 ? 22.621 -10.096 7.384 1.00 59.31 416 LEU A O 1
ATOM 3213 N N . ALA A 1 417 ? 24.322 -11.521 7.140 1.00 62.81 417 ALA A N 1
ATOM 3214 C CA . ALA A 1 417 ? 25.122 -10.920 8.212 1.00 62.81 417 ALA A CA 1
ATOM 3215 C C . ALA A 1 417 ? 25.558 -9.478 7.930 1.00 62.81 417 ALA A C 1
ATOM 3217 O O . ALA A 1 417 ? 25.719 -8.708 8.869 1.00 62.81 417 ALA A O 1
ATOM 3218 N N . PHE A 1 418 ? 25.626 -9.048 6.668 1.00 65.81 418 PHE A N 1
ATOM 3219 C CA . PHE A 1 418 ? 25.878 -7.638 6.345 1.00 65.81 418 PHE A CA 1
ATOM 3220 C C . PHE A 1 418 ? 24.791 -6.681 6.893 1.00 65.81 418 PHE A C 1
ATOM 3222 O O . PHE A 1 418 ? 25.035 -5.483 7.021 1.00 65.81 418 PHE A O 1
ATOM 3229 N N . LEU A 1 419 ? 23.607 -7.197 7.261 1.00 56.50 419 LEU A N 1
ATOM 3230 C CA . LEU A 1 419 ? 22.503 -6.444 7.875 1.00 56.50 419 LEU A CA 1
ATOM 3231 C C . LEU A 1 419 ? 22.534 -6.438 9.411 1.00 56.50 419 LEU A C 1
ATOM 3233 O O . LEU A 1 419 ? 21.589 -5.963 10.040 1.00 56.50 419 LEU A O 1
ATOM 3237 N N . GLU A 1 420 ? 23.595 -6.940 10.040 1.00 60.34 420 GLU A N 1
ATOM 3238 C CA . GLU A 1 420 ? 23.697 -7.069 11.499 1.00 60.34 420 GLU A CA 1
ATOM 3239 C C . GLU A 1 420 ? 23.569 -5.731 12.245 1.00 60.34 420 GLU A C 1
ATOM 3241 O O . GLU A 1 420 ? 23.038 -5.686 13.352 1.00 60.34 420 GLU A O 1
ATOM 3246 N N . ARG A 1 421 ? 23.935 -4.615 11.600 1.00 57.72 421 ARG A N 1
ATOM 3247 C CA . ARG A 1 421 ? 23.777 -3.260 12.157 1.00 57.72 421 ARG A CA 1
ATOM 3248 C C . ARG A 1 421 ? 22.325 -2.757 12.182 1.00 57.72 421 ARG A C 1
ATOM 3250 O O . ARG A 1 421 ? 22.043 -1.757 12.835 1.00 57.72 421 ARG A O 1
ATOM 3257 N N . LEU A 1 422 ? 21.416 -3.420 11.464 1.00 53.38 422 LEU A N 1
ATOM 3258 C CA . LEU A 1 422 ? 20.015 -3.014 11.284 1.00 53.38 422 LEU A CA 1
ATOM 3259 C C . LEU A 1 422 ? 19.014 -4.054 11.813 1.00 53.38 422 LEU A C 1
ATOM 3261 O O . LEU A 1 422 ? 17.906 -3.688 12.206 1.00 53.38 422 LEU A O 1
ATOM 3265 N N . LEU A 1 423 ? 19.376 -5.342 11.834 1.00 56.31 423 LEU A N 1
ATOM 3266 C CA . LEU A 1 423 ? 18.487 -6.437 12.225 1.00 56.31 423 LEU A CA 1
ATOM 3267 C C . LEU A 1 423 ? 19.158 -7.390 13.235 1.00 56.31 423 LEU A C 1
ATOM 3269 O O . LEU A 1 423 ? 20.146 -8.046 12.894 1.00 56.31 423 LEU A O 1
ATOM 3273 N N . PRO A 1 424 ? 18.581 -7.560 14.443 1.00 75.06 424 PRO A N 1
ATOM 3274 C CA . PRO A 1 424 ? 19.006 -8.579 15.403 1.00 75.06 424 PRO A CA 1
ATOM 3275 C C . PRO A 1 424 ? 18.982 -9.996 14.811 1.00 75.06 424 PRO A C 1
ATOM 3277 O O . PRO A 1 424 ? 18.151 -10.299 13.949 1.00 75.06 424 PRO A O 1
ATOM 3280 N N . ALA A 1 425 ? 19.828 -10.892 15.329 1.00 58.50 425 ALA A N 1
ATOM 3281 C CA . ALA A 1 425 ? 19.953 -12.281 14.869 1.00 58.50 425 ALA A CA 1
ATOM 3282 C C . ALA A 1 425 ? 18.606 -13.030 14.795 1.00 58.50 425 ALA A C 1
ATOM 3284 O O . ALA A 1 425 ? 18.302 -13.655 13.780 1.00 58.50 425 ALA A O 1
ATOM 3285 N N . ALA A 1 426 ? 17.744 -12.868 15.806 1.00 56.97 426 ALA A N 1
ATOM 3286 C CA . ALA A 1 426 ? 16.409 -13.472 15.829 1.00 56.97 426 ALA A CA 1
ATOM 3287 C C . ALA A 1 426 ? 15.506 -12.998 14.670 1.00 56.97 426 ALA A C 1
ATOM 3289 O O . ALA A 1 426 ? 14.736 -13.780 14.111 1.00 56.97 426 ALA A O 1
ATOM 3290 N N . LYS A 1 427 ? 15.616 -11.725 14.255 1.00 57.38 427 LYS A N 1
ATOM 3291 C CA . LYS A 1 427 ? 14.875 -11.199 13.096 1.00 57.38 427 LYS A CA 1
ATOM 3292 C C . LYS A 1 427 ? 15.491 -11.653 11.770 1.00 57.38 427 LYS A C 1
ATOM 3294 O O . LYS A 1 427 ? 14.737 -11.899 10.836 1.00 57.38 427 LYS A O 1
ATOM 3299 N N . ARG A 1 428 ? 16.818 -11.811 11.678 1.00 61.12 428 ARG A N 1
ATOM 3300 C CA . ARG A 1 428 ? 17.493 -12.347 10.477 1.00 61.12 428 ARG A CA 1
ATOM 3301 C C . ARG A 1 428 ? 17.085 -13.790 10.194 1.00 61.12 428 ARG A C 1
ATOM 3303 O O . ARG A 1 428 ? 16.758 -14.102 9.054 1.00 61.12 428 ARG A O 1
ATOM 3310 N N . MET A 1 429 ? 17.022 -14.624 11.233 1.00 57.06 429 MET A N 1
ATOM 3311 C CA . MET A 1 429 ? 16.536 -16.002 11.118 1.00 57.06 429 MET A CA 1
ATOM 3312 C C . MET A 1 429 ? 15.090 -16.033 10.607 1.00 57.06 429 MET A C 1
ATOM 3314 O O . MET A 1 429 ? 14.768 -16.758 9.671 1.00 57.06 429 MET A O 1
ATOM 3318 N N . ARG A 1 430 ? 14.237 -15.149 11.146 1.00 59.84 430 ARG A N 1
ATOM 3319 C CA . ARG A 1 430 ? 12.840 -15.002 10.715 1.00 59.84 430 ARG A CA 1
ATOM 3320 C C . ARG A 1 430 ? 12.713 -14.571 9.251 1.00 59.84 430 ARG A C 1
ATOM 3322 O O . ARG A 1 430 ? 11.907 -15.128 8.515 1.00 59.84 430 ARG A O 1
ATOM 3329 N N . VAL A 1 431 ? 13.510 -13.595 8.816 1.00 55.94 431 VAL A N 1
ATOM 3330 C CA . VAL A 1 431 ? 13.526 -13.120 7.421 1.00 55.94 431 VAL A CA 1
ATOM 3331 C C . VAL A 1 431 ? 14.013 -14.218 6.477 1.00 55.94 431 VAL A C 1
ATOM 3333 O O . VAL A 1 431 ? 13.385 -14.449 5.447 1.00 55.94 431 VAL A O 1
ATOM 3336 N N . ALA A 1 432 ? 15.080 -14.929 6.844 1.00 57.62 432 ALA A N 1
ATOM 3337 C CA . ALA A 1 432 ? 15.622 -16.025 6.051 1.00 57.62 432 ALA A CA 1
ATOM 3338 C C . ALA A 1 432 ? 14.618 -17.176 5.888 1.00 57.62 432 ALA A C 1
ATOM 3340 O O . ALA A 1 432 ? 14.386 -17.642 4.773 1.00 57.62 432 ALA A O 1
ATOM 3341 N N . ARG A 1 433 ? 13.960 -17.572 6.986 1.00 55.75 433 ARG A N 1
ATOM 3342 C CA . ARG A 1 433 ? 12.909 -18.599 6.994 1.00 55.75 433 ARG A CA 1
ATOM 3343 C C . ARG A 1 433 ? 11.753 -18.204 6.073 1.00 55.75 433 ARG A C 1
ATOM 3345 O O . ARG A 1 433 ? 11.295 -18.996 5.258 1.00 55.75 433 ARG A O 1
ATOM 3352 N N . ARG A 1 434 ? 11.333 -16.939 6.135 1.00 55.69 434 ARG A N 1
ATOM 3353 C CA . ARG A 1 434 ? 10.233 -16.419 5.316 1.00 55.69 434 ARG A CA 1
ATOM 3354 C C . ARG A 1 434 ? 10.577 -16.326 3.831 1.00 55.69 434 ARG A C 1
ATOM 3356 O O . ARG A 1 434 ? 9.723 -16.614 2.996 1.00 55.69 434 ARG A O 1
ATOM 3363 N N . MET A 1 435 ? 11.812 -15.954 3.494 1.00 53.97 435 MET A N 1
ATOM 3364 C CA . MET A 1 435 ? 12.290 -15.941 2.108 1.00 53.97 435 MET A CA 1
ATOM 3365 C C . MET A 1 435 ? 12.227 -17.333 1.476 1.00 53.97 435 MET A C 1
ATOM 3367 O O . MET A 1 435 ? 11.715 -17.458 0.366 1.00 53.97 435 MET A O 1
ATOM 3371 N N . LEU A 1 436 ? 12.671 -18.366 2.199 1.00 56.72 436 LEU A N 1
ATOM 3372 C CA . LEU A 1 436 ? 12.667 -19.744 1.707 1.00 56.72 436 LEU A CA 1
ATOM 3373 C C . LEU A 1 436 ? 11.238 -20.225 1.398 1.00 56.72 436 LEU A C 1
ATOM 3375 O O . LEU A 1 436 ? 10.953 -20.611 0.266 1.00 56.72 436 LEU A O 1
ATOM 3379 N N . MET A 1 437 ? 10.304 -20.058 2.338 1.00 54.12 437 MET A N 1
ATOM 3380 C CA . MET A 1 437 ? 8.899 -20.456 2.145 1.00 54.12 437 MET A CA 1
ATOM 3381 C C . MET A 1 437 ? 8.222 -19.710 0.987 1.00 54.12 437 MET A C 1
ATOM 3383 O O . MET A 1 437 ? 7.460 -20.287 0.214 1.00 54.12 437 MET A O 1
ATOM 3387 N N . THR A 1 438 ? 8.505 -18.413 0.837 1.00 50.78 438 THR A N 1
ATOM 3388 C CA . THR A 1 438 ? 7.918 -17.611 -0.250 1.00 50.78 438 THR A CA 1
ATOM 3389 C C . THR A 1 438 ? 8.487 -18.037 -1.603 1.00 50.78 438 THR A C 1
ATOM 3391 O O . THR A 1 438 ? 7.745 -18.121 -2.582 1.00 50.78 438 THR A O 1
ATOM 3394 N N . SER A 1 439 ? 9.783 -18.369 -1.658 1.00 50.53 439 SER A N 1
ATOM 3395 C CA . SER A 1 439 ? 10.392 -18.897 -2.877 1.00 50.53 439 SER A CA 1
ATOM 3396 C C . SER A 1 439 ? 9.806 -20.244 -3.287 1.00 50.53 439 SER A C 1
ATOM 3398 O O . SER A 1 439 ? 9.564 -20.428 -4.471 1.00 50.53 439 SER A O 1
ATOM 3400 N N . GLU A 1 440 ? 9.477 -21.139 -2.352 1.00 50.09 440 GLU A N 1
ATOM 3401 C CA . GLU A 1 440 ? 8.856 -22.427 -2.687 1.00 50.09 440 GLU A CA 1
ATOM 3402 C C . GLU A 1 440 ? 7.471 -22.261 -3.316 1.00 50.09 440 GLU A C 1
ATOM 3404 O O . GLU A 1 440 ? 7.154 -22.938 -4.289 1.00 50.09 440 GLU A O 1
ATOM 3409 N N . VAL A 1 441 ? 6.650 -21.326 -2.827 1.00 46.50 441 VAL A N 1
ATOM 3410 C CA . VAL A 1 441 ? 5.324 -21.049 -3.407 1.00 46.50 441 VAL A CA 1
ATOM 3411 C C . VAL A 1 441 ? 5.440 -20.455 -4.813 1.00 46.50 441 VAL A C 1
ATOM 3413 O O . VAL A 1 441 ? 4.716 -20.871 -5.718 1.00 46.50 441 VAL A O 1
ATOM 3416 N N . VAL A 1 442 ? 6.365 -19.511 -5.014 1.00 45.38 442 VAL A N 1
ATOM 3417 C CA . VAL A 1 442 ? 6.615 -18.896 -6.327 1.00 45.38 442 VAL A CA 1
ATOM 3418 C C . VAL A 1 442 ? 7.179 -19.925 -7.305 1.00 45.38 442 VAL A C 1
ATOM 3420 O O . VAL A 1 442 ? 6.679 -20.042 -8.420 1.00 45.38 442 VAL A O 1
ATOM 3423 N N . VAL A 1 443 ? 8.166 -20.716 -6.881 1.00 48.88 443 VAL A N 1
ATOM 3424 C CA . VAL A 1 443 ? 8.781 -21.776 -7.689 1.00 48.88 443 VAL A CA 1
ATOM 3425 C C . VAL A 1 443 ? 7.756 -22.850 -8.040 1.00 48.88 443 VAL A C 1
ATOM 3427 O O . VAL A 1 443 ? 7.640 -23.196 -9.209 1.00 48.88 443 VAL A O 1
ATOM 3430 N N . ASN A 1 444 ? 6.936 -23.307 -7.090 1.00 45.88 444 ASN A N 1
ATOM 3431 C CA . ASN A 1 444 ? 5.855 -24.257 -7.370 1.00 45.88 444 ASN A CA 1
ATOM 3432 C C . ASN A 1 444 ? 4.812 -23.675 -8.335 1.00 45.88 444 ASN A C 1
ATOM 3434 O O . ASN A 1 444 ? 4.321 -24.392 -9.206 1.00 45.88 444 ASN A O 1
ATOM 3438 N N . GLY A 1 445 ? 4.490 -22.382 -8.224 1.00 45.97 445 GLY A N 1
ATOM 3439 C CA . GLY A 1 445 ? 3.606 -21.689 -9.163 1.00 45.97 445 GLY A CA 1
ATOM 3440 C C . GLY A 1 445 ? 4.184 -21.621 -10.578 1.00 45.97 445 GLY A C 1
ATOM 3441 O O . GLY A 1 445 ? 3.472 -21.898 -11.542 1.00 45.97 445 GLY A O 1
ATOM 3442 N N . VAL A 1 446 ? 5.481 -21.326 -10.702 1.00 47.69 446 VAL A N 1
ATOM 3443 C CA . VAL A 1 446 ? 6.209 -21.326 -11.980 1.00 47.69 446 VAL A CA 1
ATOM 3444 C C . VAL A 1 446 ? 6.272 -22.732 -12.570 1.00 47.69 446 VAL A C 1
ATOM 3446 O O . VAL A 1 446 ? 5.931 -22.899 -13.734 1.00 47.69 446 VAL A O 1
ATOM 3449 N N . ILE A 1 447 ? 6.620 -23.748 -11.775 1.00 46.78 447 ILE A N 1
ATOM 3450 C CA . ILE A 1 447 ? 6.640 -25.153 -12.207 1.00 46.78 447 ILE A CA 1
ATOM 3451 C C . ILE A 1 447 ? 5.250 -25.571 -12.700 1.00 46.78 447 ILE A C 1
ATOM 3453 O O . ILE A 1 447 ? 5.123 -26.074 -13.807 1.00 46.78 447 ILE A O 1
ATOM 3457 N N . THR A 1 448 ? 4.186 -25.253 -11.956 1.00 47.88 448 THR A N 1
ATOM 3458 C CA . THR A 1 448 ? 2.802 -25.578 -12.351 1.00 47.88 448 THR A CA 1
ATOM 3459 C C . THR A 1 448 ? 2.376 -24.861 -13.640 1.00 47.88 448 THR A C 1
ATOM 3461 O O . THR A 1 448 ? 1.633 -25.410 -14.457 1.00 47.88 448 THR A O 1
ATOM 3464 N N . LEU A 1 449 ? 2.815 -23.613 -13.835 1.00 44.69 449 LEU A N 1
ATOM 3465 C CA . LEU A 1 449 ? 2.561 -22.857 -15.062 1.00 44.69 449 LEU A CA 1
ATOM 3466 C C . LEU A 1 449 ? 3.326 -23.456 -16.250 1.00 44.69 449 LEU A C 1
ATOM 3468 O O . LEU A 1 449 ? 2.770 -23.558 -17.341 1.00 44.69 449 LEU A O 1
ATOM 3472 N N . MET A 1 450 ? 4.566 -23.892 -16.032 1.00 48.19 450 MET A N 1
ATOM 3473 C CA . MET A 1 450 ? 5.380 -24.563 -17.044 1.00 48.19 450 MET A CA 1
ATOM 3474 C C . MET A 1 450 ? 4.831 -25.948 -17.408 1.00 48.19 450 MET A C 1
ATOM 3476 O O . MET A 1 450 ? 4.776 -26.267 -18.595 1.00 48.19 450 MET A O 1
ATOM 3480 N N . ASP A 1 451 ? 4.322 -26.706 -16.431 1.00 51.09 451 ASP A N 1
ATOM 3481 C CA . ASP A 1 451 ? 3.624 -27.982 -16.643 1.00 51.09 451 ASP A CA 1
ATOM 3482 C C . ASP A 1 451 ? 2.372 -27.794 -17.515 1.00 51.09 451 ASP A C 1
ATOM 3484 O O . ASP A 1 451 ? 2.084 -28.595 -18.404 1.00 51.09 451 ASP A O 1
ATOM 3488 N N . ARG A 1 452 ? 1.631 -26.691 -17.321 1.00 51.50 452 ARG A N 1
ATOM 3489 C CA . ARG A 1 452 ? 0.479 -26.344 -18.174 1.00 51.50 452 ARG A CA 1
ATOM 3490 C C . ARG A 1 452 ? 0.871 -25.975 -19.604 1.00 51.50 452 ARG A C 1
ATOM 3492 O O . ARG A 1 452 ? 0.057 -26.161 -20.506 1.00 51.50 452 ARG A O 1
ATOM 3499 N N . LEU A 1 453 ? 2.078 -25.450 -19.806 1.00 51.75 453 LEU A N 1
ATOM 3500 C CA . LEU A 1 453 ? 2.586 -25.009 -21.108 1.00 51.75 453 LEU A CA 1
ATOM 3501 C C . LEU A 1 453 ? 3.363 -26.100 -21.869 1.00 51.75 453 LEU A C 1
ATOM 3503 O O . LEU A 1 453 ? 3.795 -25.842 -22.989 1.00 51.75 453 LEU A O 1
ATOM 3507 N N . ARG A 1 454 ? 3.508 -27.312 -21.306 1.00 49.16 454 ARG A N 1
ATOM 3508 C CA . ARG A 1 454 ? 4.233 -28.455 -21.902 1.00 49.16 454 ARG A CA 1
ATOM 3509 C C . ARG A 1 454 ? 5.688 -28.142 -22.300 1.00 49.16 454 ARG A C 1
ATOM 3511 O O . ARG A 1 454 ? 6.161 -28.536 -23.366 1.00 49.16 454 ARG A O 1
ATOM 3518 N N . LEU A 1 455 ? 6.396 -27.380 -21.462 1.00 53.44 455 LEU A N 1
ATOM 3519 C CA . LEU A 1 455 ? 7.804 -26.993 -21.668 1.00 53.44 455 LEU A CA 1
ATOM 3520 C C . LEU A 1 455 ? 8.801 -27.932 -20.952 1.00 53.44 455 LEU A C 1
ATOM 3522 O O . LEU A 1 455 ? 9.925 -27.546 -20.623 1.00 53.44 455 LEU A O 1
ATOM 3526 N N . ASP A 1 456 ? 8.401 -29.182 -20.734 1.00 51.50 456 ASP A N 1
ATOM 3527 C CA . ASP A 1 456 ? 9.093 -30.229 -19.971 1.00 51.50 456 ASP A CA 1
ATOM 3528 C C . ASP A 1 456 ? 10.509 -30.532 -20.505 1.00 51.50 456 ASP A C 1
ATOM 3530 O O . ASP A 1 456 ? 11.439 -30.790 -19.736 1.00 51.50 456 ASP A O 1
ATOM 3534 N N . GLY A 1 457 ? 10.717 -30.415 -21.822 1.00 51.25 457 GLY A N 1
ATOM 3535 C CA . GLY A 1 457 ? 12.011 -30.684 -22.464 1.00 51.25 457 GLY A CA 1
ATOM 3536 C C . GLY A 1 457 ? 13.121 -29.671 -22.142 1.00 51.25 457 GLY A C 1
ATOM 3537 O O . GLY A 1 457 ? 14.301 -30.026 -22.150 1.00 51.25 457 GLY A O 1
ATOM 3538 N N . LEU A 1 458 ? 12.768 -28.419 -21.824 1.00 44.09 458 LEU A N 1
ATOM 3539 C CA . LEU A 1 458 ? 13.721 -27.366 -21.430 1.00 44.09 458 LEU A CA 1
ATOM 3540 C C . LEU A 1 458 ? 14.118 -27.486 -19.950 1.00 44.09 458 LEU A C 1
ATOM 3542 O O . LEU A 1 458 ? 15.244 -27.150 -19.577 1.00 44.09 458 LEU A O 1
ATOM 3546 N N . LEU A 1 459 ? 13.217 -28.038 -19.131 1.00 41.72 459 LEU A N 1
ATOM 3547 C CA . LEU A 1 459 ? 13.420 -28.314 -17.711 1.00 41.72 459 LEU A CA 1
ATOM 3548 C C . LEU A 1 459 ? 14.479 -29.394 -17.490 1.00 41.72 459 LEU A C 1
ATOM 3550 O O . LEU A 1 459 ? 15.358 -29.189 -16.666 1.00 41.72 459 LEU A O 1
ATOM 3554 N N . PHE A 1 460 ? 14.497 -30.490 -18.254 1.00 43.03 460 PHE A N 1
ATOM 3555 C CA . PHE A 1 460 ? 15.433 -31.597 -17.990 1.00 43.03 460 PHE A CA 1
ATOM 3556 C C . PHE A 1 460 ? 16.924 -31.213 -18.093 1.00 43.03 460 PHE A C 1
ATOM 3558 O O . PHE A 1 460 ? 17.750 -31.775 -17.379 1.00 43.03 460 PHE A O 1
ATOM 3565 N N . ARG A 1 461 ? 17.282 -30.219 -18.922 1.00 41.78 461 ARG A N 1
ATOM 3566 C CA . ARG A 1 461 ? 18.677 -29.741 -19.059 1.00 41.78 461 ARG A CA 1
ATOM 3567 C C . ARG A 1 461 ? 19.093 -28.717 -17.995 1.00 41.78 461 ARG A C 1
ATOM 3569 O O . ARG A 1 461 ? 20.284 -28.537 -17.765 1.00 41.78 461 ARG A O 1
ATOM 3576 N N . LEU A 1 462 ? 18.133 -28.056 -17.347 1.00 38.69 462 LEU A N 1
ATOM 3577 C CA . LEU A 1 462 ? 18.358 -27.078 -16.271 1.00 38.69 462 LEU A CA 1
ATOM 3578 C C . LEU A 1 462 ? 18.157 -27.691 -14.875 1.00 38.69 462 LEU A C 1
ATOM 3580 O O . LEU A 1 462 ? 18.854 -27.320 -13.931 1.00 38.69 462 LEU A O 1
ATOM 3584 N N . ASN A 1 463 ? 17.248 -28.661 -14.759 1.00 40.44 463 ASN A N 1
ATOM 3585 C CA . ASN A 1 463 ? 16.859 -29.334 -13.523 1.00 40.44 463 ASN A CA 1
ATOM 3586 C C . ASN A 1 463 ? 18.011 -30.143 -12.922 1.00 40.44 463 ASN A C 1
ATOM 3588 O O . ASN A 1 463 ? 18.166 -30.174 -11.710 1.00 40.44 463 ASN A O 1
ATOM 3592 N N . ASP A 1 464 ? 18.877 -30.722 -13.753 1.00 40.97 464 ASP A N 1
ATOM 3593 C CA . ASP A 1 464 ? 20.011 -31.515 -13.274 1.00 40.97 464 ASP A CA 1
ATOM 3594 C C . ASP A 1 464 ? 21.131 -30.644 -12.664 1.00 40.97 464 ASP A C 1
ATOM 3596 O O . ASP A 1 464 ? 21.868 -31.065 -11.771 1.00 40.97 464 ASP A O 1
ATOM 3600 N N . THR A 1 465 ? 21.220 -29.378 -13.084 1.00 36.47 465 THR A N 1
ATOM 3601 C CA . THR A 1 465 ? 22.155 -28.375 -12.546 1.00 36.47 465 THR A CA 1
ATOM 3602 C C . THR A 1 465 ? 21.578 -27.667 -11.314 1.00 36.47 465 THR A C 1
ATOM 3604 O O . THR A 1 465 ? 22.314 -27.347 -10.382 1.00 36.47 465 THR A O 1
ATOM 3607 N N . LEU A 1 466 ? 20.255 -27.469 -11.270 1.00 33.84 466 LEU A N 1
ATOM 3608 C CA . LEU A 1 466 ? 19.533 -26.885 -10.132 1.00 33.84 466 LEU A CA 1
ATOM 3609 C C . LEU A 1 466 ? 19.334 -27.882 -8.980 1.00 33.84 466 LEU A C 1
ATOM 3611 O O . LEU A 1 466 ? 19.512 -27.501 -7.823 1.00 33.84 466 LEU A O 1
ATOM 3615 N N . HIS A 1 467 ? 19.089 -29.168 -9.258 1.00 40.34 467 HIS A N 1
ATOM 3616 C CA . HIS A 1 467 ? 19.134 -30.219 -8.236 1.00 40.34 467 HIS A CA 1
ATOM 3617 C C . HIS A 1 467 ? 20.533 -30.376 -7.637 1.00 40.34 467 HIS A C 1
ATOM 3619 O O . HIS A 1 467 ? 20.646 -30.640 -6.448 1.00 40.34 467 HIS A O 1
ATOM 3625 N N . ARG A 1 468 ? 21.605 -30.106 -8.392 1.00 36.47 468 ARG A N 1
ATOM 3626 C CA . ARG A 1 468 ? 22.968 -30.045 -7.836 1.00 36.47 468 ARG A CA 1
ATOM 3627 C C . ARG A 1 468 ? 23.212 -28.845 -6.910 1.00 36.47 468 ARG A C 1
ATOM 3629 O O . ARG A 1 468 ? 24.108 -28.911 -6.076 1.00 36.47 468 ARG A O 1
ATOM 3636 N N . TRP A 1 469 ? 22.419 -27.774 -7.007 1.00 31.81 469 TRP A N 1
ATOM 3637 C CA . TRP A 1 469 ? 22.477 -26.621 -6.092 1.00 31.81 469 TRP A CA 1
ATOM 3638 C C . TRP A 1 469 ? 21.504 -26.720 -4.904 1.00 31.81 469 TRP A C 1
ATOM 3640 O O . TRP A 1 469 ? 21.740 -26.078 -3.882 1.00 31.81 469 TRP A O 1
ATOM 3650 N N . GLY A 1 470 ? 20.444 -27.532 -5.010 1.00 36.88 470 GLY A N 1
ATOM 3651 C CA . GLY A 1 470 ? 19.421 -27.726 -3.969 1.00 36.88 470 GLY A CA 1
ATOM 3652 C C . GLY A 1 470 ? 19.322 -29.142 -3.383 1.00 36.88 470 GLY A C 1
ATOM 3653 O O . GLY A 1 470 ? 18.407 -29.409 -2.612 1.00 36.88 470 GLY A O 1
ATOM 3654 N N . GLY A 1 471 ? 20.218 -30.059 -3.750 1.00 35.25 471 GLY A N 1
ATOM 3655 C CA . GLY A 1 471 ? 20.053 -31.501 -3.539 1.00 35.25 471 GLY A CA 1
ATOM 3656 C C . GLY A 1 471 ? 21.287 -32.190 -2.975 1.00 35.25 471 GLY A C 1
ATOM 3657 O O . GLY A 1 471 ? 21.798 -33.136 -3.564 1.00 35.25 471 GLY A O 1
ATOM 3658 N N . ILE A 1 472 ? 21.726 -31.754 -1.795 1.00 30.19 472 ILE A N 1
ATOM 3659 C CA . ILE A 1 472 ? 22.448 -32.622 -0.860 1.00 30.19 472 ILE A CA 1
ATOM 3660 C C . ILE A 1 472 ? 21.680 -32.573 0.469 1.00 30.19 472 ILE A C 1
ATOM 3662 O O . ILE A 1 472 ? 22.089 -31.927 1.429 1.00 30.19 472 ILE A O 1
ATOM 3666 N N . ARG A 1 473 ? 20.517 -33.239 0.518 1.00 40.25 473 ARG A N 1
ATOM 3667 C CA . ARG A 1 473 ? 20.047 -33.850 1.768 1.00 40.25 473 ARG A CA 1
ATOM 3668 C C . ARG A 1 473 ? 20.939 -35.072 1.967 1.00 40.25 473 ARG A C 1
ATOM 3670 O O . ARG A 1 473 ? 20.617 -36.162 1.502 1.00 40.25 473 ARG A O 1
ATOM 3677 N N . THR A 1 474 ? 22.112 -34.884 2.567 1.00 35.72 474 THR A N 1
ATOM 3678 C CA . THR A 1 474 ? 22.859 -36.025 3.095 1.00 35.72 474 THR A CA 1
ATOM 3679 C C . THR A 1 474 ? 21.958 -36.656 4.151 1.00 35.72 474 THR A C 1
ATOM 3681 O O . THR A 1 474 ? 21.509 -35.966 5.061 1.00 35.72 474 THR A O 1
ATOM 3684 N N . TYR A 1 475 ? 21.661 -37.947 4.018 1.00 45.03 475 TYR A N 1
ATOM 3685 C CA . TYR A 1 475 ? 20.829 -38.747 4.928 1.00 45.03 475 TYR A CA 1
ATOM 3686 C C . TYR A 1 475 ? 21.431 -38.906 6.344 1.00 45.03 475 TYR A C 1
ATOM 3688 O O . TYR A 1 475 ? 21.106 -39.836 7.078 1.00 45.03 475 TYR A O 1
ATOM 3696 N N . GLU A 1 476 ? 22.323 -38.013 6.760 1.00 46.09 476 GLU A N 1
ATOM 3697 C CA . GLU A 1 476 ? 23.023 -38.091 8.031 1.00 46.09 476 GLU A CA 1
ATOM 3698 C C . GLU A 1 476 ? 22.249 -37.304 9.095 1.00 46.09 476 GLU A C 1
ATOM 3700 O O . GLU A 1 476 ? 22.552 -36.156 9.394 1.00 46.09 476 GLU A O 1
ATOM 3705 N N . LYS A 1 477 ? 21.268 -38.003 9.690 1.00 56.53 477 LYS A N 1
ATOM 3706 C CA . LYS A 1 477 ? 20.524 -37.677 10.925 1.00 56.53 477 LYS A CA 1
ATOM 3707 C C . LYS A 1 477 ? 19.397 -36.643 10.793 1.00 56.53 477 LYS A C 1
ATOM 3709 O O . LYS A 1 477 ? 19.500 -35.529 11.290 1.00 56.53 477 LYS A O 1
ATOM 3714 N N . LEU A 1 478 ? 18.254 -37.074 10.256 1.00 69.69 478 LEU A N 1
ATOM 3715 C CA . LEU A 1 478 ? 16.973 -36.399 10.514 1.00 69.69 478 LEU A CA 1
ATOM 3716 C C . LEU A 1 478 ? 16.669 -36.508 12.014 1.00 69.69 478 LEU A C 1
ATOM 3718 O O . LEU A 1 478 ? 16.590 -37.626 12.510 1.00 69.69 478 LEU A O 1
ATOM 3722 N N . LEU A 1 479 ? 16.539 -35.396 12.738 1.00 81.00 479 LEU A N 1
ATOM 3723 C CA . LEU A 1 479 ? 16.232 -35.402 14.173 1.00 81.00 479 LEU A CA 1
ATOM 3724 C C . LEU A 1 479 ? 14.711 -35.372 14.396 1.00 81.00 479 LEU A C 1
ATOM 3726 O O . LEU A 1 479 ? 14.009 -34.658 13.681 1.00 81.00 479 LEU A O 1
ATOM 3730 N N . PRO A 1 480 ? 14.162 -36.138 15.352 1.00 87.69 480 PRO A N 1
ATOM 3731 C CA . PRO A 1 480 ? 12.753 -36.080 15.685 1.00 87.69 480 PRO A CA 1
ATOM 3732 C C . PRO A 1 480 ? 12.497 -34.888 16.607 1.00 87.69 480 PRO A C 1
ATOM 3734 O O . PRO A 1 480 ? 13.331 -34.567 17.455 1.00 87.69 480 PRO A O 1
ATOM 3737 N N . VAL A 1 481 ? 11.311 -34.290 16.510 1.00 86.19 481 VAL A N 1
ATOM 3738 C CA . VAL A 1 481 ? 10.872 -33.268 17.470 1.00 86.19 481 VAL A CA 1
ATOM 3739 C C . VAL A 1 481 ? 10.965 -33.841 18.897 1.00 86.19 481 VAL A C 1
ATOM 3741 O O . VAL A 1 481 ? 10.472 -34.953 19.140 1.00 86.19 481 VAL A O 1
ATOM 3744 N N . PRO A 1 482 ? 11.585 -33.129 19.860 1.00 86.12 482 PRO A N 1
ATOM 3745 C CA . PRO A 1 482 ? 11.739 -33.621 21.226 1.00 86.12 482 PRO A CA 1
ATOM 3746 C C . PRO A 1 482 ? 10.402 -34.058 21.839 1.00 86.12 482 PRO A C 1
ATOM 3748 O O . PRO A 1 482 ? 9.425 -33.315 21.829 1.00 86.12 482 PRO A O 1
ATOM 3751 N N . GLY A 1 483 ? 10.350 -35.286 22.359 1.00 88.81 483 GLY A N 1
ATOM 3752 C CA . GLY A 1 483 ? 9.142 -35.871 22.954 1.00 88.81 483 GLY A CA 1
ATOM 3753 C C . GLY A 1 483 ? 8.142 -36.479 21.961 1.00 88.81 483 GLY A C 1
ATOM 3754 O O . GLY A 1 483 ? 7.305 -37.279 22.380 1.00 88.81 483 GLY A O 1
ATOM 3755 N N . ALA A 1 484 ? 8.255 -36.210 20.654 1.00 91.19 484 ALA A N 1
ATOM 3756 C CA . ALA A 1 484 ? 7.335 -36.759 19.653 1.00 91.19 484 ALA A CA 1
ATOM 3757 C C . ALA A 1 484 ? 7.335 -38.303 19.595 1.00 91.19 484 ALA A C 1
ATOM 3759 O O . ALA A 1 484 ? 6.248 -38.878 19.581 1.00 91.19 484 ALA A O 1
ATOM 3760 N N . PRO A 1 485 ? 8.482 -39.018 19.662 1.00 92.00 485 PRO A N 1
ATOM 3761 C CA . PRO A 1 485 ? 8.476 -40.484 19.679 1.00 92.00 485 PRO A CA 1
ATOM 3762 C C . PRO A 1 485 ? 7.716 -41.094 20.866 1.00 92.00 485 PRO A C 1
ATOM 3764 O O . PRO A 1 485 ? 7.044 -42.110 20.707 1.00 92.00 485 PRO A O 1
ATOM 3767 N N . ALA A 1 486 ? 7.812 -40.488 22.055 1.00 91.44 486 ALA A N 1
ATOM 3768 C CA . ALA A 1 486 ? 7.099 -40.959 23.244 1.00 91.44 486 ALA A CA 1
ATOM 3769 C C . ALA A 1 486 ? 5.590 -40.688 23.133 1.00 91.44 486 ALA A C 1
ATOM 3771 O O . ALA A 1 486 ? 4.779 -41.563 23.433 1.00 91.44 486 ALA A O 1
ATOM 3772 N N . MET A 1 487 ? 5.226 -39.503 22.633 1.00 94.50 487 MET A N 1
ATOM 3773 C CA . MET A 1 487 ? 3.842 -39.125 22.351 1.00 94.50 487 MET A CA 1
ATOM 3774 C C . MET A 1 487 ? 3.198 -40.065 21.321 1.00 94.50 487 MET A C 1
ATOM 3776 O O . MET A 1 487 ? 2.111 -40.577 21.572 1.00 94.50 487 MET A O 1
ATOM 3780 N N . LEU A 1 488 ? 3.887 -40.377 20.216 1.00 95.31 488 LEU A N 1
ATOM 3781 C CA . LEU A 1 488 ? 3.382 -41.293 19.186 1.00 95.31 488 LEU A CA 1
ATOM 3782 C C . LEU A 1 488 ? 3.090 -42.686 19.747 1.00 95.31 488 LEU A C 1
ATOM 3784 O O . LEU A 1 488 ? 2.044 -43.255 19.445 1.00 95.31 488 LEU A O 1
ATOM 3788 N N . ARG A 1 489 ? 3.975 -43.219 20.600 1.00 93.94 489 ARG A N 1
ATOM 3789 C CA . ARG A 1 489 ? 3.744 -44.508 21.273 1.00 93.94 489 ARG A CA 1
ATOM 3790 C C . ARG A 1 489 ? 2.484 -44.455 22.141 1.00 93.94 489 ARG A C 1
ATOM 3792 O O . ARG A 1 489 ? 1.626 -45.315 21.988 1.00 93.94 489 ARG A O 1
ATOM 3799 N N . SER A 1 490 ? 2.314 -43.407 22.951 1.00 93.44 490 SER A N 1
ATOM 3800 C CA . SER A 1 490 ? 1.111 -43.237 23.781 1.00 93.44 490 SER A CA 1
ATOM 3801 C C . SER A 1 490 ? -0.177 -43.074 22.964 1.00 93.44 490 SER A C 1
ATOM 3803 O O . SER A 1 490 ? -1.223 -43.595 23.349 1.00 93.44 490 SER A O 1
ATOM 3805 N N . LEU A 1 491 ? -0.132 -42.365 21.831 1.00 93.94 491 LEU A N 1
ATOM 3806 C CA . LEU A 1 491 ? -1.308 -42.207 20.974 1.00 93.94 491 LEU A CA 1
ATOM 3807 C C . LEU A 1 491 ? -1.643 -43.482 20.199 1.00 93.94 491 LEU A C 1
ATOM 3809 O O . LEU A 1 491 ? -2.823 -43.752 20.001 1.00 93.94 491 LEU A O 1
ATOM 3813 N N . SER A 1 492 ? -0.644 -44.277 19.804 1.00 94.69 492 SER A N 1
ATOM 3814 C CA . SER A 1 492 ? -0.859 -45.525 19.053 1.00 94.69 492 SER A CA 1
ATOM 3815 C C . SER A 1 492 ? -1.667 -46.573 19.826 1.00 94.69 492 SER A C 1
ATOM 3817 O O . SER A 1 492 ? -2.311 -47.423 19.219 1.00 94.69 492 SER A O 1
ATOM 3819 N N . GLU A 1 493 ? -1.689 -46.485 21.159 1.00 92.75 493 GLU A N 1
ATOM 3820 C CA . GLU A 1 493 ? -2.510 -47.344 22.021 1.00 92.75 493 GLU A CA 1
ATOM 3821 C C . GLU A 1 493 ? -4.006 -46.995 21.958 1.00 92.75 493 GLU A C 1
ATOM 3823 O O . GLU A 1 493 ? -4.850 -47.843 22.245 1.00 92.75 493 GLU A O 1
ATOM 3828 N N . ARG A 1 494 ? -4.346 -45.748 21.597 1.00 92.31 494 ARG A N 1
ATOM 3829 C CA . ARG A 1 494 ? -5.717 -45.207 21.644 1.00 92.31 494 ARG A CA 1
ATOM 3830 C C . ARG A 1 494 ? -6.298 -44.879 20.267 1.00 92.31 494 ARG A C 1
ATOM 3832 O O . ARG A 1 494 ? -7.512 -44.939 20.097 1.00 92.31 494 ARG A O 1
ATOM 3839 N N . TYR A 1 495 ? -5.456 -44.542 19.294 1.00 96.12 495 TYR A N 1
ATOM 3840 C CA . TYR A 1 495 ? -5.865 -44.007 17.996 1.00 96.12 495 TYR A CA 1
ATOM 3841 C C . TYR A 1 495 ? -5.126 -44.688 16.841 1.00 96.12 495 TYR A C 1
ATOM 3843 O O . TYR A 1 495 ? -3.967 -45.082 16.968 1.00 96.12 495 TYR A O 1
ATOM 3851 N N . ARG A 1 496 ? -5.776 -44.764 15.673 1.00 97.25 496 ARG A N 1
ATOM 3852 C CA . ARG A 1 496 ? -5.112 -45.168 14.422 1.00 97.25 496 ARG A CA 1
ATOM 3853 C C . ARG A 1 496 ? -4.219 -44.029 13.932 1.00 97.25 496 ARG A C 1
ATOM 3855 O O . ARG A 1 496 ? -4.673 -42.887 13.859 1.00 97.25 496 ARG A O 1
ATOM 3862 N N . LEU A 1 497 ? -2.969 -44.313 13.590 1.00 97.81 497 LEU A N 1
ATOM 3863 C CA . LEU A 1 497 ? -1.998 -43.296 13.196 1.00 97.81 497 LEU A CA 1
ATOM 3864 C C . LEU A 1 497 ? -1.660 -43.407 11.710 1.00 97.81 497 LEU A C 1
ATOM 3866 O O . LEU A 1 497 ? -1.425 -44.500 11.189 1.00 97.81 497 LEU A O 1
ATOM 3870 N N . ALA A 1 498 ? -1.559 -42.263 11.035 1.00 97.62 498 ALA A N 1
ATOM 3871 C CA . ALA A 1 498 ? -1.004 -42.208 9.687 1.00 97.62 498 ALA A CA 1
ATOM 3872 C C . ALA A 1 498 ? -0.068 -41.023 9.465 1.00 97.62 498 ALA A C 1
ATOM 3874 O O . ALA A 1 498 ? -0.168 -39.991 10.124 1.00 97.62 498 ALA A O 1
ATOM 3875 N N . ILE A 1 499 ? 0.808 -41.170 8.475 1.00 97.19 499 ILE A N 1
ATOM 3876 C CA . ILE A 1 499 ? 1.635 -40.084 7.948 1.00 97.19 499 ILE A CA 1
ATOM 3877 C C . ILE A 1 499 ? 0.994 -39.514 6.682 1.00 97.19 499 ILE A C 1
ATOM 3879 O O . ILE A 1 499 ? 0.582 -40.268 5.801 1.00 97.19 499 ILE A O 1
ATOM 3883 N N . VAL A 1 500 ? 0.951 -38.184 6.570 1.00 95.31 500 VAL A N 1
ATOM 3884 C CA . VAL A 1 500 ? 0.502 -37.447 5.381 1.00 95.31 500 VAL A CA 1
ATOM 3885 C C . VAL A 1 500 ? 1.520 -36.358 5.041 1.00 95.31 500 VAL A C 1
ATOM 3887 O O . VAL A 1 500 ? 1.447 -35.230 5.533 1.00 95.31 500 VAL A O 1
ATOM 3890 N N . THR A 1 501 ? 2.462 -36.681 4.154 1.00 89.69 501 THR A N 1
ATOM 3891 C CA . THR A 1 501 ? 3.617 -35.826 3.834 1.00 89.69 501 THR A CA 1
ATOM 3892 C C . THR A 1 501 ? 3.744 -35.524 2.340 1.00 89.69 501 THR A C 1
ATOM 3894 O O . THR A 1 501 ? 3.298 -36.289 1.486 1.00 89.69 501 THR A O 1
ATOM 3897 N N . CYS A 1 502 ? 4.387 -34.399 2.014 1.00 82.31 502 CYS A N 1
ATOM 3898 C CA . CYS A 1 502 ? 4.803 -34.068 0.648 1.00 82.31 502 CYS A CA 1
ATOM 3899 C C . CYS A 1 502 ? 6.188 -34.642 0.283 1.00 82.31 502 CYS A C 1
ATOM 3901 O O . CYS A 1 502 ? 6.649 -34.435 -0.842 1.00 82.31 502 CYS A O 1
ATOM 3903 N N . ARG A 1 503 ? 6.853 -35.357 1.203 1.00 80.69 503 ARG A N 1
ATOM 3904 C CA . ARG A 1 503 ? 8.069 -36.130 0.910 1.00 80.69 503 ARG A CA 1
ATOM 3905 C C . ARG A 1 503 ? 7.762 -37.368 0.067 1.00 80.69 503 ARG A C 1
ATOM 3907 O O . ARG A 1 503 ? 6.622 -37.832 0.025 1.00 80.69 503 ARG A O 1
ATOM 3914 N N . ASN A 1 504 ? 8.786 -37.889 -0.606 1.00 79.06 504 ASN A N 1
ATOM 3915 C CA . ASN A 1 504 ? 8.721 -39.190 -1.277 1.00 79.06 504 ASN A CA 1
ATOM 3916 C C . ASN A 1 504 ? 8.749 -40.340 -0.252 1.00 79.06 504 ASN A C 1
ATOM 3918 O O . ASN A 1 504 ? 9.096 -40.155 0.922 1.00 79.06 504 ASN A O 1
ATOM 3922 N N . ARG A 1 505 ? 8.390 -41.541 -0.705 1.00 85.25 505 ARG A N 1
ATOM 3923 C CA . ARG A 1 505 ? 8.303 -42.738 0.139 1.00 85.25 505 ARG A CA 1
ATOM 3924 C C . ARG A 1 505 ? 9.631 -43.134 0.773 1.00 85.25 505 ARG A C 1
ATOM 3926 O O . ARG A 1 505 ? 9.663 -43.441 1.961 1.00 85.25 505 ARG A O 1
ATOM 3933 N N . THR A 1 506 ? 10.724 -43.064 0.020 1.00 78.06 506 THR A N 1
ATOM 3934 C CA . THR A 1 506 ? 12.065 -43.420 0.505 1.00 78.06 506 THR A CA 1
ATOM 3935 C C . THR A 1 506 ? 12.478 -42.577 1.712 1.00 78.06 506 THR A C 1
ATOM 3937 O O . THR A 1 506 ? 12.937 -43.120 2.715 1.00 78.06 506 THR A O 1
ATOM 3940 N N . GLU A 1 507 ? 12.267 -41.261 1.657 1.00 79.75 507 GLU A N 1
ATOM 3941 C CA . GLU A 1 507 ? 12.604 -40.341 2.746 1.00 79.75 507 GLU A CA 1
ATOM 3942 C C . GLU A 1 507 ? 11.730 -40.549 3.984 1.00 79.75 507 GLU A C 1
ATOM 3944 O O . GLU A 1 507 ? 12.243 -40.559 5.105 1.00 79.75 507 GLU A O 1
ATOM 3949 N N . ALA A 1 508 ? 10.420 -40.729 3.790 1.00 84.94 508 ALA A N 1
ATOM 3950 C CA . ALA A 1 508 ? 9.489 -40.967 4.887 1.00 84.94 508 ALA A CA 1
ATOM 3951 C C . ALA A 1 508 ? 9.834 -42.265 5.635 1.00 84.94 508 ALA A C 1
ATOM 3953 O O . ALA A 1 508 ? 9.963 -42.269 6.859 1.00 84.94 508 ALA A O 1
ATOM 3954 N N . THR A 1 509 ? 10.054 -43.360 4.903 1.00 87.12 509 THR A N 1
ATOM 3955 C CA . THR A 1 509 ? 10.399 -44.660 5.490 1.00 87.12 509 THR A CA 1
ATOM 3956 C C . THR A 1 509 ? 11.774 -44.647 6.159 1.00 87.12 509 THR A C 1
ATOM 3958 O O . THR A 1 509 ? 11.929 -45.246 7.222 1.00 87.12 509 THR A O 1
ATOM 3961 N N . ALA A 1 510 ? 12.759 -43.935 5.601 1.00 83.69 510 ALA A N 1
ATOM 3962 C CA . ALA A 1 510 ? 14.081 -43.806 6.213 1.00 83.69 510 ALA A CA 1
ATOM 3963 C C . ALA A 1 510 ? 14.006 -43.182 7.617 1.00 83.69 510 ALA A C 1
ATOM 3965 O O . ALA A 1 510 ? 14.563 -43.741 8.561 1.00 83.69 510 ALA A O 1
ATOM 3966 N N . PHE A 1 511 ? 13.262 -42.081 7.773 1.00 86.06 511 PHE A N 1
ATOM 3967 C CA . PHE A 1 511 ? 13.052 -41.447 9.078 1.00 86.06 511 PHE A CA 1
ATOM 3968 C C . PHE A 1 511 ? 12.330 -42.373 10.066 1.00 86.06 511 PHE A C 1
ATOM 3970 O O . PHE A 1 511 ? 12.777 -42.548 11.200 1.00 86.06 511 PHE A O 1
ATOM 3977 N N . LEU A 1 512 ? 11.230 -42.999 9.632 1.00 90.31 512 LEU A N 1
ATOM 3978 C CA . LEU A 1 512 ? 10.440 -43.882 10.493 1.00 90.31 512 LEU A CA 1
ATOM 3979 C C . LEU A 1 512 ? 11.254 -45.088 10.982 1.00 90.31 512 LEU A C 1
ATOM 3981 O O . LEU A 1 512 ? 11.161 -45.453 12.154 1.00 90.31 512 LEU A O 1
ATOM 3985 N N . ASN A 1 513 ? 12.085 -45.673 10.118 1.00 89.19 513 ASN A N 1
ATOM 3986 C CA . ASN A 1 513 ? 12.949 -46.798 10.474 1.00 89.19 513 ASN A CA 1
ATOM 3987 C C . ASN A 1 513 ? 14.097 -46.375 11.397 1.00 89.19 513 ASN A C 1
ATOM 3989 O O . ASN A 1 513 ? 14.403 -47.093 12.346 1.00 89.19 513 ASN A O 1
ATOM 3993 N N . GLN A 1 514 ? 14.693 -45.198 11.169 1.00 85.12 514 GLN A N 1
ATOM 3994 C CA . GLN A 1 514 ? 15.787 -44.669 11.991 1.00 85.12 514 GLN A CA 1
ATOM 3995 C C . GLN A 1 514 ? 15.409 -44.569 13.480 1.00 85.12 514 GLN A C 1
ATOM 3997 O O . GLN A 1 514 ? 16.268 -44.759 14.340 1.00 85.12 514 GLN A O 1
ATOM 4002 N N . TYR A 1 515 ? 14.132 -44.311 13.787 1.00 87.50 515 TYR A N 1
ATOM 4003 C CA . TYR A 1 515 ? 13.623 -44.161 15.157 1.00 87.50 515 TYR A CA 1
ATOM 4004 C C . TYR A 1 515 ? 12.688 -45.288 15.618 1.00 87.50 515 TYR A C 1
ATOM 4006 O O . TYR A 1 515 ? 12.088 -45.182 16.691 1.00 87.50 515 TYR A O 1
ATOM 4014 N N . GLY A 1 516 ? 12.557 -46.367 14.836 1.00 89.75 516 GLY A N 1
ATOM 4015 C CA . GLY A 1 516 ? 11.690 -47.502 15.169 1.00 89.75 516 GLY A CA 1
ATOM 4016 C C . GLY A 1 516 ? 10.223 -47.100 15.360 1.00 89.75 516 GLY A C 1
ATOM 4017 O O . GLY A 1 516 ? 9.590 -47.517 16.330 1.00 89.75 516 GLY A O 1
ATOM 4018 N N . LEU A 1 517 ? 9.722 -46.221 14.485 1.00 92.44 517 LEU A N 1
ATOM 4019 C CA . LEU A 1 517 ? 8.358 -45.681 14.506 1.00 92.44 517 LEU A CA 1
ATOM 4020 C C . LEU A 1 517 ? 7.461 -46.274 13.414 1.00 92.44 517 LEU A C 1
ATOM 4022 O O . LEU A 1 517 ? 6.255 -46.066 13.466 1.00 92.44 517 LEU A O 1
ATOM 4026 N N . ALA A 1 518 ? 8.024 -46.982 12.429 1.00 91.44 518 ALA A N 1
ATOM 4027 C CA . ALA A 1 518 ? 7.280 -47.488 11.273 1.00 91.44 518 ALA A CA 1
ATOM 4028 C C . ALA A 1 518 ? 6.070 -48.350 11.673 1.00 91.44 518 ALA A C 1
ATOM 4030 O O . ALA A 1 518 ? 4.981 -48.143 11.146 1.00 91.44 518 ALA A O 1
ATOM 4031 N N . ASP A 1 519 ? 6.239 -49.225 12.666 1.00 92.62 519 ASP A N 1
ATOM 4032 C CA . ASP A 1 519 ? 5.193 -50.146 13.131 1.00 92.62 519 ASP A CA 1
ATOM 4033 C C . ASP A 1 519 ? 4.020 -49.446 13.842 1.00 92.62 519 ASP A C 1
ATOM 4035 O O . ASP A 1 519 ? 2.971 -50.051 14.054 1.00 92.62 519 ASP A O 1
ATOM 4039 N N . LEU A 1 520 ? 4.174 -48.168 14.214 1.00 94.75 520 LEU A N 1
ATOM 4040 C CA . LEU A 1 520 ? 3.121 -47.395 14.880 1.00 94.75 520 LEU A CA 1
ATOM 4041 C C . LEU A 1 520 ? 2.074 -46.853 13.896 1.00 94.75 520 LEU A C 1
ATOM 4043 O O . LEU A 1 520 ? 0.969 -46.510 14.315 1.00 94.75 520 LEU A O 1
ATOM 4047 N N . PHE A 1 521 ? 2.412 -46.751 12.606 1.00 96.44 521 PHE A N 1
ATOM 4048 C CA . PHE A 1 521 ? 1.567 -46.132 11.585 1.00 96.44 521 PHE A CA 1
ATOM 4049 C C . PHE A 1 521 ? 0.933 -47.188 10.680 1.00 96.44 521 PHE A C 1
ATOM 4051 O O . PHE A 1 521 ? 1.630 -47.902 9.964 1.00 96.44 521 PHE A O 1
ATOM 4058 N N . GLN A 1 522 ? -0.401 -47.249 10.644 1.00 95.94 522 GLN A N 1
ATOM 4059 C CA . GLN A 1 522 ? -1.117 -48.188 9.768 1.00 95.94 522 GLN A CA 1
ATOM 4060 C C . GLN A 1 522 ? -1.215 -47.684 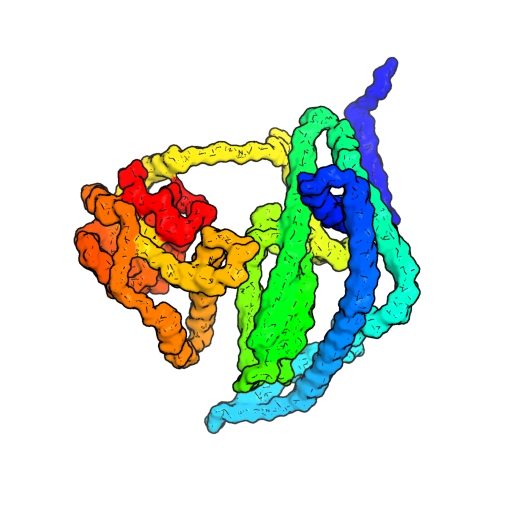8.319 1.00 95.94 522 GLN A C 1
ATOM 4062 O O . GLN A 1 522 ? -1.502 -48.464 7.413 1.00 95.94 522 GLN A O 1
ATOM 4067 N N . ALA A 1 523 ? -0.961 -46.393 8.084 1.00 95.69 523 ALA A N 1
ATOM 4068 C CA . ALA A 1 523 ? -0.930 -45.802 6.751 1.00 95.69 523 ALA A CA 1
ATOM 4069 C C . ALA A 1 523 ? 0.177 -44.745 6.614 1.00 95.69 523 ALA A C 1
ATOM 4071 O O . ALA A 1 523 ? 0.416 -43.934 7.508 1.00 95.69 523 ALA A O 1
ATOM 4072 N N . VAL A 1 524 ? 0.837 -44.723 5.455 1.00 95.81 524 VAL A N 1
ATOM 4073 C CA . VAL A 1 524 ? 1.847 -43.719 5.097 1.00 95.81 524 VAL A CA 1
ATOM 4074 C C . VAL A 1 524 ? 1.521 -43.220 3.694 1.00 95.81 524 VAL A C 1
ATOM 4076 O O . VAL A 1 524 ? 1.730 -43.931 2.709 1.00 95.81 524 VAL A O 1
ATOM 4079 N N . VAL A 1 525 ? 0.974 -42.006 3.626 1.00 94.38 525 VAL A N 1
ATOM 4080 C CA . VAL A 1 525 ? 0.608 -41.307 2.393 1.00 94.38 525 VAL A CA 1
ATOM 4081 C C . VAL A 1 525 ? 1.670 -40.265 2.078 1.00 94.38 525 VAL A C 1
ATOM 4083 O O . VAL A 1 525 ? 1.892 -39.313 2.830 1.00 94.38 525 VAL A O 1
ATOM 4086 N N . THR A 1 526 ? 2.320 -40.456 0.941 1.00 91.00 526 THR A N 1
ATOM 4087 C CA . THR A 1 526 ? 3.458 -39.662 0.478 1.00 91.00 526 THR A CA 1
ATOM 4088 C C . THR A 1 526 ? 3.118 -38.950 -0.825 1.00 91.00 526 THR A C 1
ATOM 4090 O O . THR A 1 526 ? 2.036 -39.137 -1.395 1.00 91.00 526 THR A O 1
ATOM 4093 N N . ARG A 1 527 ? 4.047 -38.137 -1.338 1.00 83.56 527 ARG A N 1
ATOM 4094 C CA . ARG A 1 527 ? 3.896 -37.497 -2.652 1.00 83.56 527 ARG A CA 1
ATOM 4095 C C . ARG A 1 527 ? 3.675 -38.504 -3.783 1.00 83.56 527 ARG A C 1
ATOM 4097 O O . ARG A 1 527 ? 3.004 -38.165 -4.754 1.00 83.56 527 ARG A O 1
ATOM 4104 N N . ASP A 1 528 ? 4.193 -39.719 -3.639 1.00 83.12 528 ASP A N 1
ATOM 4105 C CA . ASP A 1 528 ? 4.114 -40.758 -4.666 1.00 83.12 528 ASP A CA 1
ATOM 4106 C C . ASP A 1 528 ? 2.718 -41.411 -4.736 1.00 83.12 528 ASP A C 1
ATOM 4108 O O . ASP A 1 528 ? 2.367 -42.022 -5.742 1.00 83.12 528 ASP A O 1
ATOM 4112 N N . ASP A 1 529 ? 1.889 -41.241 -3.697 1.00 80.56 529 ASP A N 1
ATOM 4113 C CA . ASP A 1 529 ? 0.589 -41.915 -3.558 1.00 80.56 529 ASP A CA 1
ATOM 4114 C C . ASP A 1 529 ? -0.608 -41.048 -3.979 1.00 80.56 529 ASP A C 1
ATOM 4116 O O . ASP A 1 529 ? -1.734 -41.540 -4.088 1.00 80.56 529 ASP A O 1
ATOM 4120 N N . SER A 1 530 ? -0.402 -39.743 -4.189 1.00 77.38 530 SER A N 1
ATOM 4121 C CA . SER A 1 530 ? -1.482 -38.795 -4.468 1.00 77.38 530 SER A CA 1
ATOM 4122 C C . SER A 1 530 ? -1.206 -37.949 -5.704 1.00 77.38 530 SER A C 1
ATOM 4124 O O . SER A 1 530 ? -0.239 -37.196 -5.761 1.00 77.38 530 SER A O 1
ATOM 4126 N N . SER A 1 531 ? -2.146 -37.952 -6.653 1.00 74.75 531 SER A N 1
ATOM 4127 C CA . SER A 1 531 ? -2.093 -37.090 -7.842 1.00 74.75 531 SER A CA 1
ATOM 4128 C C . SER A 1 531 ? -2.216 -35.592 -7.525 1.00 74.75 531 SER A C 1
ATOM 4130 O O . SER A 1 531 ? -2.022 -34.756 -8.405 1.00 74.75 531 SER A O 1
ATOM 4132 N N . ARG A 1 532 ? -2.608 -35.231 -6.295 1.00 76.19 532 ARG A N 1
ATOM 4133 C CA . ARG A 1 532 ? -2.692 -33.846 -5.810 1.00 76.19 532 ARG A CA 1
ATOM 4134 C C . ARG A 1 532 ? -2.133 -33.745 -4.394 1.00 76.19 532 ARG A C 1
ATOM 4136 O O . ARG A 1 532 ? -2.567 -34.478 -3.508 1.00 76.19 532 ARG A O 1
ATOM 4143 N N . LEU A 1 533 ? -1.214 -32.814 -4.169 1.00 80.31 533 LEU A N 1
ATOM 4144 C CA . LEU A 1 533 ? -0.569 -32.605 -2.869 1.00 80.31 533 LEU A CA 1
ATOM 4145 C C . LEU A 1 533 ? -1.375 -31.664 -1.968 1.00 80.31 533 LEU A C 1
ATOM 4147 O O . LEU A 1 533 ? -2.287 -30.966 -2.426 1.00 80.31 533 LEU A O 1
ATOM 4151 N N . LYS A 1 534 ? -1.024 -31.629 -0.676 1.00 80.88 534 LYS A N 1
ATOM 4152 C CA . LYS A 1 534 ? -1.528 -30.612 0.259 1.00 80.88 534 LYS A CA 1
ATOM 4153 C C . LYS A 1 534 ? -1.270 -29.219 -0.361 1.00 80.88 534 LYS A C 1
ATOM 4155 O O . LYS A 1 534 ? -0.198 -29.018 -0.931 1.00 80.88 534 LYS A O 1
ATOM 4160 N N . PRO A 1 535 ? -2.225 -28.265 -0.327 1.00 82.81 535 PRO A N 1
ATOM 4161 C CA . PRO A 1 535 ? -3.395 -28.170 0.555 1.00 82.81 535 PRO A CA 1
ATOM 4162 C C . PRO A 1 535 ? -4.664 -28.866 0.035 1.00 82.81 535 PRO A C 1
ATOM 4164 O O . PRO A 1 535 ? -5.743 -28.671 0.588 1.00 82.81 535 PRO A O 1
ATOM 4167 N N . HIS A 1 536 ? -4.587 -29.632 -1.056 1.00 88.38 536 HIS A N 1
ATOM 4168 C CA . HIS A 1 536 ? -5.744 -30.364 -1.563 1.00 88.38 536 HIS A CA 1
ATOM 4169 C C . HIS A 1 536 ? -6.189 -31.438 -0.549 1.00 88.38 536 HIS A C 1
ATOM 4171 O O . HIS A 1 536 ? -5.327 -32.113 -0.004 1.00 88.38 536 HIS A O 1
ATOM 4177 N N . PRO A 1 537 ? -7.496 -31.707 -0.345 1.00 94.50 537 PRO A N 1
ATOM 4178 C CA . PRO A 1 537 ? -7.972 -32.657 0.676 1.00 94.50 537 PRO A CA 1
ATOM 4179 C C . PRO A 1 537 ? -7.704 -34.140 0.371 1.00 94.50 537 PRO A C 1
ATOM 4181 O O . PRO A 1 537 ? -8.060 -35.019 1.154 1.00 94.50 537 PRO A O 1
ATOM 4184 N N . MET A 1 538 ? -7.148 -34.446 -0.801 1.00 91.94 538 MET A N 1
ATOM 4185 C CA . MET A 1 538 ? -7.018 -35.818 -1.301 1.00 91.94 538 MET A CA 1
ATOM 4186 C C . MET A 1 538 ? -6.055 -36.681 -0.472 1.00 91.94 538 MET A C 1
ATOM 4188 O O . MET A 1 538 ? -6.476 -37.781 -0.125 1.00 91.94 538 MET A O 1
ATOM 4192 N N . PRO A 1 539 ? -4.850 -36.218 -0.082 1.00 92.75 539 PRO A N 1
ATOM 4193 C CA . PRO A 1 539 ? -3.951 -36.998 0.769 1.00 92.75 539 PRO A CA 1
ATOM 4194 C C . PRO A 1 539 ? -4.573 -37.349 2.127 1.00 92.75 539 PRO A C 1
ATOM 4196 O O . PRO A 1 539 ? -4.498 -38.494 2.558 1.00 92.75 539 PRO A O 1
ATOM 4199 N N . VAL A 1 540 ? -5.280 -36.401 2.757 1.00 95.69 540 VAL A N 1
ATOM 4200 C CA . VAL A 1 540 ? -5.979 -36.625 4.039 1.00 95.69 540 VAL A CA 1
ATOM 4201 C C . VAL A 1 540 ? -7.104 -37.652 3.879 1.00 95.69 540 VAL A C 1
ATOM 4203 O O . VAL A 1 540 ? -7.206 -38.590 4.664 1.00 95.69 540 VAL A O 1
ATOM 4206 N N . ARG A 1 541 ? -7.918 -37.538 2.820 1.00 96.31 541 ARG A N 1
ATOM 4207 C CA . ARG A 1 541 ? -8.976 -38.521 2.520 1.00 96.31 541 ARG A CA 1
ATOM 4208 C C . ARG A 1 541 ? -8.424 -39.894 2.142 1.00 96.31 541 ARG A C 1
ATOM 4210 O O . ARG A 1 541 ? -9.112 -40.887 2.350 1.00 96.31 541 ARG A O 1
ATOM 4217 N N . LEU A 1 542 ? -7.243 -39.955 1.530 1.00 95.62 542 LEU A N 1
ATOM 4218 C CA . LEU A 1 542 ? -6.580 -41.211 1.194 1.00 95.62 542 LEU A CA 1
ATOM 4219 C C . LEU A 1 542 ? -6.077 -41.904 2.462 1.00 95.62 542 LEU A C 1
ATOM 4221 O O . LEU A 1 542 ? -6.337 -43.090 2.628 1.00 95.62 542 LEU A O 1
ATOM 4225 N N . ALA A 1 543 ? -5.457 -41.158 3.379 1.00 96.38 543 ALA A N 1
ATOM 4226 C CA . ALA A 1 543 ? -5.024 -41.688 4.668 1.00 96.38 543 ALA A CA 1
ATOM 4227 C C . ALA A 1 543 ? -6.214 -42.188 5.497 1.00 96.38 543 ALA A C 1
ATOM 4229 O O . ALA A 1 543 ? -6.199 -43.325 5.950 1.00 96.38 543 ALA A O 1
ATOM 4230 N N . ALA A 1 544 ? -7.288 -41.397 5.599 1.00 96.56 544 ALA A N 1
ATOM 4231 C CA . ALA A 1 544 ? -8.517 -41.803 6.285 1.00 96.56 544 ALA A CA 1
ATOM 4232 C C . ALA A 1 544 ? -9.108 -43.105 5.707 1.00 96.56 544 ALA A C 1
ATOM 4234 O O . ALA A 1 544 ? -9.480 -44.004 6.454 1.00 96.56 544 ALA A O 1
ATOM 4235 N N . ARG A 1 545 ? -9.112 -43.253 4.372 1.00 96.50 545 ARG A N 1
ATOM 4236 C CA . ARG A 1 545 ? -9.542 -44.494 3.708 1.00 96.50 545 ARG A CA 1
ATOM 4237 C C . ARG A 1 545 ? -8.636 -45.686 4.007 1.00 96.50 545 ARG A C 1
ATOM 4239 O O . ARG A 1 545 ? -9.155 -46.766 4.245 1.00 96.50 545 ARG A O 1
ATOM 4246 N N . GLN A 1 546 ? -7.314 -45.511 3.982 1.00 96.38 546 GLN A N 1
ATOM 4247 C CA . GLN A 1 546 ? -6.371 -46.589 4.316 1.00 96.38 546 GLN A CA 1
ATOM 4248 C C . GLN A 1 546 ? -6.489 -47.018 5.782 1.00 96.38 546 GLN A C 1
ATOM 4250 O O . GLN A 1 546 ? -6.300 -48.186 6.100 1.00 96.38 546 GLN A O 1
ATOM 4255 N N . LEU A 1 547 ? -6.843 -46.077 6.657 1.00 96.06 547 LEU A N 1
ATOM 4256 C CA . LEU A 1 547 ? -7.125 -46.328 8.061 1.00 96.06 547 LEU A CA 1
ATOM 4257 C C . LEU A 1 547 ? -8.544 -46.839 8.326 1.00 96.06 547 LEU A C 1
ATOM 4259 O O . LEU A 1 547 ? -8.848 -47.073 9.488 1.00 96.06 547 LEU A O 1
ATOM 4263 N N . ASP A 1 548 ? -9.405 -46.984 7.314 1.00 95.69 548 ASP A N 1
ATOM 4264 C CA . ASP A 1 548 ? -10.820 -47.361 7.456 1.00 95.69 548 ASP A CA 1
ATOM 4265 C C . ASP A 1 548 ? -11.580 -46.506 8.494 1.00 95.69 548 ASP A C 1
ATOM 4267 O O . ASP A 1 548 ? -12.234 -47.011 9.407 1.00 95.69 548 ASP A O 1
ATOM 4271 N N . VAL A 1 549 ? -11.429 -45.181 8.394 1.00 95.44 549 VAL A N 1
ATOM 4272 C CA . VAL A 1 549 ? -12.120 -44.188 9.234 1.00 95.44 549 VAL A CA 1
ATOM 4273 C C . VAL A 1 549 ? -12.698 -43.054 8.378 1.00 95.44 549 VAL A C 1
ATOM 4275 O O . VAL A 1 549 ? -12.121 -42.693 7.345 1.00 95.44 549 VAL A O 1
ATOM 4278 N N . PRO A 1 550 ? -13.830 -42.446 8.777 1.00 95.62 550 PRO A N 1
ATOM 4279 C CA . PRO A 1 550 ? -14.340 -41.263 8.094 1.00 95.62 550 PRO A CA 1
ATOM 4280 C C . PRO A 1 550 ? -13.399 -40.063 8.326 1.00 95.62 550 PRO A C 1
ATOM 4282 O O . PRO A 1 550 ? -12.933 -39.874 9.452 1.00 95.62 550 PRO A O 1
ATOM 4285 N N . PRO A 1 551 ? -13.136 -39.213 7.310 1.00 94.31 551 PRO A N 1
ATOM 4286 C CA . PRO A 1 551 ? -12.277 -38.033 7.454 1.00 94.31 551 PRO A CA 1
ATOM 4287 C C . PRO A 1 551 ? -12.683 -37.096 8.598 1.00 94.31 551 PRO A C 1
ATOM 4289 O O . PRO A 1 551 ? -11.827 -36.462 9.203 1.00 94.31 551 PRO A O 1
ATOM 4292 N N . GLU A 1 552 ? -13.976 -37.014 8.916 1.00 94.38 552 GLU A N 1
ATOM 4293 C CA . GLU A 1 552 ? -14.525 -36.198 10.002 1.00 94.38 552 GLU A CA 1
ATOM 4294 C C . GLU A 1 552 ? -14.108 -36.668 11.405 1.00 94.38 552 GLU A C 1
ATOM 4296 O O . GLU A 1 552 ? -14.163 -35.875 12.342 1.00 94.38 552 GLU A O 1
ATOM 4301 N N . ALA A 1 553 ? -13.693 -37.932 11.546 1.00 94.94 553 ALA A N 1
ATOM 4302 C CA . ALA A 1 553 ? -13.156 -38.506 12.782 1.00 94.94 553 ALA A CA 1
ATOM 4303 C C . ALA A 1 553 ? -11.615 -38.491 12.814 1.00 94.94 553 ALA A C 1
ATOM 4305 O O . ALA A 1 553 ? -11.001 -39.089 13.703 1.00 94.94 553 ALA A O 1
ATOM 4306 N N . CYS A 1 554 ? -10.974 -37.840 11.840 1.00 97.00 554 CYS A N 1
ATOM 4307 C CA . CYS A 1 554 ? -9.531 -37.663 11.807 1.00 97.00 554 CYS A CA 1
ATOM 4308 C C . CYS A 1 554 ? -9.126 -36.302 12.377 1.00 97.00 554 CYS A C 1
ATOM 4310 O O . CYS A 1 554 ? -9.778 -35.285 12.133 1.00 97.00 554 CYS A O 1
ATOM 4312 N N . VAL A 1 555 ? -7.980 -36.278 13.051 1.00 97.25 555 VAL A N 1
ATOM 4313 C CA . VAL A 1 555 ? -7.232 -35.057 13.364 1.00 97.25 555 VAL A CA 1
ATOM 4314 C C . VAL A 1 555 ? -6.009 -35.012 12.464 1.00 97.25 555 VAL A C 1
ATOM 4316 O O . VAL A 1 555 ? -5.227 -35.954 12.466 1.00 97.25 555 VAL A O 1
ATOM 4319 N N . MET A 1 556 ? -5.829 -33.939 11.700 1.00 97.06 556 MET A N 1
ATOM 4320 C CA . MET A 1 556 ? -4.596 -33.682 10.956 1.00 97.06 556 MET A CA 1
ATOM 4321 C C . MET A 1 556 ? -3.738 -32.689 11.732 1.00 97.06 556 MET A C 1
ATOM 4323 O O . MET A 1 556 ? -4.192 -31.586 12.042 1.00 97.06 556 MET A O 1
ATOM 4327 N N . VAL A 1 557 ? -2.498 -33.082 11.995 1.00 97.31 557 VAL A N 1
ATOM 4328 C CA . VAL A 1 557 ? -1.504 -32.321 12.746 1.00 97.31 557 VAL A CA 1
ATOM 4329 C C . VAL A 1 557 ? -0.410 -31.875 11.786 1.00 97.31 557 VAL A C 1
ATOM 4331 O O . VAL A 1 557 ? 0.186 -32.704 11.095 1.00 97.31 557 VAL A O 1
ATOM 4334 N N . GLY A 1 558 ? -0.155 -30.571 11.732 1.00 93.81 558 GLY A N 1
ATOM 4335 C CA . GLY A 1 558 ? 0.870 -30.001 10.864 1.00 93.81 558 GLY A CA 1
ATOM 4336 C C . GLY A 1 558 ? 1.320 -28.621 11.320 1.00 93.81 558 GLY A C 1
ATOM 4337 O O . GLY A 1 558 ? 0.615 -27.937 12.061 1.00 93.81 558 GLY A O 1
ATOM 4338 N N . ASP A 1 559 ? 2.498 -28.198 10.884 1.00 90.06 559 ASP A N 1
ATOM 4339 C CA . ASP A 1 559 ? 3.090 -26.918 11.265 1.00 90.06 559 ASP A CA 1
ATOM 4340 C C . ASP A 1 559 ? 2.752 -25.792 10.284 1.00 90.06 559 ASP A C 1
ATOM 4342 O O . ASP A 1 559 ? 3.053 -24.636 10.561 1.00 90.06 559 ASP A O 1
ATOM 4346 N N . THR A 1 560 ? 2.118 -26.079 9.142 1.00 84.19 560 THR A N 1
ATOM 4347 C CA . THR A 1 560 ? 1.854 -25.064 8.115 1.00 84.19 560 THR A CA 1
ATOM 4348 C C . THR A 1 560 ? 0.367 -24.840 7.829 1.00 84.19 560 THR A C 1
ATOM 4350 O O . THR A 1 560 ? -0.494 -25.703 8.005 1.00 84.19 560 THR A O 1
ATOM 4353 N N . SER A 1 561 ? 0.047 -23.670 7.260 1.00 83.62 561 SER A N 1
ATOM 4354 C CA . SER A 1 561 ? -1.301 -23.369 6.738 1.00 83.62 561 SER A CA 1
ATOM 4355 C C . SER A 1 561 ? -1.758 -24.339 5.636 1.00 83.62 561 SER A C 1
ATOM 4357 O O . SER A 1 561 ? -2.946 -24.421 5.309 1.00 83.62 561 SER A O 1
ATOM 4359 N N . VAL A 1 562 ? -0.820 -25.057 5.013 1.00 83.25 562 VAL A N 1
ATOM 4360 C CA . VAL A 1 562 ? -1.098 -26.052 3.978 1.00 83.25 562 VAL A CA 1
ATOM 4361 C C . VAL A 1 562 ? -1.763 -27.288 4.589 1.00 83.25 562 VAL A C 1
ATOM 4363 O O . VAL A 1 562 ? -2.758 -27.764 4.033 1.00 83.25 562 VAL A O 1
ATOM 4366 N N . ASP A 1 563 ? -1.301 -27.735 5.756 1.00 91.75 563 ASP A N 1
ATOM 4367 C CA . ASP A 1 563 ? -1.884 -28.855 6.505 1.00 91.75 563 ASP A CA 1
ATOM 4368 C C . ASP A 1 563 ? -3.278 -28.515 7.009 1.00 91.75 563 ASP A C 1
ATOM 4370 O O . ASP A 1 563 ? -4.233 -29.251 6.753 1.00 91.75 563 ASP A O 1
ATOM 4374 N N . VAL A 1 564 ? -3.414 -27.336 7.620 1.00 90.75 564 VAL A N 1
ATOM 4375 C CA . VAL A 1 564 ? -4.691 -26.826 8.130 1.00 90.75 564 VAL A CA 1
ATOM 4376 C C . VAL A 1 564 ? -5.732 -26.753 7.013 1.00 90.75 564 VAL A C 1
ATOM 4378 O O . VAL A 1 564 ? -6.847 -27.253 7.164 1.00 90.75 564 VAL A O 1
ATOM 4381 N N . ARG A 1 565 ? -5.381 -26.191 5.849 1.00 89.00 565 ARG A N 1
ATOM 4382 C CA . ARG A 1 565 ? -6.309 -26.114 4.707 1.00 89.00 565 ARG A CA 1
ATOM 4383 C C . ARG A 1 565 ? -6.671 -27.489 4.154 1.00 89.00 565 ARG A C 1
ATOM 4385 O O . ARG A 1 565 ? -7.839 -27.712 3.837 1.00 89.00 565 ARG A O 1
ATOM 4392 N N . SER A 1 566 ? -5.705 -28.403 4.074 1.00 91.38 566 SER A N 1
ATOM 4393 C CA . SER A 1 566 ? -5.944 -29.782 3.637 1.00 91.38 566 SER A CA 1
ATOM 4394 C C . SER A 1 566 ? -6.923 -30.505 4.565 1.00 91.38 566 SER A C 1
ATOM 4396 O O . SER A 1 566 ? -7.881 -31.121 4.094 1.00 91.38 566 SER A O 1
ATOM 4398 N N . ALA A 1 567 ? -6.732 -30.366 5.879 1.00 95.19 567 ALA A N 1
ATOM 4399 C CA . ALA A 1 567 ? -7.594 -30.928 6.912 1.00 95.19 567 ALA A CA 1
ATOM 4400 C C . ALA A 1 567 ? -9.029 -30.398 6.809 1.00 95.19 567 ALA A C 1
ATOM 4402 O O . ALA A 1 567 ? -9.973 -31.170 6.632 1.00 95.19 567 ALA A O 1
ATOM 4403 N N . LYS A 1 568 ? -9.189 -29.068 6.802 1.00 93.62 568 LYS A N 1
ATOM 4404 C CA . LYS A 1 568 ? -10.499 -28.408 6.711 1.00 93.62 568 LYS A CA 1
ATOM 4405 C C . LYS A 1 568 ? -11.242 -28.769 5.429 1.00 93.62 568 LYS A C 1
ATOM 4407 O O . LYS A 1 568 ? -12.427 -29.089 5.476 1.00 93.62 568 LYS A O 1
ATOM 4412 N N . ALA A 1 569 ? -10.554 -28.780 4.286 1.00 92.06 569 ALA A N 1
ATOM 4413 C CA . ALA A 1 569 ? -11.148 -29.182 3.011 1.00 92.06 569 ALA A CA 1
ATOM 4414 C C . ALA A 1 569 ? -11.540 -30.676 2.988 1.00 92.06 569 ALA A C 1
ATOM 4416 O O . ALA A 1 569 ? -12.453 -31.090 2.262 1.00 92.06 569 ALA A O 1
ATOM 4417 N N . ALA A 1 570 ? -10.855 -31.504 3.780 1.00 93.94 570 ALA A N 1
ATOM 4418 C CA . ALA A 1 570 ? -11.201 -32.903 3.988 1.00 93.94 570 ALA A CA 1
ATOM 4419 C C . ALA A 1 570 ? -12.294 -33.103 5.050 1.00 93.94 570 ALA A C 1
ATOM 4421 O O . ALA A 1 570 ? -12.796 -34.216 5.146 1.00 93.94 570 ALA A O 1
ATOM 4422 N N . LYS A 1 571 ? -12.700 -32.036 5.758 1.00 94.25 571 LYS A N 1
ATOM 4423 C CA . LYS A 1 571 ? -13.597 -32.022 6.929 1.00 94.25 571 LYS A CA 1
ATOM 4424 C C . LYS A 1 571 ? -13.025 -32.674 8.197 1.00 94.25 571 LYS A C 1
ATOM 4426 O O . LYS A 1 571 ? -13.780 -32.874 9.147 1.00 94.25 571 LYS A O 1
ATOM 4431 N N . ALA A 1 572 ? -11.722 -32.940 8.219 1.00 95.44 572 ALA A N 1
ATOM 4432 C CA . ALA A 1 572 ? -10.993 -33.369 9.406 1.00 95.44 572 ALA A CA 1
ATOM 4433 C C . ALA A 1 572 ? -10.788 -32.196 10.377 1.00 95.44 572 ALA A C 1
ATOM 4435 O O . ALA A 1 572 ? -10.778 -31.030 9.962 1.00 95.44 572 ALA A O 1
ATOM 4436 N N . HIS A 1 573 ? -10.586 -32.509 11.656 1.00 95.75 573 HIS A N 1
ATOM 4437 C CA . HIS A 1 573 ? -10.127 -31.533 12.644 1.00 95.75 573 HIS A CA 1
ATOM 4438 C C . HIS A 1 573 ? -8.687 -31.123 12.330 1.00 95.75 573 HIS A C 1
ATOM 4440 O O . HIS A 1 573 ? -7.863 -31.963 11.963 1.00 95.75 573 HIS A O 1
ATOM 4446 N N . ALA A 1 574 ? -8.377 -29.836 12.457 1.00 95.06 574 ALA A N 1
ATOM 4447 C CA . ALA A 1 574 ? -7.059 -29.294 12.146 1.00 95.06 574 ALA A CA 1
ATOM 4448 C C . ALA A 1 574 ? -6.332 -28.863 13.423 1.00 95.06 574 ALA A C 1
ATOM 4450 O O . ALA A 1 574 ? -6.807 -27.966 14.119 1.00 95.06 574 ALA A O 1
ATOM 4451 N N . VAL A 1 575 ? -5.161 -29.442 13.687 1.00 96.12 575 VAL A N 1
ATOM 4452 C CA . VAL A 1 575 ? -4.269 -29.024 14.774 1.00 96.12 575 VAL A CA 1
ATOM 4453 C C . VAL A 1 575 ? -2.990 -28.441 14.180 1.00 96.12 575 VAL A C 1
ATOM 4455 O O . VAL A 1 575 ? -2.271 -29.110 13.441 1.00 96.12 575 VAL A O 1
ATOM 4458 N N . GLY A 1 576 ? -2.721 -27.179 14.497 1.00 94.06 576 GLY A N 1
ATOM 4459 C CA . GLY A 1 576 ? -1.483 -26.492 14.160 1.00 94.06 576 GLY A CA 1
ATOM 4460 C C . GLY A 1 576 ? -0.419 -26.683 15.243 1.00 94.06 576 GLY A C 1
ATOM 4461 O O . GLY A 1 576 ? -0.739 -26.583 16.427 1.00 94.06 576 GLY A O 1
ATOM 4462 N N . VAL A 1 577 ? 0.840 -26.904 14.869 1.00 92.62 577 VAL A N 1
ATOM 4463 C CA . VAL A 1 577 ? 1.967 -26.974 15.822 1.00 92.62 577 VAL A CA 1
ATOM 4464 C C . VAL A 1 577 ? 3.001 -25.881 15.551 1.00 92.62 577 VAL A C 1
ATOM 4466 O O . VAL A 1 577 ? 3.282 -25.561 14.399 1.00 92.62 577 VAL A O 1
ATOM 4469 N N . LEU A 1 578 ? 3.574 -25.295 16.606 1.00 87.44 578 LEU A N 1
ATOM 4470 C CA . LEU A 1 578 ? 4.555 -24.201 16.493 1.00 87.44 578 LEU A CA 1
ATOM 4471 C C . LEU A 1 578 ? 6.019 -24.660 16.566 1.00 87.44 578 LEU A C 1
ATOM 4473 O O . LEU A 1 578 ? 6.923 -23.836 16.424 1.00 87.44 578 LEU A O 1
ATOM 4477 N N . CYS A 1 579 ? 6.270 -25.960 16.738 1.00 82.12 579 CYS A N 1
ATOM 4478 C CA . CYS A 1 579 ? 7.619 -26.533 16.738 1.00 82.12 579 CYS A CA 1
ATOM 4479 C C . CYS A 1 579 ? 8.278 -26.569 15.346 1.00 82.12 579 CYS A C 1
ATOM 4481 O O . CYS A 1 579 ? 9.471 -26.851 15.250 1.00 82.12 579 CYS A O 1
ATOM 4483 N N . GLY A 1 580 ? 7.523 -26.276 14.283 1.00 77.81 580 GLY A N 1
ATOM 4484 C CA . GLY A 1 580 ? 7.993 -26.261 12.899 1.00 77.81 580 GLY A CA 1
ATOM 4485 C C . GLY A 1 580 ? 8.214 -24.861 12.322 1.00 77.81 580 GLY A C 1
ATOM 4486 O O . GLY A 1 580 ? 8.810 -23.969 12.936 1.00 77.81 580 GLY A O 1
ATOM 4487 N N . PHE A 1 581 ? 7.773 -24.671 11.081 1.00 67.56 581 PHE A N 1
ATOM 4488 C CA . PHE A 1 581 ? 7.943 -23.446 10.309 1.00 67.56 581 PHE A CA 1
ATOM 4489 C C . PHE A 1 581 ? 6.836 -22.416 10.502 1.00 67.56 581 PHE A C 1
ATOM 4491 O O . PHE A 1 581 ? 7.133 -21.221 10.394 1.00 67.56 581 PHE A O 1
ATOM 4498 N N . GLY A 1 582 ? 5.589 -22.838 10.724 1.00 65.75 582 GLY A N 1
ATOM 4499 C CA . GLY A 1 582 ? 4.461 -21.913 10.810 1.00 65.75 582 GLY A CA 1
ATOM 4500 C C . GLY A 1 582 ? 4.458 -21.082 12.085 1.00 65.75 582 GLY A C 1
ATOM 4501 O O . GLY A 1 582 ? 4.805 -21.541 13.170 1.00 65.75 582 GLY A O 1
ATOM 4502 N N . GLU A 1 583 ? 4.042 -19.824 11.952 1.00 72.44 583 GLU A N 1
ATOM 4503 C CA . GLU A 1 583 ? 3.765 -18.966 13.097 1.00 72.44 583 GLU A CA 1
ATOM 4504 C C . GLU A 1 583 ? 2.277 -19.051 13.464 1.00 72.44 583 GLU A C 1
ATOM 4506 O O . GLU A 1 583 ? 1.425 -19.345 12.627 1.00 72.44 583 GLU A O 1
ATOM 4511 N N . ARG A 1 584 ? 1.932 -18.701 14.709 1.00 78.81 584 ARG A N 1
ATOM 4512 C CA . ARG A 1 584 ? 0.545 -18.730 15.211 1.00 78.81 584 ARG A CA 1
ATOM 4513 C C . ARG A 1 584 ? -0.456 -18.021 14.286 1.00 78.81 584 ARG A C 1
ATOM 4515 O O . ARG A 1 584 ? -1.550 -18.526 14.074 1.00 78.81 584 ARG A O 1
ATOM 4522 N N . LYS A 1 585 ? -0.053 -16.901 13.677 1.00 71.81 585 LYS A N 1
ATOM 4523 C CA . LYS A 1 585 ? -0.860 -16.138 12.704 1.00 71.81 585 LYS A CA 1
ATOM 4524 C C . LYS A 1 585 ? -1.173 -16.917 11.414 1.00 71.81 585 LYS A C 1
ATOM 4526 O O . LYS A 1 585 ? -2.192 -16.689 10.776 1.00 71.81 585 LYS A O 1
ATOM 4531 N N . ASP A 1 586 ? -0.277 -17.814 11.000 1.00 71.38 586 ASP A N 1
ATOM 4532 C CA . ASP A 1 586 ? -0.417 -18.595 9.768 1.00 71.38 586 ASP A CA 1
ATOM 4533 C C . ASP A 1 586 ? -1.344 -19.808 9.993 1.00 71.38 586 ASP A C 1
ATOM 4535 O O . ASP A 1 586 ? -1.858 -20.391 9.037 1.00 71.38 586 ASP A O 1
ATOM 4539 N N . LEU A 1 587 ? -1.588 -20.154 11.262 1.00 83.56 587 LEU A N 1
ATOM 4540 C CA . LEU A 1 587 ? -2.408 -21.274 11.725 1.00 83.56 587 LEU A CA 1
ATOM 4541 C C . LEU A 1 587 ? -3.748 -20.815 12.332 1.00 83.56 587 LEU A C 1
ATOM 4543 O O . LEU A 1 587 ? -4.438 -21.625 12.941 1.00 83.56 587 LEU A O 1
ATOM 4547 N N . GLU A 1 588 ? -4.154 -19.553 12.125 1.00 80.12 588 GLU A N 1
ATOM 4548 C CA . GLU A 1 588 ? -5.423 -18.970 12.624 1.00 80.12 588 GLU A CA 1
ATOM 4549 C C . GLU A 1 588 ? -6.661 -19.805 12.249 1.00 80.12 588 GLU A C 1
ATOM 4551 O O . GLU A 1 588 ? -7.651 -19.815 12.970 1.00 80.12 588 GLU A O 1
ATOM 4556 N N . ALA A 1 589 ? -6.609 -20.526 11.126 1.00 83.75 589 ALA A N 1
ATOM 4557 C CA . ALA A 1 589 ? -7.709 -21.369 10.666 1.00 83.75 589 ALA A CA 1
ATOM 4558 C C . ALA A 1 589 ? -7.758 -22.764 11.324 1.00 83.75 589 ALA A C 1
ATOM 4560 O O . ALA A 1 589 ? -8.683 -23.525 11.032 1.00 83.75 589 ALA A O 1
ATOM 4561 N N . ALA A 1 590 ? -6.774 -23.148 12.143 1.00 89.19 590 ALA A N 1
ATOM 4562 C CA . ALA A 1 590 ? -6.773 -24.433 12.841 1.00 89.19 590 ALA A CA 1
ATOM 4563 C C . ALA A 1 590 ? -7.857 -24.465 13.934 1.00 89.19 590 ALA A C 1
ATOM 4565 O O . ALA A 1 590 ? -8.233 -23.431 14.474 1.00 89.19 590 ALA A O 1
ATOM 4566 N N . ASP A 1 591 ? -8.383 -25.650 14.260 1.00 91.25 591 ASP A N 1
ATOM 4567 C CA . ASP A 1 591 ? -9.298 -25.812 15.402 1.00 91.25 591 ASP A CA 1
ATOM 4568 C C . ASP A 1 591 ? -8.548 -25.683 16.743 1.00 91.25 591 ASP A C 1
ATOM 4570 O O . ASP A 1 591 ? -9.120 -25.227 17.730 1.00 91.25 591 ASP A O 1
ATOM 4574 N N . LEU A 1 592 ? -7.263 -26.053 16.768 1.00 92.25 592 LEU A N 1
ATOM 4575 C CA . LEU A 1 592 ? -6.364 -25.963 17.919 1.00 92.25 592 LEU A CA 1
ATOM 4576 C C . LEU A 1 592 ? -4.936 -25.656 17.435 1.00 92.25 592 LEU A C 1
ATOM 4578 O O . LEU A 1 592 ? -4.520 -26.124 16.380 1.00 92.25 592 LEU A O 1
ATOM 4582 N N . VAL A 1 593 ? -4.180 -24.873 18.202 1.00 92.12 593 VAL A N 1
ATOM 4583 C CA . VAL A 1 593 ? -2.772 -24.535 17.956 1.00 92.12 593 VAL A CA 1
ATOM 4584 C C . VAL A 1 593 ? -2.001 -24.768 19.246 1.00 92.12 593 VAL A C 1
ATOM 4586 O O . VAL A 1 593 ? -2.294 -24.119 20.249 1.00 92.12 593 VAL A O 1
ATOM 4589 N N . ILE A 1 594 ? -1.022 -25.666 19.206 1.00 92.00 594 ILE A N 1
ATOM 4590 C CA . ILE A 1 594 ? -0.182 -26.039 20.353 1.00 92.00 594 ILE A CA 1
ATOM 4591 C C . ILE A 1 594 ? 1.285 -25.706 20.081 1.00 92.00 594 ILE A C 1
ATOM 4593 O O . ILE A 1 594 ? 1.704 -25.584 18.926 1.00 92.00 594 ILE A O 1
ATOM 4597 N N . ASP A 1 595 ? 2.075 -25.546 21.141 1.00 88.00 595 ASP A N 1
ATOM 4598 C CA . ASP A 1 595 ? 3.463 -25.105 20.999 1.00 88.00 595 ASP A CA 1
ATOM 4599 C C . ASP A 1 595 ? 4.356 -26.223 20.435 1.00 88.00 595 ASP A C 1
ATOM 4601 O O . ASP A 1 595 ? 5.235 -25.964 19.614 1.00 88.00 595 ASP A O 1
ATOM 4605 N N . SER A 1 596 ? 4.082 -27.480 20.796 1.00 89.88 596 SER A N 1
ATOM 4606 C CA . SER A 1 596 ? 4.812 -28.651 20.305 1.00 89.88 596 SER A CA 1
ATOM 4607 C C . SER A 1 596 ? 3.888 -29.831 20.031 1.00 89.88 596 SER A C 1
ATOM 4609 O O . SER A 1 596 ? 2.962 -30.097 20.795 1.00 89.88 596 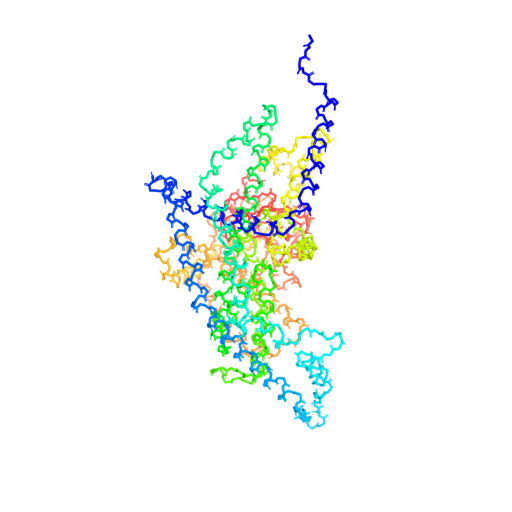SER A O 1
ATOM 4611 N N . THR A 1 597 ? 4.196 -30.614 18.993 1.00 91.12 597 THR A N 1
ATOM 4612 C CA . THR A 1 597 ? 3.513 -31.886 18.701 1.00 91.12 597 THR A CA 1
ATOM 4613 C C . THR A 1 597 ? 3.537 -32.845 19.897 1.00 91.12 597 THR A C 1
ATOM 4615 O O . THR A 1 597 ? 2.619 -33.642 20.065 1.00 91.12 597 THR A O 1
ATOM 4618 N N . ALA A 1 598 ? 4.553 -32.764 20.764 1.00 90.88 598 ALA A N 1
ATOM 4619 C CA . ALA A 1 598 ? 4.659 -33.604 21.959 1.00 90.88 598 ALA A CA 1
ATOM 4620 C C . ALA A 1 598 ? 3.524 -33.371 22.977 1.00 90.88 598 ALA A C 1
ATOM 4622 O O . ALA A 1 598 ? 3.194 -34.277 23.739 1.00 90.88 598 ALA A O 1
ATOM 4623 N N . GLU A 1 599 ? 2.903 -32.190 22.970 1.00 91.06 599 GLU A N 1
ATOM 4624 C CA . GLU A 1 599 ? 1.813 -31.831 23.886 1.00 91.06 599 GLU A CA 1
ATOM 4625 C C . GLU A 1 599 ? 0.453 -32.368 23.430 1.00 91.06 599 GLU A C 1
ATOM 4627 O O . GLU A 1 599 ? -0.506 -32.342 24.199 1.00 91.06 599 GLU A O 1
ATOM 4632 N N . LEU A 1 600 ? 0.355 -32.888 22.201 1.00 91.88 600 LEU A N 1
ATOM 4633 C CA . LEU A 1 600 ? -0.907 -33.308 21.591 1.00 91.88 600 LEU A CA 1
ATOM 4634 C C . LEU A 1 600 ? -1.686 -34.311 22.454 1.00 91.88 600 LEU A C 1
ATOM 4636 O O . LEU A 1 600 ? -2.909 -34.237 22.528 1.00 91.88 600 LEU A O 1
ATOM 4640 N N . GLY A 1 601 ? -0.987 -35.213 23.147 1.00 87.50 601 GLY A N 1
ATOM 4641 C CA . GLY A 1 601 ? -1.612 -36.218 24.010 1.00 87.50 601 GLY A CA 1
ATOM 4642 C C . GLY A 1 601 ? -2.333 -35.659 25.242 1.00 87.50 601 GLY A C 1
ATOM 4643 O O . GLY A 1 601 ? -3.114 -36.386 25.841 1.00 87.50 601 GLY A O 1
ATOM 4644 N N . ALA A 1 602 ? -2.099 -34.400 25.629 1.00 87.06 602 ALA A N 1
ATOM 4645 C CA . ALA A 1 602 ? -2.858 -33.737 26.694 1.00 87.06 602 ALA A CA 1
ATOM 4646 C C . ALA A 1 602 ? -4.204 -33.173 26.200 1.00 87.06 602 ALA A C 1
ATOM 4648 O O . ALA A 1 602 ? -5.080 -32.865 27.007 1.00 87.06 602 ALA A O 1
ATOM 4649 N N . TRP A 1 603 ? -4.360 -33.042 24.880 1.00 88.38 603 TRP A N 1
ATOM 4650 C CA . TRP A 1 603 ? -5.534 -32.477 24.215 1.00 88.38 603 TRP A CA 1
ATOM 4651 C C . TRP A 1 603 ? -6.434 -33.544 23.564 1.00 88.38 603 TRP A C 1
ATOM 4653 O O . TRP A 1 603 ? -7.501 -33.191 23.057 1.00 88.38 603 TRP A O 1
ATOM 4663 N N . LEU A 1 604 ? -6.009 -34.819 23.575 1.00 87.81 604 LEU A N 1
ATOM 4664 C CA . LEU A 1 604 ? -6.679 -36.005 23.015 1.00 87.81 604 LEU A CA 1
ATOM 4665 C C . LEU A 1 604 ? -6.762 -37.152 24.033 1.00 87.81 604 LEU A C 1
ATOM 4667 O O . LEU A 1 604 ? -7.787 -37.863 24.009 1.00 87.81 604 LEU A O 1
#

Foldseek 3Di:
DDPDDDPVVVVVVVVVVVVVVVVVCVVPLVCPQLLVLLQLLLLVQLVVLVVVCVVPVDDSLVSLVVSLVVVVCCVVVVCVPVLVVLLVVLVVLVVVLVVLLVVLLVDCPDFDPPDVVDTHRCNVVSVVVSVLSVLLDDDDVPGDPHSCNVSVCSNVVVPNCVVCVVVVVVSVVSSSVSSSCCNRCVVVVVVVVLVVDDPVCNVVVVVLVVLLSVLSVLLVQLLLCQLVVQLVVQLVVCVVLQQPPSNSLSNQLSVLCLQPPRSLVVSLVSSLSSQQRVNHPPDPDHSNVSSVVSNVVSVLSSVCCVVPSNCVRSHCSLVDDVVQLVVQLVVLCVSNNPVSNSCSSSVVSSVVLVVLQVVCVVVVHDSDDDPDPDPPLLVLLVVLCVVAPAAAEEEECALAFFQHDLVQLVVQLVVVVVCVVPDPSVVSSVVSLVVVVVVVVSVVVVVVVCVVVVVVVVCVVVVVVVCVVVPDPPLPDRDTFPLLVVLLVVVLVRHAYEYQYQADPVSVVSVCVVSVNPVSHQYYQYVVNDPDHFVALGSLCVSCVSSVHQLCNYEYEEQALRRLSNSVNSNHQYEHEQSHSHDPVRCVSHSYYYPHSSCVNVSD

Secondary structure (DSSP, 8-state):
---PPPHHHHHHHHHHHHHHHHHHHHH-HHHHHHHHHHHHHHHHHHHHHHHHHHHH---HHHHHHHHHHHHHHHHHHHHHHHHHHHHHHHHHHHHHHHHHHHHHTT-----EEEETTEEE--HHHHHHHHHHHHTTTS--TTPPPPHHHHHHHHHTTTHHHHHHHHHHHHHHHHHHHHHHHHHHHHHHHHHHHHHHS-GGGHHHHHHHHHHHHHHHHHHHHHHHHHHHHHHHHHHHHHHHHT-TTHHHHHHHHHHHTTSTTHHHHHHHHHHHHHHHHH--SSS---HHHHHHHHHHHHHHHHHHIIIIIHHHHT-TTS---HHHHHHHHHHHHHHHHHHHHHHHHHHHHHHHHHHHHHHHHHTT--SSPPPP-PPPHHHHHHHHHHHS---EEEE-SBTTTEE--THHHHHHHHHGGGGTTTS-HHHHHHHHHHHHHHHHHHHHHHHHHHHHTT-HHHHHHHHHHHHHHH-----S-PEEPTTHHHHHHHHHTTSEEEEE-SS-HHHHHHHHHHTT-GGG-SEEE-GGG-SS-TTSSHHHHHHHHHTTS-GGGEEEEESSHHHHHHHHHHT-EEEEESSSS--GGGGTTSSEEES-GGGGGGT-

Sequence (604 aa):
MSNRWTPFIKQLVIVVELAACIWLFFRVEIMLAPLALALLLAFLVTRGVNAVVQRTGWSRTLMVVVAYLIVIVLLATVPAVILPRLVALLTGFSNTLIKVVSELARADPTPIEIAPNLILDLGPFYAPIGQFLNSFLTPGPGALPNLQDLLYPFASGAAVVVRGAVTTLLTVFFVLVISFYIAKDWPSISRFVLTSIPEPLRPELQTLWRELGEVWDAFLRGQLTMVLVMGVIVWIAMMILGVRNAPALGLVSGFAEFIPGVGPTVAGVIGFLIALILGPTWLPLPNLWFAVIVGLTYFLLQQIENMYLLPHIVGRRIDLHPVVVIIGALAGAQLAGVLGILLAAPTIASVRLVFAYAFHKLMDEDPFPAPAAEPSQDTFWRSRLSERPVQAVLFDLDGTLIETDDQIVASLARRLAFLERLLPAAKRMRVARRMLMTSEVVVNGVITLMDRLRLDGLLFRLNDTLHRWGGIRTYEKLLPVPGAPAMLRSLSERYRLAIVTCRNRTEATAFLNQYGLADLFQAVVTRDDSSRLKPHPMPVRLAARQLDVPPEACVMVGDTSVDVRSAKAAKAHAVGVLCGFGERKDLEAADLVIDSTAELGAWL